Protein AF-A0A1M3F1Z6-F1 (afdb_monomer)

Solvent-accessible surface area (backbone atoms only — not comparable to full-atom values): 28011 Å² total; per-residue (Å²): 134,83,78,78,72,78,70,88,60,66,93,85,71,75,77,77,65,60,75,76,76,50,84,51,85,50,58,66,62,53,50,52,68,66,66,75,63,71,73,89,81,51,54,67,65,56,53,51,50,45,56,53,52,52,49,25,36,51,14,21,52,50,34,55,50,26,54,57,47,33,54,50,57,73,66,43,90,78,46,70,72,54,55,23,54,51,42,15,62,76,66,73,52,50,62,66,59,26,41,51,51,52,56,47,10,51,47,33,73,54,36,58,68,62,35,50,32,19,47,47,22,70,33,44,63,62,44,51,48,22,46,57,71,37,52,77,86,75,80,72,68,58,79,44,46,72,48,52,55,64,41,54,78,54,37,83,81,42,54,40,73,56,35,21,53,48,23,37,49,44,47,35,71,75,38,51,71,59,46,52,52,47,55,60,52,55,52,70,71,46,45,77,48,79,45,70,75,56,96,86,41,67,48,78,48,75,48,57,56,65,73,58,46,52,50,53,50,52,53,28,49,53,51,32,60,75,63,74,54,95,83,66,83,70,53,76,65,57,35,28,51,52,39,48,51,50,56,51,51,54,32,56,74,70,42,26,48,98,88,64,53,64,61,79,59,61,97,87,35,72,85,73,89,52,73,52,63,55,69,51,30,68,72,64,76,45,74,52,59,14,33,34,71,74,66,44,77,30,55,29,70,57,42,44,59,60,51,72,83,50,87,89,77,93,80,66,56,43,90,88,76,57,42,74,74,86,73,71,27,84,35,82,69,66,44,72,68,49,46,54,47,38,28,63,62,50,45,21,18,61,55,73,92,44,76,51,30,14,89,75,26,47,78,43,52,66,65,75,87,56,91,91,49,66,30,43,80,54,34,27,69,89,33,41,42,20,24,34,72,69,61,43,46,32,47,76,73,58,55,31,45,68,48,70,44,81,98,64,62,18,31,37,38,28,43,76,86,69,55,74,47,77,24,74,50,68,72,84,49,86,47,73,67,60,51,50,54,63,76,69,52,62,87,85,54,84,58,95,84,68,78,84,80,79,77,77,85,80,75,83,92,76,82,84,84,82,93,86,86,85,89,132

Secondary structure (DSSP, 8-state):
----PPPSS-TT-PPP-HHHH---S-HHHHHHHHHSS-SSS--HHHHHHHHHHHHHHHHHHHHHHHHHHHHHHHH-TT-HHHHHHHHHHHHT--HHHHHHHHHHHHHHHH-HHHHHHHHTTSS-HHHHHHHHTTSPSSS-GGGGHHHHHHHHTTGGGS-HHHHHHHHHHHHHHH-HHHHHHHHHHHGGG-EEEEEEEETTEEEEEEE--HHHHHHHHHHHHHHHHHT--TT----HHHHHHHHHHHHHHHHHHHTB-TTS-BPPPBTTB-S---EE--HHHHTTS--PPEEETTTEEE-HHHHHHHHHTPPP----B-TTT-PBP----SSSSPPHHHHHHHHHHHSB-SSTT---BGGGSEEEESSPP-TTS-HHHHSSTTTEEEE-HHHHHHHHTSS-EEEEPTTT--EEEE-TTS-EEEEPP--SS--HHHHHHHHT--TTSPPTT--S--PPPPPP-PPP--------

pLDDT: mean 76.37, std 16.49, range [28.91, 95.69]

Sequence (472 aa):
MESERPRPFAAGTRLPDFRDVVPARDVAALAAALSDVDLSGAPSVDLLARAVGWDQVIAMAQAAQAGVLGELTTRSEVGAFRLVDELQAALSCTAYQAQRMVTRAEGLAAHPRVSDELASGSLDLRRVDAVLDALPVGGDPRRWDGVVEAALDDAPLLSPPALRRLAEKLVIAAEPAQAEARCARARADRGLELRPVGDGMSLLTALLPAPAAVTVFTVVDALAGTARDAGDERDVHQRRADAFARLFDTIAATGALPDGTALPRKHRRRAEIQVTVAATTLLGLDEMPGELAGFGPIPAGMAREIARDGTWRRLLTDPVTGTLVERGTATYRPGADLTAFVIARDVTCTFMGCGQPGWRCELDHREPFDAERPADEQTTAANLDARCKHHHEQKTSGGWSVRRVPGSGACEWTDPWGITFTRLAIPITLTAAALAAIRHRDPDEPRWGCRPGADPPGGPTGSAGDPDEPPF

Structure (mmCIF, N/CA/C/O backbone):
data_AF-A0A1M3F1Z6-F1
#
_entry.id   AF-A0A1M3F1Z6-F1
#
loop_
_atom_site.group_PDB
_atom_site.id
_atom_site.type_symbol
_atom_site.label_atom_id
_atom_site.label_alt_id
_atom_site.label_comp_id
_atom_site.label_asym_id
_atom_site.label_entity_id
_atom_site.label_seq_id
_atom_site.pdbx_PDB_ins_code
_atom_site.Cartn_x
_atom_site.Cartn_y
_atom_site.Cartn_z
_atom_site.occupancy
_atom_site.B_iso_or_equiv
_atom_site.auth_seq_id
_atom_site.auth_comp_id
_atom_site.auth_asym_id
_atom_site.auth_atom_id
_atom_site.pdbx_PDB_model_num
ATOM 1 N N . MET A 1 1 ? -29.829 -1.374 -39.194 1.00 38.88 1 MET A N 1
ATOM 2 C CA . MET A 1 1 ? -28.705 -1.142 -40.120 1.00 38.88 1 MET A CA 1
ATOM 3 C C . MET A 1 1 ? -27.521 -0.753 -39.252 1.00 38.88 1 MET A C 1
ATOM 5 O O . MET A 1 1 ? -27.350 0.417 -38.941 1.00 38.88 1 MET A O 1
ATOM 9 N N . GLU A 1 2 ? -26.833 -1.756 -38.703 1.00 39.12 2 GLU A N 1
ATOM 10 C CA . GLU A 1 2 ? -25.640 -1.546 -37.877 1.00 39.12 2 GLU A CA 1
ATOM 11 C C . GLU A 1 2 ? -24.542 -0.977 -38.776 1.00 39.12 2 GLU A C 1
ATOM 13 O O . GLU A 1 2 ? -24.148 -1.612 -39.752 1.00 39.12 2 GLU A O 1
ATOM 18 N N . SER A 1 3 ? -24.093 0.250 -38.502 1.00 41.56 3 SER A N 1
ATOM 19 C CA . SER A 1 3 ? -22.925 0.803 -39.180 1.00 41.56 3 SER A CA 1
ATOM 20 C C . SER A 1 3 ? -21.693 0.073 -38.648 1.00 41.56 3 SER A C 1
ATOM 22 O O . SER A 1 3 ? -21.291 0.294 -37.501 1.00 41.56 3 SER A O 1
ATOM 24 N N . GLU A 1 4 ? -21.111 -0.811 -39.455 1.00 45.91 4 GLU A N 1
ATOM 25 C CA . GLU A 1 4 ? -19.798 -1.390 -39.179 1.00 45.91 4 GLU A CA 1
ATOM 26 C C . GLU A 1 4 ? -18.800 -0.246 -38.976 1.00 45.91 4 GLU A C 1
ATOM 28 O O . GLU A 1 4 ? -18.464 0.484 -39.910 1.00 45.91 4 GLU A O 1
ATOM 33 N N . ARG A 1 5 ? -18.346 -0.049 -37.730 1.00 38.91 5 ARG A N 1
ATOM 34 C CA . ARG A 1 5 ? -17.211 0.839 -37.470 1.00 38.91 5 ARG A CA 1
ATOM 35 C C . ARG A 1 5 ? -16.021 0.275 -38.250 1.00 38.91 5 ARG A C 1
ATOM 37 O O . ARG A 1 5 ? -15.742 -0.918 -38.099 1.00 38.91 5 ARG A O 1
ATOM 44 N N . PRO A 1 6 ? -15.321 1.088 -39.057 1.00 44.94 6 PRO A N 1
ATOM 45 C CA . PRO A 1 6 ? -14.161 0.614 -39.795 1.00 44.94 6 PRO A CA 1
ATOM 46 C C . PRO A 1 6 ? -13.154 0.024 -38.807 1.00 44.94 6 PRO A C 1
ATOM 48 O O . PRO A 1 6 ? -12.804 0.657 -37.807 1.00 44.94 6 PRO A O 1
ATOM 51 N N . ARG A 1 7 ? -12.726 -1.220 -39.051 1.00 49.97 7 ARG A N 1
ATOM 52 C CA . ARG A 1 7 ? -11.668 -1.837 -38.249 1.00 49.97 7 ARG A CA 1
ATOM 53 C C . ARG A 1 7 ? -10.388 -1.028 -38.492 1.00 49.97 7 ARG A C 1
ATOM 55 O O . ARG A 1 7 ? -9.999 -0.895 -39.649 1.00 49.97 7 ARG A O 1
ATOM 62 N N . PRO A 1 8 ? -9.727 -0.507 -37.445 1.00 51.28 8 PRO A N 1
ATOM 63 C CA . PRO A 1 8 ? -8.561 0.368 -37.600 1.00 51.28 8 PRO A CA 1
ATOM 64 C C . PRO A 1 8 ? -7.336 -0.335 -38.208 1.00 51.28 8 PRO A C 1
ATOM 66 O O . PRO A 1 8 ? -6.364 0.325 -38.558 1.00 51.28 8 PRO A O 1
ATOM 69 N N . PHE A 1 9 ? -7.380 -1.664 -38.356 1.00 50.34 9 PHE A N 1
ATOM 70 C CA . PHE A 1 9 ? -6.300 -2.481 -38.900 1.00 50.34 9 PHE A CA 1
ATOM 71 C C . PHE A 1 9 ? -6.854 -3.506 -39.893 1.00 50.34 9 PHE A C 1
ATOM 73 O O . PHE A 1 9 ? -7.913 -4.101 -39.657 1.00 50.34 9 PHE A O 1
ATOM 80 N N . ALA A 1 10 ? -6.126 -3.741 -40.988 1.00 56.00 10 ALA A N 1
ATOM 81 C CA . ALA A 1 10 ? -6.429 -4.836 -41.902 1.00 56.00 10 ALA A CA 1
ATOM 82 C C . ALA A 1 10 ? -6.209 -6.187 -41.197 1.00 56.00 10 ALA A C 1
ATOM 84 O O . ALA A 1 10 ? -5.330 -6.339 -40.345 1.00 56.00 10 ALA A O 1
ATOM 85 N N . ALA A 1 11 ? -7.021 -7.190 -41.536 1.00 44.16 11 ALA A N 1
ATOM 86 C CA . ALA A 1 11 ? -6.851 -8.530 -40.984 1.00 44.16 11 ALA A CA 1
ATOM 87 C C . ALA A 1 11 ? -5.456 -9.075 -41.351 1.00 44.16 11 ALA A C 1
ATOM 89 O O . ALA A 1 11 ? -5.112 -9.150 -42.527 1.00 44.16 11 ALA A O 1
ATOM 90 N N . GLY A 1 12 ? -4.660 -9.447 -40.343 1.00 50.94 12 GLY A N 1
ATOM 91 C CA . GLY A 1 12 ? -3.310 -9.991 -40.532 1.00 50.94 12 GLY A CA 1
ATOM 92 C C . GLY A 1 12 ? -2.165 -8.971 -40.484 1.00 50.94 12 GLY A C 1
ATOM 93 O O . GLY A 1 12 ? -1.013 -9.381 -40.617 1.00 50.94 12 GLY A O 1
ATOM 94 N N . THR A 1 13 ? -2.430 -7.679 -40.252 1.00 49.38 13 THR A N 1
ATOM 95 C CA . THR A 1 13 ? -1.366 -6.692 -40.005 1.00 49.38 13 THR A CA 1
ATOM 96 C C . THR A 1 13 ? -0.599 -7.054 -38.730 1.00 49.38 13 THR A C 1
ATOM 98 O O . THR A 1 13 ? -1.155 -7.018 -37.633 1.00 49.38 13 THR A O 1
ATOM 101 N N . ARG A 1 14 ? 0.686 -7.405 -38.866 1.00 47.34 14 ARG A N 1
ATOM 102 C CA . ARG A 1 14 ? 1.611 -7.485 -37.729 1.00 47.34 14 ARG A CA 1
ATOM 103 C C . ARG A 1 14 ? 2.124 -6.085 -37.426 1.00 47.34 14 ARG A C 1
ATOM 105 O O . ARG A 1 14 ? 2.542 -5.379 -38.341 1.00 47.34 14 ARG A O 1
ATOM 112 N N . LEU A 1 15 ? 2.079 -5.699 -36.154 1.00 45.75 15 LEU A N 1
ATOM 113 C CA . LEU A 1 15 ? 2.786 -4.507 -35.701 1.00 45.75 15 LEU A CA 1
ATOM 114 C C . LEU A 1 15 ? 4.287 -4.722 -35.952 1.00 45.75 15 LEU A C 1
ATOM 116 O O . LEU A 1 15 ? 4.764 -5.837 -35.716 1.00 45.75 15 LEU A O 1
ATOM 120 N N . PRO A 1 16 ? 5.017 -3.711 -36.448 1.00 46.56 16 PRO A N 1
ATOM 121 C CA . PRO A 1 16 ? 6.475 -3.751 -36.447 1.00 46.56 16 PRO A CA 1
ATOM 122 C C . PRO A 1 16 ? 6.978 -4.087 -35.038 1.00 46.56 16 PRO A C 1
ATOM 124 O O . PRO A 1 16 ? 6.412 -3.590 -34.059 1.00 46.56 16 PRO A O 1
ATOM 127 N N . ASP A 1 17 ? 8.025 -4.907 -34.917 1.00 45.69 17 ASP A N 1
ATOM 128 C CA . ASP A 1 17 ? 8.763 -4.951 -33.656 1.00 45.69 17 ASP A CA 1
ATOM 129 C C . ASP A 1 17 ? 9.551 -3.647 -33.561 1.00 45.69 17 ASP A C 1
ATOM 131 O O . ASP A 1 17 ? 10.579 -3.457 -34.206 1.00 45.69 17 ASP A O 1
ATOM 135 N N . PHE A 1 18 ? 8.997 -2.680 -32.837 1.00 47.75 18 PHE A N 1
ATOM 136 C CA . PHE A 1 18 ? 9.581 -1.346 -32.753 1.00 47.75 18 PHE A CA 1
ATOM 137 C C . PHE A 1 18 ? 10.940 -1.342 -32.044 1.00 47.75 18 PHE A C 1
ATOM 139 O O . PHE A 1 18 ? 11.700 -0.394 -32.238 1.00 47.75 18 PHE A O 1
ATOM 146 N N . ARG A 1 19 ? 11.284 -2.422 -31.323 1.00 50.34 19 ARG A N 1
ATOM 147 C CA . ARG A 1 19 ? 12.628 -2.641 -30.771 1.00 50.34 19 ARG A CA 1
ATOM 148 C C . ARG A 1 19 ? 13.689 -2.808 -31.868 1.00 50.34 19 ARG A C 1
ATOM 150 O O . ARG A 1 19 ? 14.842 -2.460 -31.639 1.00 50.34 19 ARG A O 1
ATOM 157 N N . ASP A 1 20 ? 13.293 -3.243 -33.068 1.00 45.19 20 ASP A N 1
ATOM 158 C CA . ASP A 1 20 ? 14.176 -3.372 -34.237 1.00 45.19 20 ASP A CA 1
ATOM 159 C C . ASP A 1 20 ? 14.241 -2.091 -35.092 1.00 45.19 20 ASP A C 1
ATOM 161 O O . ASP A 1 20 ? 15.188 -1.893 -35.855 1.00 45.19 20 ASP A O 1
ATOM 165 N N . VAL A 1 21 ? 13.234 -1.212 -34.995 1.00 43.81 21 VAL A N 1
ATOM 166 C CA . VAL A 1 21 ? 13.097 -0.018 -35.857 1.00 43.81 21 VAL A CA 1
ATOM 167 C C . VAL A 1 21 ? 13.937 1.158 -35.352 1.00 43.81 21 VAL A C 1
ATOM 169 O O . VAL A 1 21 ? 14.383 1.981 -36.152 1.00 43.81 21 VAL A O 1
ATOM 172 N N . VAL A 1 22 ? 14.205 1.227 -34.045 1.00 49.44 22 VAL A N 1
ATOM 173 C CA . VAL A 1 22 ? 15.117 2.217 -33.466 1.00 49.44 22 VAL A CA 1
ATOM 174 C C . VAL A 1 22 ? 16.148 1.494 -32.602 1.00 49.44 22 VAL A C 1
ATOM 176 O O . VAL A 1 22 ? 15.840 1.148 -31.461 1.00 49.44 22 VAL A O 1
ATOM 179 N N . PRO A 1 23 ? 17.385 1.288 -33.088 1.00 51.12 23 PRO A N 1
ATOM 180 C CA . PRO A 1 23 ? 18.470 0.803 -32.247 1.00 51.12 23 PRO A CA 1
ATOM 181 C C . PRO A 1 23 ? 18.845 1.922 -31.265 1.00 51.12 23 PRO A C 1
ATOM 183 O O . PRO A 1 23 ? 19.707 2.760 -31.533 1.00 51.12 23 PRO A O 1
ATOM 186 N N . ALA A 1 24 ? 18.126 2.003 -30.149 1.00 51.50 24 ALA A N 1
ATOM 187 C CA . ALA A 1 24 ? 18.261 3.085 -29.192 1.00 51.50 24 ALA A CA 1
ATOM 188 C C . ALA A 1 24 ? 19.568 2.932 -28.407 1.00 51.50 24 ALA A C 1
ATOM 190 O O . ALA A 1 24 ? 19.725 2.037 -27.579 1.00 51.50 24 ALA A O 1
ATOM 191 N N . ARG A 1 25 ? 20.520 3.831 -28.673 1.00 58.84 25 ARG A N 1
ATOM 192 C CA . ARG A 1 25 ? 21.642 4.109 -27.763 1.00 58.84 25 ARG A CA 1
ATOM 193 C C . ARG A 1 25 ? 21.567 5.500 -27.127 1.00 58.84 25 ARG A C 1
ATOM 195 O O . ARG A 1 25 ? 22.310 5.751 -26.187 1.00 58.84 25 ARG A O 1
ATOM 202 N N . ASP A 1 26 ? 20.680 6.382 -27.603 1.00 79.69 26 ASP A N 1
ATOM 203 C CA . ASP A 1 26 ? 20.534 7.757 -27.105 1.00 79.69 26 ASP A CA 1
ATOM 204 C C . ASP A 1 26 ? 19.056 8.168 -26.956 1.00 79.69 26 ASP A C 1
ATOM 206 O O . ASP A 1 26 ? 18.281 8.133 -27.916 1.00 79.69 26 ASP A O 1
ATOM 210 N N . VAL A 1 27 ? 18.679 8.567 -25.736 1.00 85.38 27 VAL A N 1
ATOM 211 C CA . VAL A 1 27 ? 17.322 8.999 -25.360 1.00 85.38 27 VAL A CA 1
ATOM 212 C C . VAL A 1 27 ? 16.919 10.301 -26.057 1.00 85.38 27 VAL A C 1
ATOM 214 O O . VAL A 1 27 ? 15.753 10.465 -26.422 1.00 85.38 27 VAL A O 1
ATOM 217 N N . ALA A 1 28 ? 17.871 11.212 -26.290 1.00 85.25 28 ALA A N 1
ATOM 218 C CA . ALA A 1 28 ? 17.598 12.508 -26.907 1.00 85.25 28 ALA A CA 1
ATOM 219 C C . ALA A 1 28 ? 17.228 12.353 -28.387 1.00 85.25 28 ALA A C 1
ATOM 221 O O . ALA A 1 28 ? 16.250 12.942 -28.850 1.00 85.25 28 ALA A O 1
ATOM 222 N N . ALA A 1 29 ? 17.963 11.505 -29.112 1.00 83.50 29 ALA A N 1
ATOM 223 C CA . ALA A 1 29 ? 17.690 11.200 -30.511 1.00 83.50 29 ALA A CA 1
ATOM 224 C C . ALA A 1 29 ? 16.295 10.581 -30.717 1.00 83.50 29 ALA A C 1
ATOM 226 O O . ALA A 1 29 ? 15.560 10.999 -31.614 1.00 83.50 29 ALA A O 1
ATOM 227 N N . LEU A 1 30 ? 15.902 9.622 -29.870 1.00 84.56 30 LEU A N 1
ATOM 228 C CA . LEU A 1 30 ? 14.584 8.988 -29.962 1.00 84.56 30 LEU A CA 1
ATOM 229 C C . LEU A 1 30 ? 13.451 9.967 -29.624 1.00 84.56 30 LEU A C 1
ATOM 231 O O . LEU A 1 30 ? 12.473 10.053 -30.366 1.00 84.56 30 LEU A O 1
ATOM 235 N N . ALA A 1 31 ? 13.596 10.752 -28.552 1.00 88.69 31 ALA A N 1
ATOM 236 C CA . ALA A 1 31 ? 12.613 11.770 -28.186 1.00 88.69 31 ALA A CA 1
ATOM 237 C C . ALA A 1 31 ? 12.424 12.813 -29.302 1.00 88.69 31 ALA A C 1
ATOM 239 O O . ALA A 1 31 ? 11.289 13.185 -29.615 1.00 88.69 31 ALA A O 1
ATOM 240 N N . ALA A 1 32 ? 13.513 13.244 -29.948 1.00 87.31 32 ALA A N 1
ATOM 241 C CA . ALA A 1 32 ? 13.456 14.162 -31.082 1.00 87.31 32 ALA A CA 1
ATOM 242 C C . ALA A 1 32 ? 12.699 13.552 -32.275 1.00 87.31 32 ALA A C 1
ATOM 244 O O . ALA A 1 32 ? 11.774 14.174 -32.794 1.00 87.31 32 ALA A O 1
ATOM 245 N N . ALA A 1 33 ? 13.017 12.308 -32.651 1.00 83.75 33 ALA A N 1
ATOM 246 C CA . ALA A 1 33 ? 12.351 11.607 -33.753 1.00 83.75 33 ALA A CA 1
ATOM 247 C C . ALA A 1 33 ? 10.840 11.394 -33.517 1.00 83.75 33 ALA A C 1
ATOM 249 O O . ALA A 1 33 ? 10.039 11.399 -34.456 1.00 83.75 33 ALA A O 1
ATOM 250 N N . LEU A 1 34 ? 10.426 11.210 -32.261 1.00 85.56 34 LEU A N 1
ATOM 251 C CA . LEU A 1 34 ? 9.016 11.045 -31.901 1.00 85.56 34 LEU A CA 1
ATOM 252 C C . LEU A 1 34 ? 8.241 12.365 -31.873 1.00 85.56 34 LEU A C 1
ATOM 254 O O . LEU A 1 34 ? 7.035 12.350 -32.136 1.00 85.56 34 LEU A O 1
ATOM 258 N N . SER A 1 35 ? 8.920 13.474 -31.567 1.00 85.69 35 SER A N 1
ATOM 259 C CA . SER A 1 35 ? 8.317 14.805 -31.416 1.00 85.69 35 SER A CA 1
ATOM 260 C C . SER A 1 35 ? 8.014 15.495 -32.749 1.00 85.69 35 SER A C 1
ATOM 262 O O . SER A 1 35 ? 7.104 16.315 -32.813 1.00 85.69 35 SER A O 1
ATOM 264 N N . ASP A 1 36 ? 8.744 15.162 -33.815 1.00 77.00 36 ASP A N 1
ATOM 265 C CA . ASP A 1 36 ? 8.698 15.873 -35.100 1.00 77.00 36 ASP A CA 1
ATOM 266 C C . ASP A 1 36 ? 7.650 15.315 -36.086 1.00 77.00 36 ASP A C 1
ATOM 268 O O . ASP A 1 36 ? 7.979 15.020 -37.232 1.00 77.00 36 ASP A O 1
ATOM 272 N N . VAL A 1 37 ? 6.392 15.091 -35.656 1.00 75.00 37 VAL A N 1
ATOM 273 C CA . VAL A 1 37 ? 5.314 14.600 -36.551 1.00 75.00 37 VAL A CA 1
ATOM 274 C C . VAL A 1 37 ? 3.928 15.168 -36.248 1.00 75.00 37 VAL A C 1
ATOM 276 O O . VAL A 1 37 ? 3.500 15.264 -35.099 1.00 75.00 37 VAL A O 1
ATOM 279 N N . ASP A 1 38 ? 3.184 15.453 -37.321 1.00 83.19 38 ASP A N 1
ATOM 280 C CA . ASP A 1 38 ? 1.762 15.793 -37.289 1.00 83.19 38 ASP A CA 1
ATOM 281 C C . ASP A 1 38 ? 0.893 14.587 -36.884 1.00 83.19 38 ASP A C 1
ATOM 283 O O . ASP A 1 38 ? 0.690 13.639 -37.646 1.00 83.19 38 ASP A O 1
ATOM 287 N N . LEU A 1 39 ? 0.349 14.641 -35.668 1.00 86.62 39 LEU A N 1
ATOM 288 C CA . LEU A 1 39 ? -0.530 13.606 -35.119 1.00 86.62 39 LEU A CA 1
ATOM 289 C C . LEU A 1 39 ? -1.917 13.588 -35.775 1.00 86.62 39 LEU A C 1
ATOM 291 O O . LEU A 1 39 ? -2.589 12.560 -35.735 1.00 86.62 39 LEU A O 1
ATOM 295 N N . SER A 1 40 ? -2.364 14.708 -36.352 1.00 85.00 40 SER A N 1
ATOM 296 C CA . SER A 1 40 ? -3.730 14.850 -36.867 1.00 85.00 40 SER A CA 1
ATOM 297 C C . SER A 1 40 ? -3.954 14.087 -38.176 1.00 85.00 40 SER A C 1
ATOM 299 O O . SER A 1 40 ? -5.058 13.596 -38.417 1.00 85.00 40 SER A O 1
ATOM 301 N N . GLY A 1 41 ? -2.899 13.937 -38.984 1.00 85.06 41 GLY A N 1
ATOM 302 C CA . GLY A 1 41 ? -2.907 13.184 -40.240 1.00 85.06 41 GLY A CA 1
ATOM 303 C C . GLY A 1 41 ? -2.365 11.753 -40.148 1.00 85.06 41 GLY A C 1
ATOM 304 O O . GLY A 1 41 ? -2.399 11.032 -41.147 1.00 85.06 41 GLY A O 1
ATOM 305 N N . ALA A 1 42 ? -1.851 11.325 -38.990 1.00 81.81 42 ALA A N 1
ATOM 306 C CA . ALA A 1 42 ? -1.179 10.034 -38.854 1.00 81.81 42 ALA A CA 1
ATOM 307 C C . ALA A 1 42 ? -2.171 8.850 -38.796 1.00 81.81 42 ALA A C 1
ATOM 309 O O . ALA A 1 42 ? -3.182 8.914 -38.087 1.00 81.81 42 ALA A O 1
ATOM 310 N N . PRO A 1 43 ? -1.895 7.724 -39.483 1.00 81.81 43 PRO A N 1
ATOM 311 C CA . PRO A 1 43 ? -2.718 6.525 -39.372 1.00 81.81 43 PRO A CA 1
ATOM 312 C C . PRO A 1 43 ? -2.616 5.917 -37.963 1.00 81.81 43 PRO A C 1
ATOM 314 O O . PRO A 1 43 ? -1.596 6.026 -37.283 1.00 81.81 43 PRO A O 1
ATOM 317 N N . SER A 1 44 ? -3.663 5.212 -37.515 1.00 78.38 44 SER A N 1
ATOM 318 C CA . SER A 1 44 ? -3.737 4.673 -36.144 1.00 78.38 44 SER A CA 1
ATOM 319 C C . SER A 1 44 ? -2.584 3.730 -35.776 1.00 78.38 44 SER A C 1
ATOM 321 O O . SER A 1 44 ? -2.213 3.655 -34.607 1.00 78.38 44 SER A O 1
ATOM 323 N N . VAL A 1 45 ? -2.005 3.026 -36.754 1.00 74.19 45 VAL A N 1
ATOM 324 C CA . VAL A 1 45 ? -0.828 2.166 -36.545 1.00 74.19 45 VAL A CA 1
ATOM 325 C C . VAL A 1 45 ? 0.428 2.972 -36.203 1.00 74.19 45 VAL A C 1
ATOM 327 O O . VAL A 1 45 ? 1.178 2.564 -35.321 1.00 74.19 45 VAL A O 1
ATOM 330 N N . ASP A 1 46 ? 0.603 4.149 -36.805 1.00 76.88 46 ASP A N 1
ATOM 331 C CA . ASP A 1 46 ? 1.735 5.040 -36.534 1.00 76.88 46 ASP A CA 1
ATOM 332 C C . ASP A 1 46 ? 1.553 5.767 -35.199 1.00 76.88 46 ASP A C 1
ATOM 334 O O . ASP A 1 46 ? 2.514 5.978 -34.463 1.00 76.88 46 ASP A O 1
ATOM 338 N N . LEU A 1 47 ? 0.315 6.112 -34.833 1.00 82.19 47 LEU A N 1
ATOM 339 C CA . LEU A 1 47 ? 0.015 6.651 -33.503 1.00 82.19 47 LEU A CA 1
ATOM 340 C C . LEU A 1 47 ? 0.309 5.622 -32.401 1.00 82.19 47 LEU A C 1
ATOM 342 O O . LEU A 1 47 ? 0.898 5.966 -31.377 1.00 82.19 47 LEU A O 1
ATOM 346 N N . LEU A 1 48 ? -0.050 4.354 -32.624 1.00 76.94 48 LEU A N 1
ATOM 347 C CA . LEU A 1 48 ? 0.285 3.262 -31.711 1.00 76.94 48 LEU A CA 1
ATOM 348 C C . LEU A 1 48 ? 1.804 3.053 -31.619 1.00 76.94 48 LEU A C 1
ATOM 350 O O . LEU A 1 48 ? 2.333 2.949 -30.515 1.00 76.94 48 LEU A O 1
ATOM 354 N N . ALA A 1 49 ? 2.505 3.056 -32.756 1.00 76.94 49 ALA A N 1
ATOM 355 C CA . ALA A 1 49 ? 3.965 2.996 -32.824 1.00 76.94 49 ALA A CA 1
ATOM 356 C C . ALA A 1 49 ? 4.632 4.091 -31.984 1.00 76.94 49 ALA A C 1
ATOM 358 O O . ALA A 1 49 ? 5.546 3.831 -31.207 1.00 76.94 49 ALA A O 1
ATOM 359 N N . ARG A 1 50 ? 4.139 5.326 -32.110 1.00 83.69 50 ARG A N 1
ATOM 360 C CA . ARG A 1 50 ? 4.654 6.482 -31.371 1.00 83.69 50 ARG A CA 1
ATOM 361 C C . ARG A 1 50 ? 4.390 6.383 -29.881 1.00 83.69 50 ARG A C 1
ATOM 363 O O . ARG A 1 50 ? 5.269 6.725 -29.099 1.00 83.69 50 ARG A O 1
ATOM 370 N N . ALA A 1 51 ? 3.211 5.907 -29.485 1.00 85.12 51 ALA A N 1
ATOM 371 C CA . ALA A 1 51 ? 2.913 5.664 -28.079 1.00 85.12 51 ALA A CA 1
ATOM 372 C C . ALA A 1 51 ? 3.896 4.647 -27.470 1.00 85.12 51 ALA A C 1
ATOM 374 O O . ALA A 1 51 ? 4.398 4.874 -26.373 1.00 85.12 51 ALA A O 1
ATOM 375 N N . VAL A 1 52 ? 4.228 3.579 -28.207 1.00 84.00 52 VAL A N 1
ATOM 376 C CA . VAL A 1 52 ? 5.252 2.598 -27.803 1.00 84.00 52 VAL A CA 1
ATOM 377 C C . VAL A 1 52 ? 6.650 3.227 -27.757 1.00 84.00 52 VAL A C 1
ATOM 379 O O . VAL A 1 52 ? 7.377 3.017 -26.793 1.00 84.00 52 VAL A O 1
ATOM 382 N N . GLY A 1 53 ? 7.019 4.048 -28.743 1.00 86.50 53 GLY A N 1
ATOM 383 C CA . GLY A 1 53 ? 8.304 4.754 -28.744 1.00 86.50 53 GLY A CA 1
ATOM 384 C C . GLY A 1 53 ? 8.466 5.718 -27.561 1.00 86.50 53 GLY A C 1
ATOM 385 O O . GLY A 1 53 ? 9.543 5.806 -26.978 1.00 86.50 53 GLY A O 1
ATOM 386 N N . TRP A 1 54 ? 7.404 6.415 -27.150 1.00 90.88 54 TRP A N 1
ATOM 387 C CA . TRP A 1 54 ? 7.454 7.261 -25.954 1.00 90.88 54 TRP A CA 1
ATOM 388 C C . TRP A 1 54 ? 7.592 6.447 -24.665 1.00 90.88 54 TRP A C 1
ATOM 390 O O . TRP A 1 54 ? 8.278 6.895 -23.749 1.00 90.88 54 TRP A O 1
ATOM 400 N N . ASP A 1 55 ? 7.013 5.245 -24.598 1.00 90.31 55 ASP A N 1
ATOM 401 C CA . ASP A 1 55 ? 7.243 4.315 -23.482 1.00 90.31 55 ASP A CA 1
ATOM 402 C C . ASP A 1 55 ? 8.727 3.905 -23.400 1.00 90.31 55 ASP A C 1
ATOM 404 O O . ASP A 1 55 ? 9.310 3.898 -22.315 1.00 90.31 55 ASP A O 1
ATOM 408 N N . GLN A 1 56 ? 9.378 3.698 -24.552 1.00 89.12 56 GLN A N 1
ATOM 409 C CA . GLN A 1 56 ? 10.822 3.458 -24.640 1.00 89.12 56 GLN A CA 1
ATOM 410 C C . GLN A 1 56 ? 11.631 4.659 -24.118 1.00 89.12 56 GLN A C 1
ATOM 412 O O . GLN A 1 56 ? 12.523 4.483 -23.292 1.00 89.12 56 GLN A O 1
ATOM 417 N N . VAL A 1 57 ? 11.291 5.893 -24.515 1.00 91.94 57 VAL A N 1
ATOM 418 C CA . VAL A 1 57 ? 11.943 7.111 -23.988 1.00 91.94 57 VAL A CA 1
ATOM 419 C C . VAL A 1 57 ? 11.789 7.221 -22.469 1.00 91.94 57 VAL A C 1
ATOM 421 O O . VAL A 1 57 ? 12.752 7.551 -21.776 1.00 91.94 57 VAL A O 1
ATOM 424 N N . ILE A 1 58 ? 10.597 6.934 -21.938 1.00 94.31 58 ILE A N 1
ATOM 425 C CA . ILE A 1 58 ? 10.327 6.956 -20.494 1.00 94.31 58 ILE A CA 1
ATOM 426 C C . ILE A 1 58 ? 11.221 5.945 -19.767 1.00 94.31 58 ILE A C 1
ATOM 428 O O . ILE A 1 58 ? 11.849 6.304 -18.769 1.00 94.31 58 ILE A O 1
ATOM 432 N N . ALA A 1 59 ? 11.326 4.719 -20.287 1.00 92.75 59 ALA A N 1
ATOM 433 C CA . ALA A 1 59 ? 12.199 3.681 -19.747 1.00 92.75 59 ALA A CA 1
ATOM 434 C C . ALA A 1 59 ? 13.672 4.128 -19.721 1.00 92.75 59 ALA A C 1
ATOM 436 O O . ALA A 1 59 ? 14.313 4.095 -18.669 1.00 92.75 59 ALA A O 1
ATOM 437 N N . MET A 1 60 ? 14.179 4.659 -20.838 1.00 92.31 60 MET A N 1
ATOM 438 C CA . MET A 1 60 ? 15.557 5.153 -20.951 1.00 92.31 60 MET A CA 1
ATOM 439 C C . MET A 1 60 ? 15.846 6.311 -19.981 1.00 92.31 60 MET A C 1
ATOM 441 O O . MET A 1 60 ? 16.888 6.341 -19.323 1.00 92.31 60 MET A O 1
ATOM 445 N N . ALA A 1 61 ? 14.916 7.261 -19.843 1.00 93.19 61 ALA A N 1
ATOM 446 C CA . ALA A 1 61 ? 15.049 8.371 -18.900 1.00 93.19 61 ALA A CA 1
ATOM 447 C C . ALA A 1 61 ? 15.064 7.885 -17.440 1.00 93.19 61 ALA A C 1
ATOM 449 O O . ALA A 1 61 ? 15.817 8.398 -16.610 1.00 93.19 61 ALA A O 1
ATOM 450 N N . GLN A 1 62 ? 14.265 6.864 -17.123 1.00 94.69 62 GLN A N 1
ATOM 451 C CA . GLN A 1 62 ? 14.239 6.245 -15.799 1.00 94.69 62 GLN A CA 1
ATOM 452 C C . GLN A 1 62 ? 15.513 5.442 -15.505 1.00 94.69 62 GLN A C 1
ATOM 454 O O . GLN A 1 62 ? 15.976 5.477 -14.365 1.00 94.69 62 GLN A O 1
ATOM 459 N N . ALA A 1 63 ? 16.124 4.795 -16.506 1.00 93.56 63 ALA A N 1
ATOM 460 C CA . ALA A 1 63 ? 17.457 4.203 -16.365 1.00 93.56 63 ALA A CA 1
ATOM 461 C C . ALA A 1 63 ? 18.510 5.266 -16.026 1.00 93.56 63 ALA A C 1
ATOM 463 O O . ALA A 1 63 ? 19.273 5.095 -15.076 1.00 93.56 63 ALA A O 1
ATOM 464 N N . ALA A 1 64 ? 18.518 6.392 -16.747 1.00 91.44 64 ALA A N 1
ATOM 465 C CA . ALA A 1 64 ? 19.454 7.485 -16.486 1.00 91.44 64 ALA A CA 1
ATOM 466 C C . ALA A 1 64 ? 19.287 8.057 -15.066 1.00 91.44 64 ALA A C 1
ATOM 468 O O . ALA A 1 64 ? 20.271 8.239 -14.348 1.00 91.44 64 ALA A O 1
ATOM 469 N N . GLN A 1 65 ? 18.042 8.276 -14.625 1.00 93.94 65 GLN A N 1
ATOM 470 C CA . GLN A 1 65 ? 17.754 8.700 -13.253 1.00 93.94 65 GLN A CA 1
ATOM 471 C C . GLN A 1 65 ? 18.256 7.675 -12.229 1.00 93.94 65 GLN A C 1
ATOM 473 O O . GLN A 1 65 ? 18.888 8.054 -11.244 1.00 93.94 65 GLN A O 1
ATOM 478 N N . ALA A 1 66 ? 18.001 6.384 -12.453 1.00 93.25 66 ALA A N 1
ATOM 479 C CA . ALA A 1 66 ? 18.456 5.332 -11.555 1.00 93.25 66 ALA A CA 1
ATOM 480 C C . ALA A 1 66 ? 19.988 5.260 -11.464 1.00 93.25 66 ALA A C 1
ATOM 482 O O . ALA A 1 66 ? 20.504 5.031 -10.375 1.00 93.25 66 ALA A O 1
ATOM 483 N N . GLY A 1 67 ? 20.715 5.527 -12.554 1.00 90.69 67 GLY A N 1
ATOM 484 C CA . GLY A 1 67 ? 22.177 5.634 -12.536 1.00 90.69 67 GLY A CA 1
ATOM 485 C C . GLY A 1 67 ? 22.682 6.764 -11.630 1.00 90.69 67 GLY A C 1
ATOM 486 O O . GLY A 1 67 ? 23.577 6.545 -10.815 1.00 90.69 67 GLY A O 1
ATOM 487 N N . VAL A 1 68 ? 22.065 7.952 -11.703 1.00 89.69 68 VAL A N 1
ATOM 488 C CA . VAL A 1 68 ? 22.391 9.085 -10.809 1.00 89.69 68 VAL A CA 1
ATOM 489 C C . VAL A 1 68 ? 22.099 8.736 -9.350 1.00 89.69 68 VAL A C 1
ATOM 491 O O . VAL A 1 68 ? 22.914 9.003 -8.471 1.00 89.69 68 VAL A O 1
ATOM 494 N N . LEU A 1 69 ? 20.949 8.115 -9.088 1.00 90.69 69 LEU A N 1
ATOM 495 C CA . LEU A 1 69 ? 20.570 7.684 -7.744 1.00 90.69 69 LEU A CA 1
ATOM 496 C C . LEU A 1 69 ? 21.500 6.593 -7.203 1.00 90.69 69 LEU A C 1
ATOM 498 O O . LEU A 1 69 ? 21.836 6.626 -6.026 1.00 90.69 69 LEU A O 1
ATOM 502 N N . GLY A 1 70 ? 21.955 5.671 -8.054 1.00 87.62 70 GLY A N 1
ATOM 503 C CA . GLY A 1 70 ? 22.919 4.638 -7.682 1.00 87.62 70 GLY A CA 1
ATOM 504 C C . GLY A 1 70 ? 24.240 5.244 -7.214 1.00 87.62 70 GLY A C 1
ATOM 505 O O . GLY A 1 70 ? 24.758 4.849 -6.173 1.00 87.62 70 GLY A O 1
ATOM 506 N N . GLU A 1 71 ? 24.735 6.267 -7.916 1.00 86.25 71 GLU A N 1
ATOM 507 C CA . GLU A 1 71 ? 25.932 7.012 -7.507 1.00 86.25 71 GLU A CA 1
ATOM 508 C C . GLU A 1 71 ? 25.714 7.821 -6.214 1.00 86.25 71 GLU A C 1
ATOM 510 O O . GLU A 1 71 ? 26.617 7.951 -5.390 1.00 86.25 71 GLU A O 1
ATOM 515 N N . LEU A 1 72 ? 24.511 8.356 -5.985 1.00 82.56 72 LEU A N 1
ATOM 516 C CA . LEU A 1 72 ? 24.189 9.002 -4.708 1.00 82.56 72 LEU A CA 1
ATOM 517 C C . LEU A 1 72 ? 24.180 7.996 -3.551 1.00 82.56 72 LEU A C 1
ATOM 519 O O . LEU A 1 72 ? 24.684 8.307 -2.472 1.00 82.56 72 LEU A O 1
ATOM 523 N N . THR A 1 73 ? 23.679 6.779 -3.774 1.00 81.81 73 THR A N 1
ATOM 524 C CA . THR A 1 73 ? 23.711 5.712 -2.768 1.00 81.81 73 THR A CA 1
ATOM 525 C C . THR A 1 73 ? 25.144 5.284 -2.433 1.00 81.81 73 THR A C 1
ATOM 527 O O . THR A 1 73 ? 25.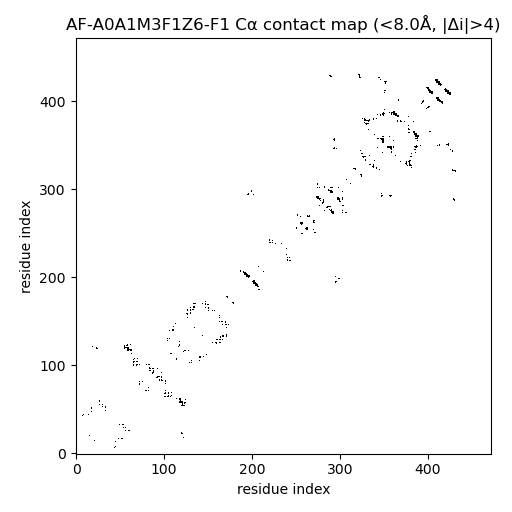436 5.060 -1.261 1.00 81.81 73 THR A O 1
ATOM 530 N N . THR A 1 74 ? 26.059 5.212 -3.410 1.00 80.38 74 THR A N 1
ATOM 531 C CA . THR A 1 74 ? 27.472 4.855 -3.155 1.00 80.38 74 THR A CA 1
ATOM 532 C C . THR A 1 74 ? 28.246 5.962 -2.437 1.00 80.38 74 THR A C 1
ATOM 534 O O . THR A 1 74 ? 29.131 5.660 -1.636 1.00 80.38 74 THR A O 1
ATOM 537 N N . ARG A 1 75 ? 27.924 7.235 -2.704 1.00 75.50 75 ARG A N 1
ATOM 538 C CA . ARG A 1 75 ? 28.573 8.406 -2.085 1.00 75.50 75 ARG A CA 1
ATOM 539 C C . ARG A 1 75 ? 28.009 8.793 -0.723 1.00 75.50 75 ARG A C 1
ATOM 541 O O . ARG A 1 75 ? 28.672 9.523 0.010 1.00 75.50 75 ARG A O 1
ATOM 548 N N . SER A 1 76 ? 26.792 8.368 -0.392 1.00 64.31 76 SER A N 1
ATOM 549 C CA . SER A 1 76 ? 26.166 8.708 0.884 1.00 64.31 76 SER A CA 1
ATOM 550 C C . SER A 1 76 ? 26.902 8.033 2.044 1.00 64.31 76 SER A C 1
ATOM 552 O O . SER A 1 76 ? 26.715 6.850 2.320 1.00 64.31 76 SER A O 1
ATOM 554 N N . GLU A 1 77 ? 27.703 8.811 2.779 1.00 56.09 77 GLU A N 1
ATOM 555 C CA . GLU A 1 77 ? 28.389 8.366 4.006 1.00 56.09 77 GLU A CA 1
ATOM 556 C C . GLU A 1 77 ? 27.409 7.956 5.123 1.00 56.09 77 GLU A C 1
ATOM 558 O O . GLU A 1 77 ? 27.803 7.332 6.108 1.00 56.09 77 GLU A O 1
ATOM 563 N N . VAL A 1 78 ? 26.123 8.306 4.984 1.00 53.19 78 VAL A N 1
ATOM 564 C CA . VAL A 1 78 ? 25.119 8.242 6.057 1.00 53.19 78 VAL A CA 1
ATOM 565 C C . VAL A 1 78 ? 23.977 7.249 5.773 1.00 53.19 78 VAL A C 1
ATOM 567 O O . VAL A 1 78 ? 23.038 7.132 6.562 1.00 53.19 78 VAL A O 1
ATOM 570 N N . GLY A 1 79 ? 24.087 6.473 4.688 1.00 58.72 79 GLY A N 1
ATOM 571 C CA . GLY A 1 79 ? 23.213 5.338 4.372 1.00 58.72 79 GLY A CA 1
ATOM 572 C C . GLY A 1 79 ? 21.885 5.690 3.683 1.00 58.72 79 GLY A C 1
ATOM 573 O O . GLY A 1 79 ? 21.445 6.840 3.650 1.00 58.72 79 GLY A O 1
ATOM 574 N N . ALA A 1 80 ? 21.225 4.662 3.135 1.00 60.03 80 ALA A N 1
ATOM 575 C CA . ALA A 1 80 ? 20.048 4.777 2.261 1.00 60.03 80 ALA A CA 1
ATOM 576 C C . ALA A 1 80 ? 18.841 5.506 2.887 1.00 60.03 80 ALA A C 1
ATOM 578 O O . ALA A 1 80 ? 18.096 6.174 2.175 1.00 60.03 80 ALA A O 1
ATOM 579 N N . PHE A 1 81 ? 18.663 5.435 4.212 1.00 60.31 81 PHE A N 1
ATOM 580 C CA . PHE A 1 81 ? 17.529 6.064 4.902 1.00 60.31 81 PHE A CA 1
ATOM 581 C C . PHE A 1 81 ? 17.512 7.593 4.772 1.00 60.31 81 PHE A C 1
ATOM 583 O O . PHE A 1 81 ? 16.442 8.167 4.609 1.00 60.31 81 PHE A O 1
ATOM 590 N N . ARG A 1 82 ? 18.676 8.260 4.773 1.00 69.19 82 ARG A N 1
ATOM 591 C CA . ARG A 1 82 ? 18.722 9.725 4.618 1.00 69.19 82 ARG A CA 1
ATOM 592 C C . ARG A 1 82 ? 18.475 10.181 3.182 1.00 69.19 82 ARG A C 1
ATOM 594 O O . ARG A 1 82 ? 17.830 11.202 2.980 1.00 69.19 82 ARG A O 1
ATOM 601 N N . LEU A 1 83 ? 18.909 9.396 2.193 1.00 79.62 83 LEU A N 1
ATOM 602 C CA . LEU A 1 83 ? 18.647 9.688 0.779 1.00 79.62 83 LEU A CA 1
ATOM 603 C C . LEU A 1 83 ? 17.142 9.646 0.464 1.00 79.62 83 LEU A C 1
ATOM 605 O O . LEU A 1 83 ? 16.653 10.437 -0.338 1.00 79.62 83 LEU A O 1
ATOM 609 N N . VAL A 1 84 ? 16.392 8.748 1.112 1.00 83.00 84 VAL A N 1
ATOM 610 C CA . VAL A 1 84 ? 14.929 8.677 0.968 1.00 83.00 84 VAL A CA 1
ATOM 611 C C . VAL A 1 84 ? 14.262 9.963 1.452 1.00 83.00 84 VAL A C 1
ATOM 613 O O . VAL A 1 84 ? 13.435 10.515 0.727 1.00 83.00 84 VAL A O 1
ATOM 616 N N . ASP A 1 85 ? 14.651 10.473 2.620 1.00 77.00 85 ASP A N 1
ATOM 617 C CA . ASP A 1 85 ? 14.100 11.718 3.168 1.00 77.00 85 ASP A CA 1
ATOM 618 C C . ASP A 1 85 ? 14.485 12.942 2.312 1.00 77.00 85 ASP A C 1
ATOM 620 O O . ASP A 1 85 ? 13.651 13.816 2.059 1.00 77.00 85 ASP A O 1
ATOM 624 N N . GLU A 1 86 ? 15.718 12.986 1.794 1.00 78.06 86 GLU A N 1
ATOM 625 C CA . GLU A 1 86 ? 16.188 14.039 0.881 1.00 78.06 86 GLU A CA 1
ATOM 626 C C . GLU A 1 86 ? 15.403 14.052 -0.437 1.00 78.06 86 GLU A C 1
ATOM 628 O O . GLU A 1 86 ? 14.956 15.109 -0.887 1.00 78.06 86 GLU A O 1
ATOM 633 N N . LEU A 1 87 ? 15.170 12.881 -1.038 1.00 82.19 87 LEU A N 1
ATOM 634 C CA . LEU A 1 87 ? 14.348 12.748 -2.243 1.00 82.19 87 LEU A CA 1
ATOM 635 C C . LEU A 1 87 ? 12.884 13.094 -1.973 1.00 82.19 87 LEU A C 1
ATOM 637 O O . LEU A 1 87 ? 12.250 13.740 -2.809 1.00 82.19 87 LEU A O 1
ATOM 641 N N . GLN A 1 88 ? 12.353 12.697 -0.813 1.00 81.50 88 GLN A N 1
ATOM 642 C CA . GLN A 1 88 ? 10.997 13.040 -0.396 1.00 81.50 88 GLN A CA 1
ATOM 643 C C . GLN A 1 88 ? 10.812 14.560 -0.358 1.00 81.50 88 GLN A C 1
ATOM 645 O O . GLN A 1 88 ? 9.842 15.079 -0.916 1.00 81.50 88 GLN A O 1
ATOM 650 N N . ALA A 1 89 ? 11.759 15.270 0.261 1.00 71.19 89 ALA A N 1
ATOM 651 C CA . ALA A 1 89 ? 11.749 16.724 0.346 1.00 71.19 89 ALA A CA 1
ATOM 652 C C . ALA A 1 89 ? 11.940 17.383 -1.031 1.00 71.19 89 ALA A C 1
ATOM 654 O O . ALA A 1 89 ? 11.148 18.245 -1.411 1.00 71.19 89 ALA A O 1
ATOM 655 N N . ALA A 1 90 ? 12.945 16.956 -1.802 1.00 78.50 90 ALA A N 1
ATOM 656 C CA . ALA A 1 90 ? 13.298 17.569 -3.083 1.00 78.50 90 ALA A CA 1
ATOM 657 C C . ALA A 1 90 ? 12.213 17.394 -4.159 1.00 78.50 90 ALA A C 1
ATOM 659 O O . ALA A 1 90 ? 11.975 18.304 -4.952 1.00 78.50 90 ALA A O 1
ATOM 660 N N . LEU A 1 91 ? 11.542 16.239 -4.186 1.00 80.62 91 LEU A N 1
ATOM 661 C CA . LEU A 1 91 ? 10.511 15.916 -5.179 1.00 80.62 91 LEU A CA 1
ATOM 662 C C . LEU A 1 91 ? 9.087 16.168 -4.678 1.00 80.62 91 LEU A C 1
ATOM 664 O O . LEU A 1 91 ? 8.138 15.950 -5.430 1.00 80.62 91 LEU A O 1
ATOM 668 N N . SER A 1 92 ? 8.925 16.603 -3.422 1.00 85.50 92 SER A N 1
ATOM 669 C CA . SER A 1 92 ? 7.615 16.758 -2.774 1.00 85.50 92 SER A CA 1
ATOM 670 C C . SER A 1 92 ? 6.742 15.501 -2.914 1.00 85.50 92 SER A C 1
ATOM 672 O O . SER A 1 92 ? 5.555 15.576 -3.236 1.00 85.50 92 SER A O 1
ATOM 674 N N . CYS A 1 93 ? 7.348 14.327 -2.722 1.00 83.62 93 CYS A N 1
ATOM 675 C CA . CYS A 1 93 ? 6.699 13.032 -2.917 1.00 83.62 93 CYS A CA 1
ATOM 676 C C . CYS A 1 93 ? 6.490 12.301 -1.581 1.00 83.62 93 CYS A C 1
ATOM 678 O O . CYS A 1 93 ? 6.778 12.828 -0.509 1.00 83.62 93 CYS A O 1
ATOM 680 N N . THR A 1 94 ? 5.927 11.093 -1.616 1.00 86.25 94 THR A N 1
ATOM 681 C CA . THR A 1 94 ? 5.784 10.259 -0.410 1.00 86.25 94 THR A CA 1
ATOM 682 C C . THR A 1 94 ? 7.082 9.507 -0.102 1.00 86.25 94 THR A C 1
ATOM 684 O O . THR A 1 94 ? 7.804 9.129 -1.025 1.00 86.25 94 THR A O 1
ATOM 687 N N . ALA A 1 95 ? 7.332 9.186 1.175 1.00 82.31 95 ALA A N 1
ATOM 688 C CA . ALA A 1 95 ? 8.449 8.324 1.597 1.00 82.31 95 ALA A CA 1
ATOM 689 C C . ALA A 1 95 ? 8.516 7.024 0.781 1.00 82.31 95 ALA A C 1
ATOM 691 O O . ALA A 1 95 ? 9.579 6.575 0.367 1.00 82.31 95 ALA A O 1
ATOM 692 N N . TYR A 1 96 ? 7.349 6.444 0.490 1.00 84.44 96 TYR A N 1
ATOM 693 C CA . TYR A 1 96 ? 7.233 5.250 -0.334 1.00 84.44 96 TYR A CA 1
ATOM 694 C C . TYR A 1 96 ? 7.759 5.471 -1.758 1.00 84.44 96 TYR A C 1
ATOM 696 O O . TYR A 1 96 ? 8.525 4.653 -2.260 1.00 84.44 96 TYR A O 1
ATOM 704 N N . GLN A 1 97 ? 7.380 6.570 -2.416 1.00 87.19 97 GLN A N 1
ATOM 705 C CA . GLN A 1 97 ? 7.870 6.881 -3.762 1.00 87.19 97 GLN A CA 1
ATOM 706 C C . GLN A 1 97 ? 9.389 7.074 -3.779 1.00 87.19 97 GLN A C 1
ATOM 708 O O . GLN A 1 97 ? 10.053 6.483 -4.628 1.00 87.19 97 GLN A O 1
ATOM 713 N N . ALA A 1 98 ? 9.939 7.828 -2.825 1.00 87.69 98 ALA A N 1
ATOM 714 C CA . ALA A 1 98 ? 11.382 8.016 -2.695 1.00 87.69 98 ALA A CA 1
ATOM 715 C C . ALA A 1 98 ? 12.116 6.686 -2.432 1.00 87.69 98 ALA A C 1
ATOM 717 O O . ALA A 1 98 ? 13.069 6.352 -3.137 1.00 87.69 98 ALA A O 1
ATOM 718 N N . GLN A 1 99 ? 11.611 5.864 -1.507 1.00 90.50 99 GLN A N 1
ATOM 719 C CA . GLN A 1 99 ? 12.150 4.531 -1.224 1.00 90.50 99 GLN A CA 1
ATOM 720 C C . GLN A 1 99 ? 12.158 3.637 -2.469 1.00 90.50 99 GLN A C 1
ATOM 722 O O . GLN A 1 99 ? 13.147 2.958 -2.734 1.00 90.50 99 GLN A O 1
ATOM 727 N N . ARG A 1 100 ? 11.085 3.658 -3.271 1.00 91.81 100 ARG A N 1
ATOM 728 C CA . ARG A 1 100 ? 11.012 2.908 -4.535 1.00 91.81 100 ARG A CA 1
ATOM 729 C C . ARG A 1 100 ? 12.099 3.326 -5.523 1.00 91.81 100 ARG A C 1
ATOM 731 O O . ARG A 1 100 ? 12.628 2.466 -6.220 1.00 91.81 100 ARG A O 1
ATOM 738 N N . MET A 1 101 ? 12.424 4.615 -5.599 1.00 93.00 101 MET A N 1
ATOM 739 C CA . MET A 1 101 ? 13.482 5.118 -6.481 1.00 93.00 101 MET A CA 1
ATOM 740 C C . MET A 1 101 ? 14.862 4.612 -6.045 1.00 93.00 101 MET A C 1
ATOM 742 O O . MET A 1 101 ? 15.615 4.123 -6.885 1.00 93.00 101 MET A O 1
ATOM 746 N N . VAL A 1 102 ? 15.157 4.656 -4.741 1.00 91.25 102 VAL A N 1
ATOM 747 C CA . VAL A 1 102 ? 16.430 4.178 -4.172 1.00 91.25 102 VAL A CA 1
ATOM 748 C C . VAL A 1 102 ? 16.582 2.665 -4.334 1.00 91.25 102 VAL A C 1
ATOM 750 O O . VAL A 1 102 ? 17.569 2.208 -4.903 1.00 91.25 102 VAL A O 1
ATOM 753 N N . THR A 1 103 ? 15.579 1.883 -3.926 1.00 90.38 103 THR A N 1
ATOM 754 C CA . THR A 1 103 ? 15.622 0.413 -4.033 1.00 90.38 103 THR A CA 1
ATOM 755 C C . THR A 1 103 ? 15.771 -0.051 -5.481 1.00 90.38 103 THR A C 1
ATOM 757 O O . THR A 1 103 ? 16.470 -1.025 -5.755 1.00 90.38 103 THR A O 1
ATOM 760 N N . ARG A 1 104 ? 15.157 0.659 -6.436 1.00 93.44 104 ARG A N 1
ATOM 761 C CA . ARG A 1 104 ? 15.348 0.371 -7.859 1.00 93.44 104 ARG A CA 1
ATOM 762 C C . ARG A 1 104 ? 16.780 0.644 -8.308 1.00 93.44 104 ARG A C 1
ATOM 764 O O . ARG A 1 104 ? 17.348 -0.187 -9.006 1.00 93.44 104 ARG A O 1
ATOM 771 N N . ALA A 1 105 ? 17.352 1.784 -7.926 1.00 92.94 105 ALA A N 1
ATOM 772 C CA . ALA A 1 105 ? 18.725 2.130 -8.281 1.00 92.94 105 ALA A CA 1
ATOM 773 C C . ALA A 1 105 ? 19.728 1.088 -7.757 1.00 92.94 105 ALA A C 1
ATOM 775 O O . ALA A 1 105 ? 20.599 0.643 -8.5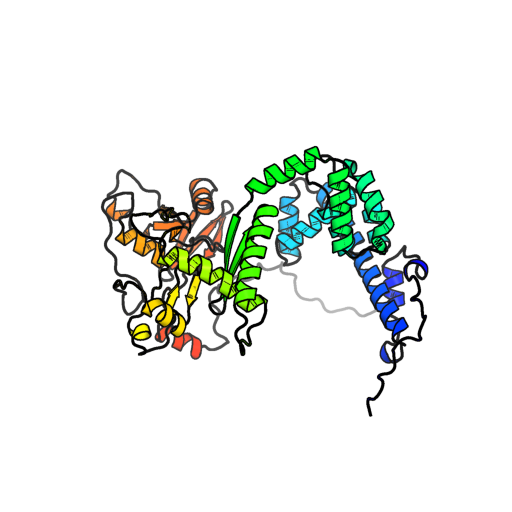01 1.00 92.94 105 ALA A O 1
ATOM 776 N N . GLU A 1 106 ? 19.547 0.627 -6.517 1.00 90.56 106 GLU A N 1
ATOM 777 C CA . GLU A 1 106 ? 20.341 -0.457 -5.926 1.00 90.56 106 GLU A CA 1
ATOM 778 C C . GLU A 1 106 ? 20.189 -1.775 -6.702 1.00 90.56 106 GLU A C 1
ATOM 780 O O . GLU A 1 106 ? 21.184 -2.428 -7.019 1.00 90.56 106 GLU A O 1
ATOM 785 N N . GLY A 1 107 ? 18.955 -2.152 -7.056 1.00 92.19 107 GLY A N 1
ATOM 786 C CA . GLY A 1 107 ? 18.683 -3.364 -7.832 1.00 92.19 107 GLY A CA 1
ATOM 787 C C . GLY A 1 107 ? 19.287 -3.333 -9.239 1.00 92.19 107 GLY A C 1
ATOM 788 O O . GLY A 1 107 ? 19.847 -4.330 -9.688 1.00 92.19 107 GLY A O 1
ATOM 789 N N . LEU A 1 108 ? 19.234 -2.187 -9.922 1.00 94.12 108 LEU A N 1
ATOM 790 C CA . LEU A 1 108 ? 19.837 -2.012 -11.249 1.00 94.12 108 LEU A CA 1
ATOM 791 C C . LEU A 1 108 ? 21.370 -2.021 -11.190 1.00 94.12 108 LEU A C 1
ATOM 793 O O . LEU A 1 108 ? 22.006 -2.619 -12.053 1.00 94.12 108 LEU A O 1
ATOM 797 N N . ALA A 1 109 ? 21.968 -1.434 -10.149 1.00 91.19 109 ALA A N 1
ATOM 798 C CA . ALA A 1 109 ? 23.412 -1.506 -9.921 1.00 91.19 109 ALA A CA 1
ATOM 799 C C . ALA A 1 109 ? 23.890 -2.939 -9.610 1.00 91.19 109 ALA A C 1
ATOM 801 O O . ALA A 1 109 ? 25.021 -3.310 -9.933 1.00 91.19 109 ALA A O 1
ATOM 802 N N . ALA A 1 110 ? 23.035 -3.750 -8.981 1.00 91.88 110 ALA A N 1
ATOM 803 C CA . ALA A 1 110 ? 23.317 -5.150 -8.699 1.00 91.88 110 ALA A CA 1
ATOM 804 C C . ALA A 1 110 ? 23.191 -6.063 -9.927 1.00 91.88 110 ALA A C 1
ATOM 806 O O . ALA A 1 110 ? 23.971 -7.006 -10.031 1.00 91.88 110 ALA A O 1
ATOM 807 N N . HIS A 1 111 ? 22.253 -5.777 -10.838 1.00 95.19 111 HIS A N 1
ATOM 808 C CA . HIS A 1 111 ? 21.909 -6.636 -11.975 1.00 95.19 111 HIS A CA 1
ATOM 809 C C . HIS A 1 111 ? 22.067 -5.899 -13.321 1.00 95.19 111 HIS A C 1
ATOM 811 O O . HIS A 1 111 ? 21.087 -5.350 -13.842 1.00 95.19 111 HIS A O 1
ATOM 817 N N . PRO A 1 112 ? 23.273 -5.913 -13.931 1.00 91.88 112 PRO A N 1
ATOM 818 C CA . PRO A 1 112 ? 23.575 -5.146 -15.141 1.00 91.88 112 PRO A CA 1
ATOM 819 C C . PRO A 1 112 ? 22.654 -5.437 -16.327 1.00 91.88 112 PRO A C 1
ATOM 821 O O . PRO A 1 112 ? 22.215 -4.494 -16.973 1.00 91.88 112 PRO A O 1
ATOM 824 N N . ARG A 1 113 ? 22.258 -6.698 -16.569 1.00 91.38 113 ARG A N 1
ATOM 825 C CA . ARG A 1 113 ? 21.334 -7.018 -17.672 1.00 91.38 113 ARG A CA 1
ATOM 826 C C . ARG A 1 113 ? 19.986 -6.308 -17.510 1.00 91.38 113 ARG A C 1
ATOM 828 O O . ARG A 1 113 ? 19.468 -5.777 -18.479 1.00 91.38 113 ARG A O 1
ATOM 835 N N . VAL A 1 114 ? 19.436 -6.214 -16.293 1.00 94.50 114 VAL A N 1
ATOM 836 C CA . VAL A 1 114 ? 18.183 -5.463 -16.045 1.00 94.50 114 VAL A CA 1
ATOM 837 C C . VAL A 1 114 ? 18.381 -3.972 -16.331 1.00 94.50 114 VAL A C 1
ATOM 839 O O . VAL A 1 114 ? 17.503 -3.333 -16.912 1.00 94.50 114 VAL A O 1
ATOM 842 N N . SER A 1 115 ? 19.537 -3.425 -15.941 1.00 93.69 115 SER A N 1
ATOM 843 C CA . SER A 1 115 ? 19.920 -2.046 -16.256 1.00 93.69 115 SER A CA 1
ATOM 844 C C . SER A 1 115 ? 20.009 -1.809 -17.760 1.00 93.69 115 SER A C 1
ATOM 846 O O . SER A 1 115 ? 19.448 -0.829 -18.245 1.00 93.69 115 SER A O 1
ATOM 848 N N . ASP A 1 116 ? 20.642 -2.712 -18.504 1.00 91.94 116 ASP A N 1
ATOM 849 C CA . ASP A 1 116 ? 20.809 -2.606 -19.955 1.00 91.94 116 ASP A CA 1
ATOM 850 C C . ASP A 1 116 ? 19.463 -2.702 -20.698 1.00 91.94 116 ASP A C 1
ATOM 852 O O . ASP A 1 116 ? 19.203 -1.951 -21.643 1.00 91.94 116 ASP A O 1
ATOM 856 N N . GLU A 1 117 ? 18.557 -3.568 -20.240 1.00 92.25 117 GLU A N 1
ATOM 857 C CA . GLU A 1 117 ? 17.204 -3.704 -20.795 1.00 92.25 117 GLU A CA 1
ATOM 858 C C . GLU A 1 117 ? 16.350 -2.442 -20.568 1.00 92.25 117 GLU A C 1
ATOM 860 O O . GLU A 1 117 ? 15.608 -2.027 -21.462 1.00 92.25 117 GLU A O 1
ATOM 865 N N . LEU A 1 118 ? 16.480 -1.784 -19.408 1.00 93.81 118 LEU A N 1
ATOM 866 C CA . LEU A 1 118 ? 15.816 -0.500 -19.141 1.00 93.81 118 LEU A CA 1
ATOM 867 C C . LEU A 1 118 ? 16.472 0.648 -19.924 1.00 93.81 118 LEU A C 1
ATOM 869 O O . LEU A 1 118 ? 15.779 1.498 -20.479 1.00 93.81 118 LEU A O 1
ATOM 873 N N . ALA A 1 119 ? 17.806 0.667 -19.998 1.00 91.75 119 ALA A N 1
ATOM 874 C CA . ALA A 1 119 ? 18.583 1.706 -20.674 1.00 91.75 119 ALA A CA 1
ATOM 875 C C . ALA A 1 119 ? 18.444 1.670 -22.202 1.00 91.75 119 ALA A C 1
ATOM 877 O O . ALA A 1 119 ? 18.547 2.711 -22.847 1.00 91.75 119 ALA A O 1
ATOM 878 N N . SER A 1 120 ? 18.178 0.498 -22.782 1.00 87.38 120 SER A N 1
ATOM 879 C CA . SER A 1 120 ? 17.786 0.350 -24.192 1.00 87.38 120 SER A CA 1
ATOM 880 C C . SER A 1 120 ? 16.291 0.613 -24.427 1.00 87.38 120 SER A C 1
ATOM 882 O O . SER A 1 120 ? 15.854 0.769 -25.569 1.00 87.38 120 SER A O 1
ATOM 884 N N . GLY A 1 121 ? 15.501 0.661 -23.349 1.00 88.44 121 GLY A N 1
ATOM 885 C CA . GLY A 1 121 ? 14.043 0.748 -23.368 1.00 88.44 121 GLY A CA 1
ATOM 886 C C . GLY A 1 121 ? 13.353 -0.512 -23.910 1.00 88.44 121 GLY A C 1
ATOM 887 O O . GLY A 1 121 ? 12.181 -0.474 -24.280 1.00 88.44 121 GLY A O 1
ATOM 888 N N . SER A 1 122 ? 14.065 -1.641 -23.943 1.00 86.12 122 SER A N 1
ATOM 889 C CA . SER A 1 122 ? 13.516 -2.954 -24.300 1.00 86.12 122 SER A CA 1
ATOM 890 C C . SER A 1 122 ? 12.510 -3.452 -23.254 1.00 86.12 122 SER A C 1
ATOM 892 O O . SER A 1 122 ? 11.517 -4.111 -23.606 1.00 86.12 122 SER A O 1
ATOM 894 N N . LEU A 1 123 ? 12.728 -3.069 -21.989 1.00 90.88 123 LEU A N 1
ATOM 895 C CA . LEU A 1 123 ? 11.805 -3.244 -20.871 1.00 90.88 123 LEU A CA 1
ATOM 896 C C . LEU A 1 123 ? 11.400 -1.904 -20.255 1.00 90.88 123 LEU A C 1
ATOM 898 O O . LEU A 1 123 ? 12.223 -1.019 -20.050 1.00 90.88 123 LEU A O 1
ATOM 902 N N . ASP A 1 124 ? 10.125 -1.799 -19.887 1.00 92.19 124 ASP A N 1
ATOM 903 C CA . ASP A 1 124 ? 9.601 -0.680 -19.111 1.00 92.19 124 ASP A CA 1
ATOM 904 C C . ASP A 1 124 ? 9.821 -0.872 -17.602 1.00 92.19 124 ASP A C 1
ATOM 906 O O . ASP A 1 124 ? 10.052 -1.978 -17.095 1.00 92.19 124 ASP A O 1
ATOM 910 N N . LEU A 1 125 ? 9.650 0.217 -16.853 1.00 93.00 125 LEU A N 1
ATOM 911 C CA . LEU A 1 125 ? 9.852 0.248 -15.407 1.00 93.00 125 LEU A CA 1
ATOM 912 C C . LEU A 1 125 ? 9.016 -0.768 -14.632 1.00 93.00 125 LEU A C 1
ATOM 914 O O . LEU A 1 125 ? 9.471 -1.272 -13.611 1.00 93.00 125 LEU A O 1
ATOM 918 N N . ARG A 1 126 ? 7.785 -1.071 -15.069 1.00 93.19 126 ARG A N 1
ATOM 919 C CA . ARG A 1 126 ? 6.924 -2.011 -14.337 1.00 93.19 126 ARG A CA 1
ATOM 920 C C . ARG A 1 126 ? 7.431 -3.436 -14.476 1.00 93.19 126 ARG A C 1
ATOM 922 O O . ARG A 1 126 ? 7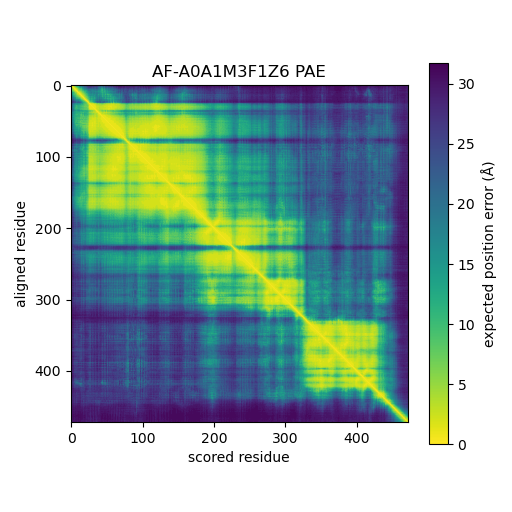.271 -4.213 -13.540 1.00 93.19 126 ARG A O 1
ATOM 929 N N . ARG A 1 127 ? 8.011 -3.791 -15.625 1.00 93.94 127 ARG A N 1
ATOM 930 C CA . ARG A 1 127 ? 8.651 -5.098 -15.828 1.00 93.94 127 ARG A CA 1
ATOM 931 C C . ARG A 1 127 ? 9.958 -5.205 -15.054 1.00 93.94 127 ARG A C 1
ATOM 933 O O . ARG A 1 127 ? 10.174 -6.225 -14.409 1.00 93.94 127 ARG A O 1
ATOM 940 N N . VAL A 1 128 ? 10.761 -4.143 -15.037 1.00 95.56 128 VAL A N 1
ATOM 941 C CA . VAL A 1 128 ? 11.954 -4.051 -14.181 1.00 95.56 128 VAL A CA 1
ATOM 942 C C . VAL A 1 128 ? 11.588 -4.234 -12.710 1.00 95.56 128 VAL A C 1
ATOM 944 O O . VAL A 1 128 ? 12.110 -5.129 -12.049 1.00 95.56 128 VAL A O 1
ATOM 947 N N . ASP A 1 129 ? 10.626 -3.455 -12.218 1.00 94.75 129 ASP A N 1
ATOM 948 C CA . ASP A 1 129 ? 10.142 -3.544 -10.842 1.00 94.75 129 ASP A CA 1
ATOM 949 C C . ASP A 1 129 ? 9.565 -4.939 -10.543 1.00 94.75 129 ASP A C 1
ATOM 951 O O . ASP A 1 129 ? 9.788 -5.474 -9.465 1.00 94.75 129 ASP A O 1
ATOM 955 N N . ALA A 1 130 ? 8.872 -5.572 -11.497 1.00 93.94 130 ALA A N 1
ATOM 956 C CA . ALA A 1 130 ? 8.344 -6.928 -11.341 1.00 93.94 130 ALA A CA 1
ATOM 957 C C . ALA A 1 130 ? 9.437 -7.991 -11.140 1.00 93.94 130 ALA A C 1
ATOM 959 O O . ALA A 1 130 ? 9.211 -8.934 -10.379 1.00 93.94 130 ALA A O 1
ATOM 960 N N . VAL A 1 131 ? 10.585 -7.854 -11.812 1.00 95.19 131 VAL A N 1
ATOM 961 C CA . VAL A 1 131 ? 11.736 -8.753 -11.640 1.00 95.19 131 VAL A CA 1
ATOM 962 C C . VAL A 1 131 ? 12.435 -8.465 -10.316 1.00 95.19 131 VAL A C 1
ATOM 964 O O . VAL A 1 131 ? 12.603 -9.381 -9.516 1.00 95.19 131 VAL A O 1
ATOM 967 N N . LEU A 1 132 ? 12.781 -7.202 -10.049 1.00 94.88 132 LEU A N 1
ATOM 968 C CA . LEU A 1 132 ? 13.512 -6.810 -8.840 1.00 94.88 132 LEU A CA 1
ATOM 969 C C . LEU A 1 132 ? 12.711 -7.095 -7.557 1.00 94.88 132 LEU A C 1
ATOM 971 O O . LEU A 1 132 ? 13.263 -7.625 -6.598 1.00 94.88 132 LEU A O 1
ATOM 975 N N . ASP A 1 133 ? 11.399 -6.834 -7.548 1.00 92.94 133 ASP A N 1
ATOM 976 C CA . ASP A 1 133 ? 10.526 -7.082 -6.388 1.00 92.94 133 ASP A CA 1
ATOM 977 C C . ASP A 1 133 ? 10.323 -8.573 -6.083 1.00 92.94 133 ASP A C 1
ATOM 979 O O . ASP A 1 133 ? 9.894 -8.926 -4.980 1.00 92.94 133 ASP A O 1
ATOM 983 N N . ALA A 1 134 ? 10.563 -9.454 -7.059 1.00 91.44 134 ALA A N 1
ATOM 984 C CA . ALA A 1 134 ? 10.489 -10.896 -6.851 1.00 91.44 134 ALA A CA 1
ATOM 985 C C . ALA A 1 134 ? 11.724 -11.434 -6.111 1.00 91.44 134 ALA A C 1
ATOM 987 O O . ALA A 1 134 ? 11.665 -12.518 -5.519 1.00 91.44 134 ALA A O 1
ATOM 988 N N . LEU A 1 135 ? 12.837 -10.691 -6.134 1.00 91.56 135 LEU A N 1
ATOM 989 C CA . LEU A 1 135 ? 14.092 -11.115 -5.533 1.00 91.56 135 LEU A CA 1
ATOM 990 C C . LEU A 1 135 ? 14.046 -10.995 -4.000 1.00 91.56 135 LEU A C 1
ATOM 992 O O . LEU A 1 135 ? 13.580 -9.995 -3.449 1.00 91.56 135 LEU A O 1
ATOM 996 N N . PRO A 1 136 ? 14.544 -12.002 -3.265 1.00 87.12 136 PRO A N 1
ATOM 997 C CA . PRO A 1 136 ? 14.636 -11.933 -1.815 1.00 87.12 136 PRO A CA 1
ATOM 998 C C . PRO A 1 136 ? 15.587 -10.833 -1.344 1.00 87.12 136 PRO A C 1
ATOM 1000 O O . PRO A 1 136 ? 16.747 -10.793 -1.747 1.00 87.12 136 PRO A O 1
ATOM 1003 N N . VAL A 1 137 ? 15.121 -10.021 -0.396 1.00 83.75 137 VAL A N 1
ATOM 1004 C CA . VAL A 1 137 ? 15.950 -9.021 0.287 1.00 83.75 137 VAL A CA 1
ATOM 1005 C C . VAL A 1 137 ? 16.959 -9.707 1.220 1.00 83.75 137 VAL A C 1
ATOM 1007 O O . VAL A 1 137 ? 16.605 -10.624 1.969 1.00 83.75 137 VAL A O 1
ATOM 1010 N N . GLY A 1 138 ? 18.203 -9.223 1.206 1.00 80.31 138 GLY A N 1
ATOM 1011 C CA . GLY A 1 138 ? 19.283 -9.648 2.098 1.00 80.31 138 GLY A CA 1
ATOM 1012 C C . GLY A 1 138 ? 20.271 -10.646 1.479 1.00 80.31 138 GLY A C 1
ATOM 1013 O O . GLY A 1 138 ? 19.910 -11.516 0.682 1.00 80.31 138 GLY A O 1
ATOM 1014 N N . GLY A 1 139 ? 21.532 -10.534 1.908 1.00 84.31 139 GLY A N 1
ATOM 1015 C CA . GLY A 1 139 ? 22.672 -11.214 1.286 1.00 84.31 139 GLY A CA 1
ATOM 1016 C C . GLY A 1 139 ? 23.199 -10.454 0.066 1.00 84.31 139 GLY A C 1
ATOM 1017 O O . GLY A 1 139 ? 22.761 -9.338 -0.197 1.00 84.31 139 GLY A O 1
ATOM 1018 N N . ASP A 1 140 ? 24.141 -11.058 -0.660 1.00 87.38 140 ASP A N 1
ATOM 1019 C CA . ASP A 1 140 ? 24.624 -10.525 -1.938 1.00 87.38 140 ASP A CA 1
ATOM 1020 C C . ASP A 1 140 ? 23.508 -10.631 -2.995 1.00 87.38 140 ASP A C 1
ATOM 1022 O O . ASP A 1 140 ? 23.092 -11.754 -3.303 1.00 87.38 140 ASP A O 1
ATOM 1026 N N . PRO A 1 141 ? 23.001 -9.511 -3.547 1.00 85.25 141 PRO A N 1
ATOM 1027 C CA . PRO A 1 141 ? 21.963 -9.538 -4.574 1.00 85.25 141 PRO A CA 1
ATOM 1028 C C . PRO A 1 141 ? 22.380 -10.316 -5.830 1.00 85.25 141 PRO A C 1
ATOM 1030 O O . PRO A 1 141 ? 21.552 -11.022 -6.403 1.00 85.25 141 PRO A O 1
ATOM 1033 N N . ARG A 1 142 ? 23.672 -10.288 -6.197 1.00 87.44 142 ARG A N 1
ATOM 1034 C CA . ARG A 1 142 ? 24.214 -10.929 -7.413 1.00 87.44 142 ARG A CA 1
ATOM 1035 C C . ARG A 1 142 ? 24.062 -12.447 -7.425 1.00 87.44 142 ARG A C 1
ATOM 1037 O O . ARG A 1 142 ? 24.099 -13.077 -8.478 1.00 87.44 142 ARG A O 1
ATOM 1044 N N . ARG A 1 143 ? 23.801 -13.071 -6.270 1.00 89.69 143 ARG A N 1
ATOM 1045 C CA . ARG A 1 143 ? 23.490 -14.511 -6.203 1.00 89.69 143 ARG A CA 1
ATOM 1046 C C . ARG A 1 143 ? 22.267 -14.899 -7.042 1.00 89.69 143 ARG A C 1
ATOM 1048 O O . ARG A 1 143 ? 22.123 -16.065 -7.395 1.00 89.69 143 ARG A O 1
ATOM 1055 N N . TRP A 1 144 ? 21.392 -13.939 -7.342 1.00 92.56 144 TRP A N 1
ATOM 1056 C CA . TRP A 1 144 ? 20.188 -14.147 -8.139 1.00 92.56 144 TRP A CA 1
ATOM 1057 C C . TRP A 1 144 ? 20.369 -13.862 -9.630 1.00 92.56 144 TRP A C 1
ATOM 1059 O O . TRP A 1 144 ? 19.390 -13.995 -10.359 1.00 92.56 144 TRP A O 1
ATOM 1069 N N . ASP A 1 145 ? 21.580 -13.537 -10.101 1.00 90.38 145 ASP A N 1
ATOM 1070 C CA . ASP A 1 145 ? 21.832 -13.214 -11.513 1.00 90.38 145 ASP A CA 1
ATOM 1071 C C . ASP A 1 145 ? 21.279 -14.303 -12.439 1.00 90.38 145 ASP A C 1
ATOM 1073 O O . ASP A 1 145 ? 20.471 -14.005 -13.305 1.00 90.38 145 ASP A O 1
ATOM 1077 N N . GLY A 1 146 ? 21.554 -15.587 -12.184 1.00 86.06 146 GLY A N 1
ATOM 1078 C CA . GLY A 1 146 ? 21.011 -16.675 -13.012 1.00 86.06 146 GLY A CA 1
ATOM 1079 C C . GLY A 1 146 ? 19.473 -16.751 -13.055 1.00 86.06 146 GLY A C 1
ATOM 1080 O O . GLY A 1 146 ? 18.906 -17.158 -14.067 1.00 86.06 146 GLY A O 1
ATOM 1081 N N . VAL A 1 147 ? 18.783 -16.341 -11.984 1.00 88.81 147 VAL A N 1
ATOM 1082 C CA . VAL A 1 147 ? 17.310 -16.264 -11.944 1.00 88.81 147 VAL A CA 1
ATOM 1083 C C . VAL A 1 147 ? 16.802 -15.044 -12.706 1.00 88.81 147 VAL A C 1
ATOM 1085 O O . VAL A 1 147 ? 15.803 -15.143 -13.416 1.00 88.81 147 VAL A O 1
ATOM 1088 N N . VAL A 1 148 ? 17.488 -13.910 -12.566 1.00 92.50 148 VAL A N 1
ATOM 1089 C CA . VAL A 1 148 ? 17.198 -12.682 -13.308 1.00 92.50 148 VAL A CA 1
ATOM 1090 C C . VAL A 1 148 ? 17.363 -12.925 -14.805 1.00 92.50 148 VAL A C 1
ATOM 1092 O O . VAL A 1 148 ? 16.430 -12.663 -15.555 1.00 92.50 148 VAL A O 1
ATOM 1095 N N . GLU A 1 149 ? 18.484 -13.510 -15.226 1.00 88.44 149 GLU A N 1
ATOM 1096 C CA . GLU A 1 149 ? 18.755 -13.879 -16.618 1.00 88.44 149 GLU A CA 1
ATOM 1097 C C . GLU A 1 149 ? 17.621 -14.746 -17.191 1.00 88.44 149 GLU A C 1
ATOM 1099 O O . GLU A 1 149 ? 17.022 -14.393 -18.205 1.00 88.44 149 GLU A O 1
ATOM 1104 N N . ALA A 1 150 ? 17.241 -15.816 -16.486 1.00 84.00 150 ALA A N 1
ATOM 1105 C CA . ALA A 1 150 ? 16.158 -16.702 -16.914 1.00 84.00 150 ALA A CA 1
ATOM 1106 C C . ALA A 1 150 ? 14.779 -16.013 -16.958 1.00 84.00 150 ALA A C 1
ATOM 1108 O O . ALA A 1 150 ? 13.934 -16.367 -17.777 1.00 84.00 150 ALA A O 1
ATOM 1109 N N . ALA A 1 151 ? 14.516 -15.038 -16.080 1.00 89.19 151 ALA A N 1
ATOM 1110 C CA . ALA A 1 151 ? 13.276 -14.265 -16.115 1.00 89.19 151 ALA A CA 1
ATOM 1111 C C . ALA A 1 151 ? 13.243 -13.276 -17.294 1.00 89.19 151 ALA A C 1
ATOM 1113 O O . ALA A 1 151 ? 12.166 -12.995 -17.825 1.00 89.19 151 ALA A O 1
ATOM 1114 N N . LEU A 1 152 ? 14.404 -12.746 -17.691 1.00 89.75 152 LEU A N 1
ATOM 1115 C CA . LEU A 1 152 ? 14.532 -11.757 -18.759 1.00 89.75 152 LEU A CA 1
ATOM 1116 C C . LEU A 1 152 ? 14.386 -12.354 -20.164 1.00 89.75 152 LEU A C 1
ATOM 1118 O O . LEU A 1 152 ? 13.928 -11.639 -21.051 1.00 89.75 152 LEU A O 1
ATOM 1122 N N . ASP A 1 153 ? 14.686 -13.642 -20.360 1.00 85.06 153 ASP A N 1
ATOM 1123 C CA . ASP A 1 153 ? 14.600 -14.312 -21.670 1.00 85.06 153 ASP A CA 1
ATOM 1124 C C . ASP A 1 153 ? 13.212 -14.180 -22.331 1.00 85.06 153 ASP A C 1
ATOM 1126 O O . ASP A 1 153 ? 13.118 -13.935 -23.532 1.00 85.06 153 ASP A O 1
ATOM 1130 N N . ASP A 1 154 ? 12.137 -14.245 -21.535 1.00 80.38 154 ASP A N 1
ATOM 1131 C CA . ASP A 1 154 ? 10.749 -14.099 -22.002 1.00 80.38 154 ASP A CA 1
ATOM 1132 C C . ASP A 1 154 ? 10.091 -12.768 -21.574 1.00 80.38 154 ASP A C 1
ATOM 1134 O O . ASP A 1 154 ? 8.924 -12.507 -21.895 1.00 80.38 154 ASP A O 1
ATOM 1138 N N . ALA A 1 155 ? 10.799 -11.899 -20.841 1.00 85.88 155 ALA A N 1
ATOM 1139 C CA . ALA A 1 155 ? 10.227 -10.684 -20.249 1.00 85.88 155 ALA A CA 1
ATOM 1140 C C . ALA A 1 155 ? 9.514 -9.750 -21.252 1.00 85.88 155 ALA A C 1
ATOM 1142 O O . ALA A 1 155 ? 8.422 -9.264 -20.920 1.00 85.88 155 ALA A O 1
ATOM 1143 N N . PRO A 1 156 ? 10.031 -9.533 -22.482 1.00 82.00 156 PRO A N 1
ATOM 1144 C CA . PRO A 1 156 ? 9.359 -8.727 -23.502 1.00 82.00 156 PRO A CA 1
ATOM 1145 C C . PRO A 1 156 ? 7.956 -9.215 -23.891 1.00 82.00 156 PRO A C 1
ATOM 1147 O O . PRO A 1 156 ? 7.126 -8.406 -24.315 1.00 82.00 156 PRO A O 1
ATOM 1150 N N . LEU A 1 157 ? 7.687 -10.518 -23.746 1.00 81.25 157 LEU A N 1
ATOM 1151 C CA . LEU A 1 157 ? 6.436 -11.179 -24.140 1.00 81.25 157 LEU A CA 1
ATOM 1152 C C . LEU A 1 157 ? 5.439 -11.312 -22.983 1.00 81.25 157 LEU A C 1
ATOM 1154 O O . LEU A 1 157 ? 4.270 -11.645 -23.190 1.00 81.25 157 LEU A O 1
ATOM 1158 N N . LEU A 1 158 ? 5.879 -11.045 -21.755 1.00 80.94 158 LEU A N 1
ATOM 1159 C CA . LEU A 1 158 ? 5.071 -11.201 -20.555 1.00 80.94 158 LEU A CA 1
ATOM 1160 C C . LEU A 1 158 ? 4.508 -9.856 -20.093 1.00 80.94 158 LEU A C 1
ATOM 1162 O O . LEU A 1 158 ? 5.133 -8.804 -20.223 1.00 80.94 158 LEU A O 1
ATOM 1166 N N . SER A 1 159 ? 3.303 -9.874 -19.521 1.00 88.19 159 SER A N 1
ATOM 1167 C CA . SER A 1 159 ? 2.800 -8.725 -18.760 1.00 88.19 159 SER A CA 1
ATOM 1168 C C . SER A 1 159 ? 3.544 -8.619 -17.422 1.00 88.19 159 SER A C 1
ATOM 1170 O O . SER A 1 159 ? 3.977 -9.652 -16.903 1.00 88.19 159 SER A O 1
ATOM 1172 N N . PRO A 1 160 ? 3.646 -7.429 -16.798 1.00 91.62 160 PRO A N 1
ATOM 1173 C CA . PRO A 1 160 ? 4.346 -7.286 -15.519 1.00 91.62 160 PRO A CA 1
ATOM 1174 C C . PRO A 1 160 ? 3.883 -8.283 -14.433 1.00 91.62 160 PRO A C 1
ATOM 1176 O O . PRO A 1 160 ? 4.734 -8.904 -13.800 1.00 91.62 160 PRO A O 1
ATOM 1179 N N . PRO A 1 161 ? 2.573 -8.565 -14.251 1.00 81.44 161 PRO A N 1
ATOM 1180 C CA . PRO A 1 161 ? 2.138 -9.588 -13.298 1.00 81.44 161 PRO A CA 1
ATOM 1181 C C . PRO A 1 161 ? 2.539 -11.017 -13.686 1.00 81.44 161 PRO A C 1
ATOM 1183 O O . PRO A 1 161 ? 2.762 -11.846 -12.808 1.00 81.44 161 PRO A O 1
ATOM 1186 N N . ALA A 1 162 ? 2.583 -11.345 -14.982 1.00 80.38 162 ALA A N 1
ATOM 1187 C CA . ALA A 1 162 ? 3.016 -12.664 -15.442 1.00 80.38 162 ALA A CA 1
ATOM 1188 C C . ALA A 1 162 ? 4.525 -12.856 -15.249 1.00 80.38 162 ALA A C 1
ATOM 1190 O O . ALA A 1 162 ? 4.931 -13.902 -14.745 1.00 80.38 162 ALA A O 1
ATOM 1191 N N . LEU A 1 163 ? 5.315 -11.825 -15.561 1.00 91.06 163 LEU A N 1
ATOM 1192 C CA . LEU A 1 163 ? 6.757 -11.792 -15.335 1.00 91.06 163 LEU A CA 1
ATOM 1193 C C . LEU A 1 163 ? 7.092 -11.906 -13.845 1.00 91.06 163 LEU A C 1
ATOM 1195 O O . LEU A 1 163 ? 7.882 -12.765 -13.471 1.00 91.06 163 LEU A O 1
ATOM 1199 N N . ARG A 1 164 ? 6.411 -11.139 -12.981 1.00 91.62 164 ARG A N 1
ATOM 1200 C CA . ARG A 1 164 ? 6.558 -11.257 -11.522 1.00 91.62 164 ARG A CA 1
ATOM 1201 C C . ARG A 1 164 ? 6.317 -12.688 -11.044 1.00 91.62 164 ARG A C 1
ATOM 1203 O O . ARG A 1 164 ? 7.132 -13.238 -10.316 1.00 91.62 164 ARG A O 1
ATOM 1210 N N . ARG A 1 165 ? 5.226 -13.324 -11.492 1.00 85.38 165 ARG A N 1
ATOM 1211 C CA . ARG A 1 165 ? 4.919 -14.721 -11.136 1.00 85.38 165 ARG A CA 1
ATOM 1212 C C . ARG A 1 165 ? 5.980 -15.703 -11.630 1.00 85.38 165 ARG A C 1
ATOM 1214 O O . ARG A 1 165 ? 6.228 -16.697 -10.953 1.00 85.38 165 ARG A O 1
ATOM 1221 N N . LEU A 1 166 ? 6.551 -15.480 -12.815 1.00 86.12 166 LEU A N 1
ATOM 1222 C CA . LEU A 1 166 ? 7.647 -16.300 -13.331 1.00 86.12 166 LEU A CA 1
ATOM 1223 C C . LEU A 1 166 ? 8.899 -16.127 -12.462 1.00 86.12 166 LEU A C 1
ATOM 1225 O O . LEU A 1 166 ? 9.422 -17.124 -11.974 1.00 86.12 166 LEU A O 1
ATOM 1229 N N . ALA A 1 167 ? 9.314 -14.888 -12.197 1.00 90.12 167 ALA A N 1
ATOM 1230 C CA . ALA A 1 167 ? 10.467 -14.578 -11.356 1.00 90.12 167 ALA A CA 1
ATOM 1231 C C . ALA A 1 167 ? 10.308 -15.144 -9.932 1.00 90.12 167 ALA A C 1
ATOM 1233 O O . ALA A 1 167 ? 11.197 -15.834 -9.443 1.00 90.12 167 ALA A O 1
ATOM 1234 N N . GLU A 1 168 ? 9.143 -14.972 -9.298 1.00 88.31 168 GLU A N 1
ATOM 1235 C CA . GLU A 1 168 ? 8.838 -15.553 -7.982 1.00 88.31 168 GLU A CA 1
ATOM 1236 C C . GLU A 1 168 ? 8.946 -17.089 -7.998 1.00 88.31 168 GLU A C 1
ATOM 1238 O O . GLU A 1 168 ? 9.515 -17.682 -7.079 1.00 88.31 168 GLU A O 1
ATOM 1243 N N . LYS A 1 169 ? 8.455 -17.755 -9.056 1.00 84.25 169 LYS A N 1
ATOM 1244 C CA . LYS A 1 169 ? 8.601 -19.212 -9.224 1.00 84.25 169 LYS A CA 1
ATOM 1245 C C . LYS A 1 169 ? 10.059 -19.630 -9.388 1.00 84.25 169 LYS A C 1
ATOM 1247 O O . LYS A 1 169 ? 10.456 -20.613 -8.771 1.00 84.25 169 LYS A O 1
ATOM 1252 N N . LEU A 1 170 ? 10.835 -18.909 -10.196 1.00 85.06 170 LEU A N 1
ATOM 1253 C CA . LEU A 1 170 ? 12.256 -19.188 -10.415 1.00 85.06 170 LEU A CA 1
ATOM 1254 C C . LEU A 1 170 ? 13.059 -19.013 -9.118 1.00 85.06 170 LEU A C 1
ATOM 1256 O O . LEU A 1 170 ? 13.841 -19.891 -8.770 1.00 85.06 170 LEU A O 1
ATOM 1260 N N . VAL A 1 171 ? 12.792 -17.954 -8.346 1.00 88.75 171 VAL A N 1
ATOM 1261 C CA . VAL A 1 171 ? 13.382 -17.733 -7.013 1.00 88.75 171 VAL A CA 1
ATOM 1262 C C . VAL A 1 171 ? 13.055 -18.886 -6.059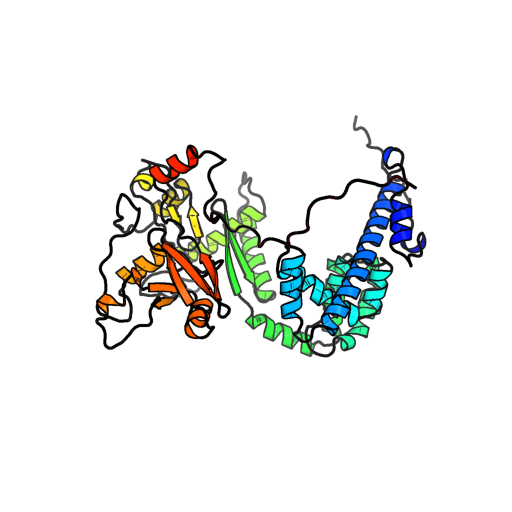 1.00 88.75 171 VAL A C 1
ATOM 1264 O O . VAL A 1 171 ? 13.936 -19.379 -5.354 1.00 88.75 171 VAL A O 1
ATOM 1267 N N . ILE A 1 172 ? 11.789 -19.320 -6.006 1.00 83.44 172 ILE A N 1
ATOM 1268 C CA . ILE A 1 172 ? 11.369 -20.442 -5.151 1.00 83.44 172 ILE A CA 1
ATOM 1269 C C . ILE A 1 172 ? 12.038 -21.745 -5.599 1.00 83.44 172 ILE A C 1
ATOM 1271 O O . ILE A 1 172 ? 12.491 -22.505 -4.750 1.00 83.44 172 ILE A O 1
ATOM 1275 N N . ALA A 1 173 ? 12.110 -22.005 -6.906 1.00 82.38 173 ALA A N 1
ATOM 1276 C CA . ALA A 1 173 ? 12.722 -23.211 -7.454 1.00 82.38 173 ALA A CA 1
ATOM 1277 C C . ALA A 1 173 ? 14.239 -23.263 -7.210 1.00 82.38 173 ALA A C 1
ATOM 1279 O O . ALA A 1 173 ? 14.770 -24.338 -6.939 1.00 82.38 173 ALA A O 1
ATOM 1280 N N . ALA A 1 174 ? 14.919 -22.114 -7.270 1.00 87.56 174 ALA A N 1
ATOM 1281 C CA . ALA A 1 174 ? 16.352 -22.001 -7.025 1.00 87.56 174 ALA A CA 1
ATOM 1282 C C . ALA A 1 174 ? 16.721 -22.206 -5.544 1.00 87.56 174 ALA A C 1
ATOM 1284 O O . ALA A 1 174 ? 17.695 -22.898 -5.254 1.00 87.56 174 ALA A O 1
ATOM 1285 N N . GLU A 1 175 ? 15.935 -21.673 -4.597 1.00 87.56 175 GLU A N 1
ATOM 1286 C CA . GLU A 1 175 ? 16.160 -21.891 -3.157 1.00 87.56 175 GLU A CA 1
ATOM 1287 C C . GLU A 1 175 ? 14.861 -22.200 -2.375 1.00 87.56 175 GLU A C 1
ATOM 1289 O O . GLU A 1 175 ? 14.359 -21.348 -1.624 1.00 87.56 175 GLU A O 1
ATOM 1294 N N . PRO A 1 176 ? 14.332 -23.439 -2.454 1.00 83.12 176 PRO A N 1
ATOM 1295 C CA . PRO A 1 176 ? 13.079 -23.809 -1.790 1.00 83.12 176 PRO A CA 1
ATOM 1296 C C . PRO A 1 176 ? 13.124 -23.636 -0.266 1.00 83.12 176 PRO A C 1
ATOM 1298 O O . PRO A 1 176 ? 12.213 -23.056 0.322 1.00 83.12 176 PRO A O 1
ATOM 1301 N N . ALA A 1 177 ? 14.219 -24.049 0.382 1.00 85.06 177 ALA A N 1
ATOM 1302 C CA . ALA A 1 177 ? 14.378 -23.936 1.835 1.00 85.06 177 ALA A CA 1
ATOM 1303 C C . ALA A 1 177 ? 14.397 -22.472 2.313 1.00 85.06 177 ALA A C 1
ATOM 1305 O O . ALA A 1 177 ? 13.827 -22.134 3.354 1.00 85.06 177 ALA A O 1
ATOM 1306 N N . GLN A 1 178 ? 15.011 -21.569 1.538 1.00 82.69 178 GLN A N 1
ATOM 1307 C CA . GLN A 1 178 ? 14.987 -20.145 1.862 1.00 82.69 178 GLN A CA 1
ATOM 1308 C C . GLN A 1 178 ? 13.582 -19.563 1.660 1.00 82.69 178 GLN A C 1
ATOM 1310 O O . GLN A 1 178 ? 13.138 -18.750 2.473 1.00 82.69 178 GLN A O 1
ATOM 1315 N N . ALA A 1 179 ? 12.859 -19.993 0.622 1.00 81.94 179 ALA A N 1
ATOM 1316 C CA . ALA A 1 179 ? 11.467 -19.605 0.408 1.00 81.94 179 ALA A CA 1
ATOM 1317 C C . ALA A 1 179 ? 10.549 -20.069 1.552 1.00 81.94 179 ALA A C 1
ATOM 1319 O O . ALA A 1 179 ? 9.729 -19.281 2.030 1.00 81.94 179 ALA A O 1
ATOM 1320 N N . GLU A 1 180 ? 10.731 -21.292 2.056 1.00 83.12 180 GLU A N 1
ATOM 1321 C CA . GLU A 1 180 ? 10.019 -21.805 3.232 1.00 83.12 180 GLU A CA 1
ATOM 1322 C C . GLU A 1 180 ? 10.323 -20.977 4.485 1.00 83.12 180 GLU A C 1
ATOM 1324 O O . GLU A 1 180 ? 9.399 -20.555 5.186 1.00 83.12 180 GLU A O 1
ATOM 1329 N N . ALA A 1 181 ? 11.597 -20.657 4.732 1.00 84.81 181 ALA A N 1
ATOM 1330 C CA . ALA A 1 181 ? 11.999 -19.804 5.848 1.00 84.81 181 ALA A CA 1
ATOM 1331 C C . ALA A 1 181 ? 11.404 -18.388 5.739 1.00 84.81 181 ALA A C 1
ATOM 1333 O O . ALA A 1 181 ? 10.941 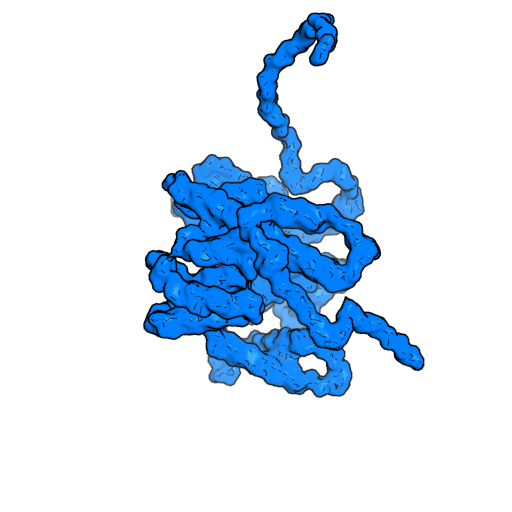-17.832 6.738 1.00 84.81 181 ALA A O 1
ATOM 1334 N N . ARG A 1 182 ? 11.354 -17.802 4.533 1.00 80.69 182 ARG A N 1
ATOM 1335 C CA . ARG A 1 182 ? 10.682 -16.512 4.291 1.00 80.69 182 ARG A CA 1
ATOM 1336 C C . ARG A 1 182 ? 9.188 -16.600 4.565 1.00 80.69 182 ARG A C 1
ATOM 1338 O O . ARG A 1 182 ? 8.672 -15.740 5.269 1.00 80.69 182 ARG A O 1
ATOM 1345 N N . CYS A 1 183 ? 8.511 -17.644 4.088 1.00 80.19 183 CYS A N 1
ATOM 1346 C CA . CYS A 1 183 ? 7.096 -17.869 4.387 1.00 80.19 183 CYS A CA 1
ATOM 1347 C C . CYS A 1 183 ? 6.858 -18.009 5.896 1.00 80.19 183 CYS A C 1
ATOM 1349 O O . CYS A 1 183 ? 5.891 -17.460 6.419 1.00 80.19 183 CYS A O 1
ATOM 1351 N N . ALA A 1 184 ? 7.742 -18.710 6.613 1.00 83.50 184 ALA A N 1
ATOM 1352 C CA . ALA A 1 184 ? 7.667 -18.848 8.063 1.00 83.50 184 ALA A CA 1
ATOM 1353 C C . ALA A 1 184 ? 7.841 -17.502 8.787 1.00 83.50 184 ALA A C 1
ATOM 1355 O O . ALA A 1 184 ? 7.081 -17.221 9.712 1.00 83.50 184 ALA A O 1
ATOM 1356 N N . ARG A 1 185 ? 8.777 -16.649 8.343 1.00 82.50 185 ARG A N 1
ATOM 1357 C CA . ARG A 1 185 ? 8.971 -15.295 8.893 1.00 82.50 185 ARG A CA 1
ATOM 1358 C C . ARG A 1 185 ? 7.814 -14.356 8.564 1.00 82.50 185 ARG A C 1
ATOM 1360 O O . ARG A 1 185 ? 7.282 -13.747 9.479 1.00 82.50 185 ARG A O 1
ATOM 1367 N N . ALA A 1 186 ? 7.357 -14.314 7.313 1.00 80.62 186 ALA A N 1
ATOM 1368 C CA . ALA A 1 186 ? 6.253 -13.456 6.871 1.00 80.62 186 ALA A CA 1
ATOM 1369 C C . ALA A 1 186 ? 4.930 -13.773 7.588 1.00 80.62 186 ALA A C 1
ATOM 1371 O O . ALA A 1 186 ? 4.070 -12.912 7.750 1.00 80.62 186 ALA A O 1
ATOM 1372 N N . ARG A 1 187 ? 4.759 -15.008 8.089 1.00 85.12 187 ARG A N 1
ATOM 1373 C CA . ARG A 1 187 ? 3.631 -15.333 8.975 1.00 85.12 187 ARG A CA 1
ATOM 1374 C C . ARG A 1 187 ? 3.626 -14.464 10.231 1.00 85.12 187 ARG A C 1
ATOM 1376 O O . ARG A 1 187 ? 2.540 -14.240 10.755 1.00 85.12 187 ARG A O 1
ATOM 1383 N N . ALA A 1 188 ? 4.771 -13.998 10.731 1.00 83.50 188 ALA A N 1
ATOM 1384 C CA . ALA A 1 188 ? 4.845 -13.107 11.888 1.00 83.50 188 ALA A CA 1
ATOM 1385 C C . ALA A 1 188 ? 4.248 -11.718 11.607 1.00 83.50 188 ALA A C 1
ATOM 1387 O O . ALA A 1 188 ? 3.674 -11.137 12.522 1.00 83.50 188 ALA A O 1
ATOM 1388 N N . ASP A 1 189 ? 4.279 -11.263 10.351 1.00 82.56 189 ASP A N 1
ATOM 1389 C CA . ASP A 1 189 ? 3.789 -9.940 9.931 1.00 82.56 189 ASP A CA 1
ATOM 1390 C C . ASP A 1 189 ? 2.267 -9.894 9.726 1.00 82.56 189 ASP A C 1
ATOM 1392 O O . ASP A 1 189 ? 1.698 -8.839 9.448 1.00 82.56 189 ASP A O 1
ATOM 1396 N N . ARG A 1 190 ? 1.583 -11.041 9.853 1.00 91.06 190 ARG A N 1
ATOM 1397 C CA . ARG A 1 190 ? 0.123 -11.127 9.723 1.00 91.06 190 ARG A CA 1
ATOM 1398 C C . ARG A 1 190 ? -0.560 -10.115 10.647 1.00 91.06 190 ARG A C 1
ATOM 1400 O O . ARG A 1 190 ? -0.251 -10.029 11.836 1.00 91.06 190 ARG A O 1
ATOM 1407 N N . GLY A 1 191 ? -1.538 -9.395 10.116 1.00 88.44 191 GLY A N 1
ATOM 1408 C CA . GLY A 1 191 ? -2.144 -8.267 10.808 1.00 88.44 191 GLY A CA 1
ATOM 1409 C C . GLY A 1 191 ? -3.508 -7.900 10.247 1.00 88.44 191 GLY A C 1
ATOM 1410 O O . GLY A 1 191 ? -3.889 -8.321 9.154 1.00 88.44 191 GLY A O 1
ATOM 1411 N N . LEU A 1 192 ? -4.246 -7.117 11.027 1.00 88.25 192 LEU A N 1
ATOM 1412 C CA . LEU A 1 192 ? -5.539 -6.563 10.649 1.00 88.25 192 LEU A CA 1
ATOM 1413 C C . LEU A 1 192 ? -5.517 -5.063 10.939 1.00 88.25 192 LEU A C 1
ATOM 1415 O O . LEU A 1 192 ? -5.260 -4.658 12.075 1.00 88.25 192 LEU A O 1
ATOM 1419 N N . GLU A 1 193 ? -5.791 -4.261 9.920 1.00 83.94 193 GLU A N 1
ATOM 1420 C CA . GLU A 1 193 ? -5.814 -2.802 9.993 1.00 83.94 193 GLU A CA 1
ATOM 1421 C C . GLU A 1 193 ? -7.195 -2.284 9.590 1.00 83.94 193 GLU A C 1
ATOM 1423 O O . GLU A 1 193 ? -7.776 -2.752 8.613 1.00 83.94 193 GLU A O 1
ATOM 1428 N N . LEU A 1 194 ? -7.715 -1.309 10.338 1.00 82.06 194 LEU A N 1
ATOM 1429 C CA . LEU A 1 194 ? -8.933 -0.577 10.004 1.00 82.06 194 LEU A CA 1
ATOM 1430 C C . LEU A 1 194 ? -8.560 0.880 9.730 1.00 82.06 194 LEU A C 1
ATOM 1432 O O . LEU A 1 194 ? -8.014 1.546 10.609 1.00 82.06 194 LEU A O 1
ATOM 1436 N N . ARG A 1 195 ? -8.871 1.367 8.528 1.00 78.75 195 ARG A N 1
ATOM 1437 C CA . ARG A 1 195 ? -8.558 2.727 8.086 1.00 78.75 195 ARG A CA 1
ATOM 1438 C C . ARG A 1 195 ? -9.818 3.436 7.574 1.00 78.75 195 ARG A C 1
ATOM 1440 O O . ARG A 1 195 ? -10.379 2.988 6.571 1.00 78.75 195 ARG A O 1
ATOM 1447 N N . PRO A 1 196 ? -10.251 4.542 8.202 1.00 75.81 196 PRO A N 1
ATOM 1448 C CA . PRO A 1 196 ? -11.340 5.370 7.687 1.00 75.81 196 PRO A CA 1
ATOM 1449 C C . PRO A 1 196 ? -11.003 5.936 6.301 1.00 75.81 196 PRO A C 1
ATOM 1451 O O . PRO A 1 196 ? -9.855 6.314 6.050 1.00 75.81 196 PRO A O 1
ATOM 1454 N N . VAL A 1 197 ? -11.988 5.992 5.400 1.00 80.31 197 VAL A N 1
ATOM 1455 C CA . VAL A 1 197 ? -11.812 6.542 4.039 1.00 80.31 197 VAL A CA 1
ATOM 1456 C C . VAL A 1 197 ? -12.794 7.660 3.674 1.00 80.31 197 VAL A C 1
ATOM 1458 O O . VAL A 1 197 ? -12.708 8.186 2.570 1.00 80.31 197 VAL A O 1
ATOM 1461 N N . GLY A 1 198 ? -13.657 8.073 4.607 1.00 76.06 198 GLY A N 1
ATOM 1462 C CA . GLY A 1 198 ? -14.665 9.121 4.398 1.00 76.06 198 GLY A CA 1
ATOM 1463 C C . GLY A 1 198 ? -16.067 8.556 4.164 1.00 76.06 198 GLY A C 1
ATOM 1464 O O . GLY A 1 198 ? -16.238 7.345 4.065 1.00 76.06 198 GLY A O 1
ATOM 1465 N N . ASP A 1 199 ? -17.075 9.431 4.143 1.00 83.19 199 ASP A N 1
ATOM 1466 C CA . ASP A 1 199 ? -18.480 9.107 3.828 1.00 83.19 199 ASP A CA 1
ATOM 1467 C C . ASP A 1 199 ? -19.094 7.951 4.642 1.00 83.19 199 ASP A C 1
ATOM 1469 O O . ASP A 1 199 ? -19.925 7.192 4.153 1.00 83.19 199 ASP A O 1
ATOM 1473 N N . GLY A 1 200 ? -18.680 7.795 5.904 1.00 76.94 200 GLY A N 1
ATOM 1474 C CA . GLY A 1 200 ? -19.137 6.687 6.755 1.00 76.94 200 GLY A CA 1
ATOM 1475 C C . GLY A 1 200 ? -18.518 5.324 6.410 1.00 76.94 200 GLY A C 1
ATOM 1476 O O . GLY A 1 200 ? -18.923 4.314 6.977 1.00 76.94 200 GLY A O 1
ATOM 1477 N N . MET A 1 201 ? -17.525 5.281 5.516 1.00 86.00 201 MET A N 1
ATOM 1478 C CA . MET A 1 201 ? -16.890 4.060 5.022 1.00 86.00 201 MET A CA 1
ATOM 1479 C C . MET A 1 201 ? -15.476 3.872 5.583 1.00 86.00 201 MET A C 1
ATOM 1481 O O . MET A 1 201 ? -14.705 4.820 5.766 1.00 86.00 201 MET A O 1
ATOM 1485 N N . SER A 1 202 ? -15.106 2.613 5.826 1.00 83.31 202 SER A N 1
ATOM 1486 C CA . SER A 1 202 ? -13.759 2.209 6.248 1.00 83.31 202 SER A CA 1
ATOM 1487 C C . SER A 1 202 ? -13.231 1.052 5.416 1.00 83.31 202 SER A C 1
ATOM 1489 O O . SER A 1 202 ? -13.983 0.165 5.018 1.00 83.31 202 SER A O 1
ATOM 1491 N N . LEU A 1 203 ? -11.915 1.022 5.222 1.00 87.31 203 LEU A N 1
ATOM 1492 C CA . LEU A 1 203 ? -11.204 -0.142 4.712 1.00 87.31 203 LEU A CA 1
ATOM 1493 C C . LEU A 1 203 ? -10.737 -1.009 5.877 1.00 87.31 203 LEU A C 1
ATOM 1495 O O . LEU A 1 203 ? -10.013 -0.542 6.755 1.00 87.31 203 LEU A O 1
ATOM 1499 N N . LEU A 1 204 ? -11.128 -2.280 5.851 1.00 90.75 204 LEU A N 1
ATOM 1500 C CA . LEU A 1 204 ? -10.589 -3.317 6.720 1.00 90.75 204 LEU A CA 1
ATOM 1501 C C . LEU A 1 204 ? -9.625 -4.184 5.904 1.00 90.75 204 LEU A C 1
ATOM 1503 O O . LEU A 1 204 ? -10.050 -4.954 5.044 1.00 90.75 204 LEU A O 1
ATOM 1507 N N . THR A 1 205 ? -8.329 -4.061 6.173 1.00 90.69 205 THR A N 1
ATOM 1508 C CA . THR A 1 205 ? -7.271 -4.764 5.439 1.00 90.69 205 THR A CA 1
ATOM 1509 C C . THR A 1 205 ? -6.712 -5.893 6.295 1.00 90.69 205 THR A C 1
ATOM 1511 O O . THR A 1 205 ? -6.195 -5.653 7.386 1.00 90.69 205 THR A O 1
ATOM 1514 N N . ALA A 1 206 ? -6.795 -7.128 5.795 1.00 91.62 206 ALA A N 1
ATOM 1515 C CA . ALA A 1 206 ? -6.261 -8.312 6.460 1.00 91.62 206 ALA A CA 1
ATOM 1516 C C . ALA A 1 206 ? -5.046 -8.859 5.698 1.00 91.62 206 ALA A C 1
ATOM 1518 O O . ALA A 1 206 ? -5.180 -9.347 4.575 1.00 91.62 206 ALA A O 1
ATOM 1519 N N . LEU A 1 207 ? -3.871 -8.828 6.329 1.00 90.81 207 LEU A N 1
ATOM 1520 C CA . LEU A 1 207 ? -2.691 -9.549 5.863 1.00 90.81 207 LEU A CA 1
ATOM 1521 C C . LEU A 1 207 ? -2.652 -10.910 6.560 1.00 90.81 207 LEU A C 1
ATOM 1523 O O . LEU A 1 207 ? -2.430 -10.999 7.767 1.00 90.81 207 LEU A O 1
ATOM 1527 N N . LEU A 1 208 ? -2.890 -11.976 5.799 1.00 92.62 208 LEU A N 1
ATOM 1528 C CA . LEU A 1 208 ? -3.017 -13.339 6.314 1.00 92.62 208 LEU A CA 1
ATOM 1529 C C . LEU A 1 208 ? -2.072 -14.292 5.573 1.00 92.62 208 LEU A C 1
ATOM 1531 O O . LEU A 1 208 ? -1.738 -14.045 4.412 1.00 92.62 208 LEU A O 1
ATOM 1535 N N . PRO A 1 209 ? -1.698 -15.434 6.181 1.00 92.25 209 PRO A N 1
ATOM 1536 C CA . PRO A 1 209 ? -1.117 -16.535 5.425 1.00 92.25 209 PRO A CA 1
ATOM 1537 C C . PRO A 1 209 ? -2.032 -16.899 4.250 1.00 92.25 209 PRO A C 1
ATOM 1539 O O . PRO A 1 209 ? -3.241 -17.041 4.440 1.00 92.25 209 PRO A O 1
ATOM 1542 N N . ALA A 1 210 ? -1.464 -17.081 3.057 1.00 86.62 210 ALA A N 1
ATOM 1543 C CA . ALA A 1 210 ? -2.243 -17.267 1.831 1.00 86.62 210 ALA A CA 1
ATOM 1544 C C . ALA A 1 210 ? -3.350 -18.342 1.935 1.00 86.62 210 ALA A C 1
ATOM 1546 O O . ALA A 1 210 ? -4.475 -18.044 1.532 1.00 86.62 210 ALA A O 1
ATOM 1547 N N . PRO A 1 211 ? -3.129 -19.529 2.549 1.00 91.06 211 PRO A N 1
ATOM 1548 C CA . PRO A 1 211 ? -4.207 -20.506 2.726 1.00 91.06 211 PRO A CA 1
ATOM 1549 C C . PRO A 1 211 ? -5.392 -19.971 3.546 1.00 91.06 211 PRO A C 1
ATOM 1551 O O . PRO A 1 211 ? -6.546 -20.233 3.212 1.00 91.06 211 PRO A O 1
ATOM 1554 N N . ALA A 1 212 ? -5.125 -19.181 4.590 1.00 92.75 212 ALA A N 1
ATOM 1555 C CA . ALA A 1 212 ? -6.160 -18.571 5.420 1.00 92.75 212 ALA A CA 1
ATOM 1556 C C . ALA A 1 212 ? -6.916 -17.465 4.666 1.00 92.75 212 ALA A C 1
ATOM 1558 O O . ALA A 1 212 ? -8.143 -17.437 4.717 1.00 92.75 212 ALA A O 1
ATOM 1559 N N . ALA A 1 213 ? -6.211 -16.606 3.920 1.00 91.56 213 ALA A N 1
ATOM 1560 C CA . ALA A 1 213 ? -6.835 -15.574 3.084 1.00 91.56 213 ALA A CA 1
ATOM 1561 C C . ALA A 1 213 ? -7.784 -16.182 2.041 1.00 91.56 213 ALA A C 1
ATOM 1563 O O . ALA A 1 213 ? -8.931 -15.755 1.920 1.00 91.56 213 ALA A O 1
ATOM 1564 N N . VAL A 1 214 ? -7.324 -17.220 1.333 1.00 91.25 214 VAL A N 1
ATOM 1565 C CA . VAL A 1 214 ? -8.130 -17.939 0.335 1.00 91.25 214 VAL A CA 1
ATOM 1566 C C . VAL A 1 214 ? -9.345 -18.590 0.989 1.00 91.25 214 VAL A C 1
ATOM 1568 O O . VAL A 1 214 ? -10.440 -18.521 0.438 1.00 91.25 214 VAL A O 1
ATOM 1571 N N . THR A 1 215 ? -9.183 -19.167 2.183 1.00 95.69 215 THR A N 1
ATOM 1572 C CA . THR A 1 215 ? -10.293 -19.764 2.939 1.00 95.69 215 THR A CA 1
ATOM 1573 C C . THR A 1 215 ? -11.349 -18.716 3.294 1.00 95.69 215 THR A C 1
ATOM 1575 O O . THR A 1 215 ? -12.522 -18.912 2.982 1.00 95.69 215 THR A O 1
ATOM 1578 N N . VAL A 1 216 ? -10.944 -17.580 3.877 1.00 94.44 216 VAL A N 1
ATOM 1579 C CA . VAL A 1 216 ? -11.852 -16.468 4.215 1.00 94.44 216 VAL A CA 1
ATOM 1580 C C . VAL A 1 216 ? -12.587 -15.976 2.971 1.00 94.44 216 VAL A C 1
ATOM 1582 O O . VAL A 1 216 ? -13.813 -15.889 2.980 1.00 94.44 216 VAL A O 1
ATOM 1585 N N . PHE A 1 217 ? -11.857 -15.709 1.885 1.00 94.00 217 PHE A N 1
ATOM 1586 C CA . PHE A 1 217 ? -12.449 -15.208 0.649 1.00 94.00 217 PHE A CA 1
ATOM 1587 C C . PHE A 1 217 ? -13.445 -16.204 0.044 1.00 94.00 217 PHE A C 1
ATOM 1589 O O . PHE A 1 217 ? -14.535 -15.807 -0.351 1.00 94.00 217 PHE A O 1
ATOM 1596 N N . THR A 1 218 ? -13.111 -17.497 0.034 1.00 94.75 218 THR A N 1
ATOM 1597 C CA . THR A 1 218 ? -13.984 -18.560 -0.494 1.00 94.75 218 THR A CA 1
ATOM 1598 C C . THR A 1 218 ? -15.291 -18.662 0.293 1.00 94.75 218 THR A C 1
ATOM 1600 O O . THR A 1 218 ? -16.358 -18.792 -0.299 1.00 94.75 218 THR A O 1
ATOM 1603 N N . VAL A 1 219 ? -15.233 -18.566 1.626 1.00 93.94 219 VAL A N 1
ATOM 1604 C CA . VAL A 1 219 ? -16.433 -18.598 2.480 1.00 93.94 219 VAL A CA 1
ATOM 1605 C C . VAL A 1 219 ? -17.310 -17.365 2.249 1.00 93.94 219 VAL A C 1
ATOM 1607 O O . VAL A 1 219 ? -18.521 -17.500 2.086 1.00 93.94 219 VAL A O 1
ATOM 1610 N N . VAL A 1 220 ? -16.711 -16.171 2.199 1.00 94.56 220 VAL A N 1
ATOM 1611 C CA . VAL A 1 220 ? -17.435 -14.917 1.921 1.00 94.56 220 VAL A CA 1
ATOM 1612 C C . VAL A 1 220 ? -18.088 -14.958 0.542 1.00 94.56 220 VAL A C 1
ATOM 1614 O O . VAL A 1 220 ? -19.247 -14.574 0.401 1.00 94.56 220 VAL A O 1
ATOM 1617 N N . ASP A 1 221 ? -17.373 -15.458 -0.465 1.00 93.06 221 ASP A N 1
ATOM 1618 C CA . ASP A 1 221 ? -17.880 -15.586 -1.829 1.00 93.06 221 ASP A CA 1
ATOM 1619 C C . ASP A 1 221 ? -19.064 -16.557 -1.914 1.00 93.06 221 ASP A C 1
ATOM 1621 O O . ASP A 1 221 ? -20.092 -16.234 -2.513 1.00 93.06 221 ASP A O 1
ATOM 1625 N N . ALA A 1 222 ? -18.975 -17.705 -1.235 1.00 90.75 222 ALA A N 1
ATOM 1626 C CA . ALA A 1 222 ? -20.076 -18.659 -1.146 1.00 90.75 222 ALA A CA 1
ATOM 1627 C C . ALA A 1 222 ? -21.318 -18.037 -0.482 1.00 90.75 222 ALA A C 1
ATOM 1629 O O . ALA A 1 222 ? -22.427 -18.166 -1.003 1.00 90.75 222 ALA A O 1
ATOM 1630 N N . LEU A 1 223 ? -21.144 -17.305 0.625 1.00 89.19 223 LEU A N 1
ATOM 1631 C CA . LEU A 1 223 ? -22.244 -16.612 1.307 1.00 89.19 223 LEU A CA 1
ATOM 1632 C C . LEU A 1 223 ? -22.868 -15.520 0.428 1.00 89.19 223 LEU A C 1
ATOM 1634 O O . LEU A 1 223 ? -24.094 -15.434 0.343 1.00 89.19 223 LEU A O 1
ATOM 1638 N N . ALA A 1 224 ? -22.048 -14.747 -0.287 1.00 87.56 224 ALA A N 1
ATOM 1639 C CA . ALA A 1 224 ? -22.512 -13.746 -1.249 1.00 87.56 224 ALA A CA 1
ATOM 1640 C C . ALA A 1 224 ? -23.279 -14.371 -2.431 1.00 87.56 224 ALA A C 1
ATOM 1642 O O . ALA A 1 224 ? -24.179 -13.745 -3.001 1.00 87.56 224 ALA A O 1
ATOM 1643 N N . GLY A 1 225 ? -22.947 -15.613 -2.797 1.00 80.81 225 GLY A N 1
ATOM 1644 C CA . GLY A 1 225 ? -23.661 -16.401 -3.801 1.00 80.81 225 GLY A CA 1
ATOM 1645 C C . GLY A 1 225 ? -25.054 -16.855 -3.357 1.00 80.81 225 GLY A C 1
ATOM 1646 O O . GLY A 1 225 ? -25.967 -16.878 -4.180 1.00 80.81 225 GLY A O 1
ATOM 1647 N N . THR A 1 226 ? -25.247 -17.155 -2.067 1.00 66.31 226 THR A N 1
ATOM 1648 C CA . THR A 1 226 ? -26.546 -17.620 -1.534 1.00 66.31 226 THR A CA 1
ATOM 1649 C C . THR A 1 226 ? -27.628 -16.535 -1.443 1.00 66.31 226 THR A C 1
ATOM 1651 O O . THR A 1 226 ? -28.790 -16.872 -1.257 1.00 66.31 226 THR A O 1
ATOM 1654 N N . ALA A 1 227 ? -27.278 -15.255 -1.617 1.00 60.81 227 ALA A N 1
ATOM 1655 C CA . ALA A 1 227 ? -28.188 -14.108 -1.496 1.00 60.81 227 ALA A CA 1
ATOM 1656 C C . ALA A 1 227 ? -28.780 -13.614 -2.836 1.00 60.81 227 ALA A C 1
ATOM 1658 O O . ALA A 1 227 ? -29.130 -12.444 -2.955 1.00 60.81 227 ALA A O 1
ATOM 1659 N N . ARG A 1 228 ? -28.852 -14.449 -3.884 1.00 63.97 228 ARG A N 1
ATOM 1660 C CA . ARG A 1 228 ? -29.512 -14.062 -5.149 1.00 63.97 228 ARG A CA 1
ATOM 1661 C C . ARG A 1 228 ? -31.029 -14.235 -5.052 1.00 63.97 228 ARG A C 1
ATOM 1663 O O . ARG A 1 228 ? -31.588 -15.138 -5.670 1.00 63.97 228 ARG A O 1
ATOM 1670 N N . ASP A 1 229 ? -31.682 -13.353 -4.309 1.00 66.69 229 ASP A N 1
ATOM 1671 C CA . ASP A 1 229 ? -33.131 -13.196 -4.415 1.00 66.69 229 ASP A CA 1
ATOM 1672 C C . ASP A 1 229 ? -33.487 -12.528 -5.754 1.00 66.69 229 ASP A C 1
ATOM 1674 O O . ASP A 1 229 ? -32.712 -11.745 -6.317 1.00 66.69 229 ASP A O 1
ATOM 1678 N N . ALA A 1 230 ? -34.658 -12.854 -6.305 1.00 67.25 230 ALA A N 1
ATOM 1679 C CA . ALA A 1 230 ? -35.140 -12.216 -7.525 1.00 67.25 230 ALA A CA 1
ATOM 1680 C C . ALA A 1 230 ? -35.380 -10.718 -7.257 1.00 67.25 230 ALA A C 1
ATOM 1682 O O . ALA A 1 230 ? -36.291 -10.365 -6.513 1.00 67.25 230 ALA A O 1
ATOM 1683 N N . GLY A 1 231 ? -34.560 -9.854 -7.863 1.00 75.62 231 GLY A N 1
ATOM 1684 C CA . GLY A 1 231 ? -34.635 -8.396 -7.700 1.00 75.62 231 GLY A CA 1
ATOM 1685 C C . GLY A 1 231 ? -33.497 -7.764 -6.893 1.00 75.62 231 GLY A C 1
ATOM 1686 O O . GLY A 1 231 ? -33.531 -6.559 -6.677 1.00 75.62 231 GLY A O 1
ATOM 1687 N N . ASP A 1 232 ? -32.487 -8.528 -6.462 1.00 82.44 232 ASP A N 1
ATOM 1688 C CA . ASP A 1 232 ? -31.285 -7.939 -5.858 1.00 82.44 232 ASP A CA 1
ATOM 1689 C C . ASP A 1 232 ? -30.431 -7.212 -6.917 1.00 82.44 232 ASP A C 1
ATOM 1691 O O . ASP A 1 232 ? -29.802 -7.847 -7.769 1.00 82.44 232 ASP A O 1
ATOM 1695 N N . GLU A 1 233 ? -30.418 -5.877 -6.862 1.00 87.62 233 GLU A N 1
ATOM 1696 C CA . GLU A 1 233 ? -29.658 -5.005 -7.771 1.00 87.62 233 GLU A CA 1
ATOM 1697 C C . GLU A 1 233 ? -28.183 -4.828 -7.363 1.00 87.62 233 GLU A C 1
ATOM 1699 O O . GLU A 1 233 ? -27.411 -4.210 -8.100 1.00 87.62 233 GLU A O 1
ATOM 1704 N N . ARG A 1 234 ? -27.758 -5.371 -6.211 1.00 89.31 234 ARG A N 1
ATOM 1705 C CA . ARG A 1 234 ? -26.384 -5.212 -5.716 1.00 89.31 234 ARG A CA 1
ATOM 1706 C C . ARG A 1 234 ? -25.368 -5.963 -6.572 1.00 89.31 234 ARG A C 1
ATOM 1708 O O . ARG A 1 234 ? -25.552 -7.128 -6.951 1.00 89.31 234 ARG A O 1
ATOM 1715 N N . ASP A 1 235 ? -24.214 -5.338 -6.787 1.00 90.88 235 ASP A N 1
ATOM 1716 C CA . ASP A 1 235 ? -23.101 -5.979 -7.478 1.00 90.88 235 ASP A CA 1
ATOM 1717 C C . ASP A 1 235 ? -22.456 -7.102 -6.632 1.00 90.88 235 ASP A C 1
ATOM 1719 O O . ASP A 1 235 ? -22.810 -7.376 -5.479 1.00 90.88 235 ASP A O 1
ATOM 1723 N N . VAL A 1 236 ? -21.527 -7.847 -7.235 1.00 89.62 236 VAL A N 1
ATOM 1724 C CA . VAL A 1 236 ? -20.865 -8.971 -6.554 1.00 89.62 236 VAL A CA 1
ATOM 1725 C C . VAL A 1 236 ? -19.969 -8.523 -5.391 1.00 89.62 236 VAL A C 1
ATOM 1727 O O . VAL A 1 236 ? -19.824 -9.258 -4.417 1.00 89.62 236 VAL A O 1
ATOM 1730 N N . HIS A 1 237 ? -19.369 -7.337 -5.463 1.00 91.00 237 HIS A N 1
ATOM 1731 C CA . HIS A 1 237 ? -18.503 -6.799 -4.419 1.00 91.00 237 HIS A CA 1
ATOM 1732 C C . HIS A 1 237 ? -19.316 -6.293 -3.226 1.00 91.00 237 HIS A C 1
ATOM 1734 O O . HIS A 1 237 ? -18.966 -6.616 -2.092 1.00 91.00 237 HIS A O 1
ATOM 1740 N N . GLN A 1 238 ? -20.431 -5.603 -3.475 1.00 92.88 238 GLN A N 1
ATOM 1741 C CA . GLN A 1 238 ? -21.389 -5.168 -2.456 1.00 92.88 238 GLN A CA 1
ATOM 1742 C C . GLN A 1 238 ? -21.918 -6.366 -1.660 1.00 92.88 238 GLN A C 1
ATOM 1744 O O . GLN A 1 238 ? -21.810 -6.402 -0.439 1.00 92.88 238 GLN A O 1
ATOM 1749 N N . ARG A 1 239 ? -22.362 -7.429 -2.344 1.00 91.81 239 ARG A N 1
ATOM 1750 C CA . ARG A 1 239 ? -22.856 -8.644 -1.669 1.00 91.81 239 ARG A CA 1
ATOM 1751 C C . ARG A 1 239 ? -21.784 -9.367 -0.856 1.00 91.81 239 ARG A C 1
ATOM 1753 O O . ARG A 1 239 ? -22.090 -9.919 0.198 1.00 91.81 239 ARG A O 1
ATOM 1760 N N . ARG A 1 240 ? -20.528 -9.369 -1.316 1.00 93.88 240 ARG A N 1
ATOM 1761 C CA . ARG A 1 240 ? -19.395 -9.907 -0.540 1.00 93.88 240 ARG A CA 1
ATOM 1762 C C . ARG A 1 240 ? -19.125 -9.076 0.712 1.00 93.88 240 ARG A C 1
ATOM 1764 O O . ARG A 1 240 ? -18.880 -9.662 1.763 1.00 93.88 240 ARG A O 1
ATOM 1771 N N . ALA A 1 241 ? -19.189 -7.749 0.617 1.00 94.19 241 ALA A N 1
ATOM 1772 C CA . ALA A 1 241 ? -19.026 -6.867 1.769 1.00 94.19 241 ALA A CA 1
ATOM 1773 C C . ALA A 1 241 ? -20.128 -7.103 2.816 1.00 94.19 241 ALA A C 1
ATOM 1775 O O . ALA A 1 241 ? -19.816 -7.329 3.985 1.00 94.19 241 ALA A O 1
ATOM 1776 N N . ASP A 1 242 ? -21.391 -7.175 2.387 1.00 92.56 242 ASP A N 1
ATOM 1777 C CA . ASP A 1 242 ? -22.535 -7.437 3.269 1.00 92.56 242 ASP A CA 1
ATOM 1778 C C . ASP A 1 242 ? -22.450 -8.828 3.920 1.00 92.56 242 ASP A C 1
ATOM 1780 O O . ASP A 1 242 ? -22.672 -8.987 5.122 1.00 92.56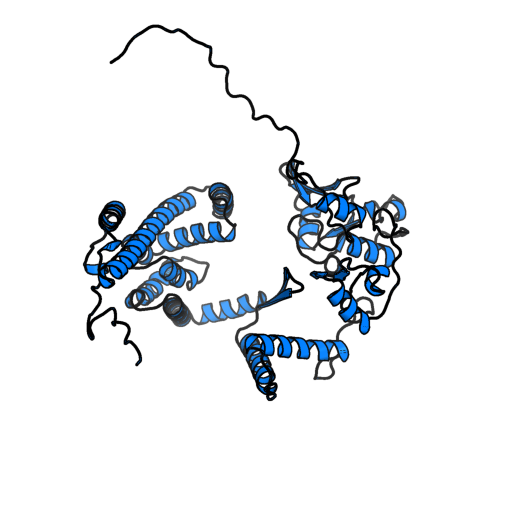 242 ASP A O 1
ATOM 1784 N N . ALA A 1 243 ? -22.085 -9.856 3.142 1.00 92.19 243 ALA A N 1
ATOM 1785 C CA . ALA A 1 243 ? -21.899 -11.214 3.650 1.00 92.19 243 ALA A CA 1
ATOM 1786 C C . ALA A 1 243 ? -20.776 -11.287 4.694 1.00 92.19 243 ALA A C 1
ATOM 1788 O O . ALA A 1 243 ? -20.915 -11.984 5.702 1.00 92.19 243 ALA A O 1
ATOM 1789 N N . PHE A 1 244 ? -19.680 -10.558 4.467 1.00 94.75 244 PHE A N 1
ATOM 1790 C CA . PHE A 1 244 ? -18.586 -10.445 5.421 1.00 94.75 244 PHE A CA 1
ATOM 1791 C C . PHE A 1 244 ? -19.038 -9.753 6.714 1.00 94.75 244 PHE A C 1
ATOM 1793 O O . PHE A 1 244 ? -18.813 -10.305 7.790 1.00 94.75 244 PHE A O 1
ATOM 1800 N N . ALA A 1 245 ? -19.717 -8.603 6.632 1.00 92.56 245 ALA A N 1
ATOM 1801 C CA . ALA A 1 245 ? -20.212 -7.873 7.804 1.00 92.56 245 ALA A CA 1
ATOM 1802 C C . ALA A 1 245 ? -21.167 -8.731 8.652 1.00 92.56 245 ALA A C 1
ATOM 1804 O O . ALA A 1 245 ? -20.944 -8.916 9.851 1.00 92.56 245 ALA A O 1
ATOM 1805 N N . ARG A 1 246 ? -22.135 -9.394 8.003 1.00 90.94 246 ARG A N 1
ATOM 1806 C CA . ARG A 1 246 ? -23.139 -10.244 8.662 1.00 90.94 246 ARG A CA 1
ATOM 1807 C C . ARG A 1 246 ? -22.532 -11.358 9.522 1.00 90.94 246 ARG A C 1
ATOM 1809 O O . ARG A 1 246 ? -23.098 -11.722 10.558 1.00 90.94 246 ARG A O 1
ATOM 1816 N N . LEU A 1 247 ? -21.399 -11.934 9.104 1.00 91.12 247 LEU A N 1
ATOM 1817 C CA . LEU A 1 247 ? -20.696 -12.958 9.887 1.00 91.12 247 LEU A CA 1
ATOM 1818 C C . LEU A 1 247 ? -20.256 -12.412 11.249 1.00 91.12 247 LEU A C 1
ATOM 1820 O O . LEU A 1 247 ? -20.479 -13.056 12.276 1.00 91.12 247 LEU A O 1
ATOM 1824 N N . PHE A 1 248 ? -19.658 -11.222 11.261 1.00 90.62 248 PHE A N 1
ATOM 1825 C CA . PHE A 1 248 ? -19.170 -10.600 12.487 1.00 90.62 248 PHE A CA 1
ATOM 1826 C C . PHE A 1 248 ? -20.298 -9.999 13.322 1.00 90.62 248 PHE A C 1
ATOM 1828 O O . PHE A 1 248 ? -20.230 -10.098 14.546 1.00 90.62 248 PHE A O 1
ATOM 1835 N N . ASP A 1 249 ? -21.367 -9.501 12.699 1.00 86.75 249 ASP A N 1
ATOM 1836 C CA . ASP A 1 249 ? -22.569 -9.054 13.414 1.00 86.75 249 ASP A CA 1
ATOM 1837 C C . ASP A 1 249 ? -23.203 -10.200 14.211 1.00 86.75 249 ASP A C 1
ATOM 1839 O O . ASP A 1 249 ? -23.552 -10.042 15.380 1.00 86.75 249 ASP A O 1
ATOM 1843 N N . THR A 1 250 ? -23.265 -11.398 13.622 1.00 87.00 250 THR A N 1
ATOM 1844 C CA . THR A 1 250 ? -23.775 -12.600 14.304 1.00 87.00 250 THR A CA 1
ATOM 1845 C C . THR A 1 250 ? -22.915 -12.959 15.521 1.00 87.00 250 THR A C 1
ATOM 1847 O O . THR A 1 250 ? -23.433 -13.268 16.598 1.00 87.00 250 THR A O 1
ATOM 1850 N N . ILE A 1 251 ? -21.588 -12.890 15.379 1.00 88.62 251 ILE A N 1
ATOM 1851 C CA . ILE A 1 251 ? -20.639 -13.161 16.470 1.00 88.62 251 ILE A CA 1
ATOM 1852 C C . ILE A 1 251 ? -20.742 -12.087 17.565 1.00 88.62 251 ILE A C 1
ATOM 1854 O O . ILE A 1 251 ? -20.721 -12.413 18.752 1.00 88.62 251 ILE A O 1
ATOM 1858 N N . ALA A 1 252 ? -20.894 -10.814 17.194 1.00 83.50 252 ALA A N 1
ATOM 1859 C CA . ALA A 1 252 ? -21.065 -9.713 18.137 1.00 83.50 252 ALA A CA 1
ATOM 1860 C C . ALA A 1 252 ? -22.379 -9.842 18.926 1.00 83.50 252 ALA A C 1
ATOM 1862 O O . ALA A 1 252 ? -22.373 -9.723 20.154 1.00 83.50 252 ALA A O 1
ATOM 1863 N N . ALA A 1 253 ? -23.481 -10.164 18.242 1.00 82.12 253 ALA A N 1
ATOM 1864 C CA . ALA A 1 253 ? -24.802 -10.333 18.843 1.00 82.12 253 ALA A CA 1
ATOM 1865 C C . ALA A 1 253 ? -24.858 -11.526 19.812 1.00 82.12 253 ALA A C 1
ATOM 1867 O O . ALA A 1 253 ? -25.362 -11.411 20.930 1.00 82.12 253 ALA A O 1
ATOM 1868 N N . THR A 1 254 ? -24.300 -12.672 19.418 1.00 86.69 254 THR A N 1
ATOM 1869 C CA . THR A 1 254 ? -24.244 -13.868 20.280 1.00 86.69 254 THR A CA 1
ATOM 1870 C C . THR A 1 254 ? -23.202 -13.725 21.395 1.00 86.69 254 THR A C 1
ATOM 1872 O O . THR A 1 254 ? -23.368 -14.249 22.500 1.00 86.69 254 THR A O 1
ATOM 1875 N N . GLY A 1 255 ? -22.132 -12.967 21.144 1.00 84.44 255 GLY A N 1
ATOM 1876 C CA . GLY A 1 255 ? -20.976 -12.854 22.025 1.00 84.44 255 GLY A CA 1
ATOM 1877 C C . GLY A 1 255 ? -20.135 -14.130 22.086 1.00 84.44 255 GLY A C 1
ATOM 1878 O O . GLY A 1 255 ? -19.397 -14.309 23.058 1.00 84.44 255 GLY A O 1
ATOM 1879 N N . ALA A 1 256 ? -20.260 -15.011 21.092 1.00 88.12 256 ALA A N 1
ATOM 1880 C CA . ALA A 1 256 ? -19.527 -16.264 20.999 1.00 88.12 256 ALA A CA 1
ATOM 1881 C C . ALA A 1 256 ? -19.205 -16.614 19.540 1.00 88.12 256 ALA A C 1
ATOM 1883 O O . ALA A 1 256 ? -19.891 -16.201 18.607 1.00 88.12 256 ALA A O 1
ATOM 1884 N N . LEU A 1 257 ? -18.140 -17.386 19.351 1.00 88.19 257 LEU A N 1
ATOM 1885 C CA . LEU A 1 257 ? -17.827 -18.022 18.078 1.00 88.19 257 LEU A CA 1
ATOM 1886 C C . LEU A 1 257 ? -18.813 -19.172 17.791 1.00 88.19 257 LEU A C 1
ATOM 1888 O O . LEU A 1 257 ? -19.462 -19.669 18.716 1.00 88.19 257 LEU A O 1
ATOM 1892 N N . PRO A 1 258 ? -18.907 -19.645 16.532 1.00 87.31 258 PRO A N 1
ATOM 1893 C CA . PRO A 1 258 ? -19.780 -20.766 16.173 1.00 87.31 258 PRO A CA 1
ATOM 1894 C C . PRO A 1 258 ? -19.515 -22.066 16.947 1.00 87.31 258 PRO A C 1
ATOM 1896 O O . PRO A 1 258 ? -20.419 -22.880 17.098 1.00 87.31 258 PRO A O 1
ATOM 1899 N N . ASP A 1 259 ? -18.296 -22.262 17.455 1.00 90.06 259 ASP A N 1
ATOM 1900 C CA . ASP A 1 259 ? -17.927 -23.407 18.299 1.00 90.06 259 ASP A CA 1
ATOM 1901 C C . ASP A 1 259 ? -18.350 -23.246 19.776 1.00 90.06 259 ASP A C 1
ATOM 1903 O O . ASP A 1 259 ? -18.049 -24.098 20.610 1.00 90.06 259 ASP A O 1
ATOM 1907 N N . GLY A 1 260 ? -19.051 -22.157 20.111 1.00 88.25 260 GLY A N 1
ATOM 1908 C CA . GLY A 1 260 ? -19.497 -21.826 21.463 1.00 88.25 260 GLY A CA 1
ATOM 1909 C C . GLY A 1 260 ? -18.457 -21.085 22.306 1.00 88.25 260 GLY A C 1
ATOM 1910 O O . GLY A 1 260 ? -18.762 -20.695 23.436 1.00 88.25 260 GLY A O 1
ATOM 1911 N N . THR A 1 261 ? -17.249 -20.841 21.787 1.00 89.62 261 THR A N 1
ATOM 1912 C CA . THR A 1 261 ? -16.210 -20.099 22.509 1.00 89.62 261 THR A CA 1
ATOM 1913 C C . THR A 1 261 ? -16.653 -18.657 22.741 1.00 89.62 261 THR A C 1
ATOM 1915 O O . THR A 1 261 ? -16.822 -17.883 21.799 1.00 89.62 261 THR A O 1
ATOM 1918 N N . ALA A 1 262 ? -16.824 -18.268 24.005 1.00 88.56 262 ALA A N 1
ATOM 1919 C CA . ALA A 1 262 ? -17.236 -16.914 24.363 1.00 88.56 262 ALA A CA 1
ATOM 1920 C C . ALA A 1 262 ? -16.155 -15.877 24.019 1.00 88.56 262 ALA A C 1
ATOM 1922 O O . ALA A 1 262 ? -14.964 -16.091 24.259 1.00 88.56 262 ALA A O 1
ATOM 1923 N N . LEU A 1 263 ? -16.577 -14.709 23.530 1.00 84.25 263 LEU A N 1
ATOM 1924 C CA . LEU A 1 263 ? -15.665 -13.594 23.304 1.00 84.25 263 LEU A CA 1
ATOM 1925 C C . LEU A 1 263 ? -15.094 -13.085 24.641 1.00 84.25 263 LEU A C 1
ATOM 1927 O O . LEU A 1 263 ? -15.847 -12.884 25.606 1.00 84.25 263 LEU A O 1
ATOM 1931 N N . PRO A 1 264 ? -13.774 -12.831 24.720 1.00 78.88 264 PRO A N 1
ATOM 1932 C CA . PRO A 1 264 ? -13.150 -12.340 25.938 1.00 78.88 264 PRO A CA 1
ATOM 1933 C C . PRO A 1 264 ? -13.676 -10.947 26.299 1.00 78.88 264 PRO A C 1
ATOM 1935 O O . PRO A 1 264 ? -13.846 -10.074 25.448 1.00 78.88 264 PRO A O 1
ATOM 1938 N N . ARG A 1 265 ? -13.901 -10.719 27.596 1.00 75.12 265 ARG A N 1
ATOM 1939 C CA . ARG A 1 265 ? -14.319 -9.416 28.128 1.00 75.12 265 ARG A CA 1
ATOM 1940 C C . ARG A 1 265 ? -13.105 -8.619 28.585 1.00 75.12 265 ARG A C 1
ATOM 1942 O O . ARG A 1 265 ? -12.307 -9.117 29.376 1.00 75.12 265 ARG A O 1
ATOM 1949 N N . LYS A 1 266 ? -13.007 -7.352 28.182 1.00 60.66 266 LYS A N 1
ATOM 1950 C CA . LYS A 1 266 ? -11.996 -6.410 28.695 1.00 60.66 266 LYS A CA 1
ATOM 1951 C C . LYS A 1 266 ? -12.672 -5.415 29.637 1.00 60.66 266 LYS A C 1
ATOM 1953 O O . LYS A 1 266 ? -13.747 -4.911 29.332 1.00 60.66 266 LYS A O 1
ATOM 1958 N N . HIS A 1 267 ? -12.093 -5.173 30.816 1.00 60.31 267 HIS A N 1
ATOM 1959 C CA . HIS A 1 267 ? -12.702 -4.340 31.873 1.00 60.31 267 HIS A CA 1
ATOM 1960 C C . HIS A 1 267 ? -14.159 -4.731 32.211 1.00 60.31 267 HIS A C 1
ATOM 1962 O O . HIS A 1 267 ? -14.998 -3.870 32.463 1.00 60.31 267 HIS A O 1
ATOM 1968 N N . ARG A 1 268 ? -14.470 -6.039 32.192 1.00 60.62 268 ARG A N 1
ATOM 1969 C CA . ARG A 1 268 ? -15.824 -6.605 32.384 1.00 60.62 268 ARG A CA 1
ATOM 1970 C C . ARG A 1 268 ? -16.871 -6.173 31.337 1.00 60.62 268 ARG A C 1
ATOM 1972 O O . ARG A 1 268 ? -18.050 -6.456 31.534 1.00 60.62 268 ARG A O 1
ATOM 1979 N N . ARG A 1 269 ? -16.465 -5.556 30.223 1.00 62.06 269 ARG A N 1
ATOM 1980 C CA . ARG A 1 269 ? -17.342 -5.155 29.108 1.00 62.06 269 ARG A CA 1
ATOM 1981 C C . ARG A 1 269 ? -17.229 -6.130 27.936 1.00 62.06 269 ARG A C 1
ATOM 1983 O O . ARG A 1 269 ? -16.181 -6.759 27.759 1.00 62.06 269 ARG A O 1
ATOM 1990 N N . ARG A 1 270 ? -18.313 -6.276 27.168 1.00 67.69 270 ARG A N 1
ATOM 1991 C CA . ARG A 1 270 ? -18.298 -6.997 25.886 1.00 67.69 270 ARG A CA 1
ATOM 1992 C C . ARG A 1 270 ? -17.616 -6.125 24.823 1.00 67.69 270 ARG A C 1
ATOM 1994 O O . ARG A 1 270 ? -17.391 -4.936 25.045 1.00 67.69 270 ARG A O 1
ATOM 2001 N N . ALA A 1 271 ? -17.244 -6.732 23.698 1.00 68.62 271 ALA A N 1
ATOM 2002 C CA . ALA A 1 271 ? -16.836 -5.974 22.521 1.00 68.62 271 ALA A CA 1
ATOM 2003 C C . ALA A 1 271 ? -18.068 -5.223 21.997 1.00 68.62 271 ALA A C 1
ATOM 2005 O O . ALA A 1 271 ? -19.028 -5.849 21.561 1.00 68.62 271 ALA A O 1
ATOM 2006 N N . GLU A 1 272 ? -18.060 -3.900 22.123 1.00 71.12 272 GLU A N 1
ATOM 2007 C CA . GLU A 1 272 ? -19.186 -3.023 21.801 1.00 71.12 272 GLU A CA 1
ATOM 2008 C C . GLU A 1 272 ? -18.664 -1.834 20.994 1.00 71.12 272 GLU A C 1
ATOM 2010 O O . GLU A 1 272 ? -17.585 -1.304 21.279 1.00 71.12 272 GLU A O 1
ATOM 2015 N N . ILE A 1 273 ? -19.444 -1.412 20.003 1.00 74.50 273 ILE A N 1
ATOM 2016 C CA . ILE A 1 273 ? -19.211 -0.174 19.264 1.00 74.50 273 ILE A CA 1
ATOM 2017 C C . ILE A 1 273 ? -19.761 0.987 20.105 1.00 74.50 273 ILE A C 1
ATOM 2019 O O . ILE A 1 273 ? -20.832 0.870 20.699 1.00 74.50 273 ILE A O 1
ATOM 2023 N N . GLN A 1 274 ? -19.027 2.100 20.189 1.00 75.44 274 GLN A N 1
ATOM 2024 C CA . GLN A 1 274 ? -19.442 3.279 20.956 1.00 75.44 274 GLN A CA 1
ATOM 2025 C C . GLN A 1 274 ? -19.700 4.455 20.022 1.00 75.44 274 GLN A C 1
ATOM 2027 O O . GLN A 1 274 ? -18.820 4.834 19.251 1.00 75.44 274 GLN A O 1
ATOM 2032 N N . VAL A 1 275 ? -20.888 5.046 20.139 1.00 77.00 275 VAL A N 1
ATOM 2033 C CA . VAL A 1 275 ? -21.263 6.286 19.455 1.00 77.00 275 VAL A CA 1
ATOM 2034 C C . VAL A 1 275 ? -21.560 7.352 20.501 1.00 77.00 275 VAL A C 1
ATOM 2036 O O . VAL A 1 275 ? -22.346 7.122 21.420 1.00 77.00 275 VAL A O 1
ATOM 2039 N N . THR A 1 276 ? -20.934 8.517 20.356 1.00 80.06 276 THR A N 1
ATOM 2040 C CA . THR A 1 276 ? -21.244 9.721 21.132 1.00 80.06 276 THR A CA 1
ATOM 2041 C C . THR A 1 276 ? -21.981 10.691 20.228 1.00 80.06 276 THR A C 1
ATOM 2043 O O . THR A 1 276 ? -21.490 11.040 19.165 1.00 80.06 276 THR A O 1
ATOM 2046 N N . VAL A 1 277 ? -23.168 11.135 20.616 1.00 82.19 277 VAL A N 1
ATOM 2047 C CA . VAL A 1 277 ? -23.987 12.028 19.790 1.00 82.19 277 VAL A CA 1
ATOM 2048 C C . VAL A 1 277 ? -24.828 12.917 20.697 1.00 82.19 277 VAL A C 1
ATOM 2050 O O . VAL A 1 277 ? -25.215 12.505 21.796 1.00 82.19 277 VAL A O 1
ATOM 2053 N N . ALA A 1 278 ? -25.080 14.154 20.267 1.00 82.50 278 ALA A N 1
ATOM 2054 C CA . ALA A 1 278 ? -25.892 15.082 21.037 1.00 82.50 278 ALA A CA 1
ATOM 2055 C C . ALA A 1 278 ? -27.335 14.568 21.162 1.00 82.50 278 ALA A C 1
ATOM 2057 O O . ALA A 1 278 ? -27.917 14.013 20.227 1.00 82.50 278 ALA A O 1
ATOM 2058 N N . ALA A 1 279 ? -27.939 14.785 22.332 1.00 80.00 279 ALA A N 1
ATOM 2059 C CA . ALA A 1 279 ? -29.322 14.382 22.573 1.00 80.00 279 ALA A CA 1
ATOM 2060 C C . ALA A 1 279 ? -30.296 15.076 21.604 1.00 80.00 279 ALA A C 1
ATOM 2062 O O . ALA A 1 279 ? -31.273 14.466 21.184 1.00 80.00 279 ALA A O 1
ATOM 2063 N N . THR A 1 280 ? -30.017 16.321 21.210 1.00 83.69 280 THR A N 1
ATOM 2064 C CA . THR A 1 280 ? -30.817 17.072 20.231 1.00 83.69 280 THR A CA 1
ATOM 2065 C C . THR A 1 280 ? -30.794 16.413 18.853 1.00 83.69 280 THR A C 1
ATOM 2067 O O . THR A 1 280 ? -31.853 16.219 18.261 1.00 83.69 280 THR A O 1
ATOM 2070 N N . THR A 1 281 ? -29.629 15.954 18.398 1.00 86.06 281 THR A N 1
ATOM 2071 C CA . THR A 1 281 ? -29.468 15.189 17.154 1.00 86.06 281 THR A CA 1
ATOM 2072 C C . THR A 1 281 ? -30.214 13.857 17.185 1.00 86.06 281 THR A C 1
ATOM 2074 O O . THR A 1 281 ? -30.881 13.480 16.216 1.00 86.06 281 THR A O 1
ATOM 2077 N N . LEU A 1 282 ? -30.135 13.136 18.311 1.00 85.50 282 LEU A N 1
ATOM 2078 C CA . LEU A 1 282 ? -30.863 11.878 18.505 1.00 85.50 282 LEU A CA 1
ATOM 2079 C C . LEU A 1 282 ? -32.381 12.078 18.489 1.00 85.50 282 LEU A C 1
ATOM 2081 O O . LEU A 1 282 ? -33.100 11.243 17.947 1.00 85.50 282 LEU A O 1
ATOM 2085 N N . LEU A 1 283 ? -32.856 13.194 19.046 1.00 87.50 283 LEU A N 1
ATOM 2086 C CA . LEU A 1 283 ? -34.263 13.598 19.029 1.00 87.50 283 LEU A CA 1
ATOM 2087 C C . LEU A 1 283 ? -34.713 14.179 17.675 1.00 87.50 283 LEU A C 1
ATOM 2089 O O . LEU A 1 283 ? -35.886 14.511 17.529 1.00 87.50 283 LEU A O 1
ATOM 2093 N N . GLY A 1 284 ? -33.809 14.313 16.696 1.00 87.50 284 GLY A N 1
ATOM 2094 C CA . GLY A 1 284 ? -34.107 14.899 15.384 1.00 87.50 284 GLY A CA 1
ATOM 2095 C C . GLY A 1 284 ? -34.363 16.409 15.422 1.00 87.50 284 GLY A C 1
ATOM 2096 O O . GLY A 1 284 ? -35.001 16.944 14.521 1.00 87.50 284 GLY A O 1
ATOM 2097 N N . LEU A 1 285 ? -33.901 17.095 16.471 1.00 86.75 285 LEU A N 1
ATOM 2098 C CA . LEU A 1 285 ? -34.006 18.552 16.610 1.00 86.75 285 LEU A CA 1
ATOM 2099 C C . LEU A 1 285 ? -32.927 19.288 15.802 1.00 86.75 285 LEU A C 1
ATOM 2101 O O . LEU A 1 285 ? -33.081 20.471 15.508 1.00 86.75 285 LEU A O 1
ATOM 2105 N N . ASP A 1 286 ? -31.847 18.591 15.452 1.00 86.12 286 ASP A N 1
ATOM 2106 C CA . ASP A 1 286 ? -30.788 19.054 14.563 1.00 86.12 286 ASP A CA 1
ATOM 2107 C C . ASP A 1 286 ? -30.127 17.867 13.834 1.00 86.12 286 ASP A C 1
ATOM 2109 O O . ASP A 1 286 ? -30.408 16.700 14.114 1.00 86.12 286 ASP A O 1
ATOM 2113 N N . GLU A 1 287 ? -29.240 18.181 12.889 1.00 87.75 287 GLU A N 1
ATOM 2114 C CA . GLU A 1 287 ? -28.464 17.209 12.107 1.00 87.75 287 GLU A CA 1
ATOM 2115 C C . GLU A 1 287 ? -26.964 17.314 12.421 1.00 87.75 287 GLU A C 1
ATOM 2117 O O . GLU A 1 287 ? -26.114 17.181 11.537 1.00 87.75 287 GLU A O 1
ATOM 2122 N N . MET A 1 288 ? -26.618 17.607 13.679 1.00 83.69 288 MET A N 1
ATOM 2123 C CA . MET A 1 288 ? -25.215 17.662 14.088 1.00 83.69 288 MET A CA 1
ATOM 2124 C C . MET A 1 288 ? -24.570 16.268 13.987 1.00 83.69 288 MET A C 1
ATOM 2126 O O . MET A 1 288 ? -25.234 15.261 14.221 1.00 83.69 288 MET A O 1
ATOM 2130 N N . PRO A 1 289 ? -23.287 16.157 13.607 1.00 81.75 289 PRO A N 1
ATOM 2131 C CA . PRO A 1 289 ? -22.640 14.857 13.477 1.00 81.75 289 PRO A CA 1
ATOM 2132 C C . PRO A 1 289 ? -22.518 14.150 14.834 1.00 81.75 289 PRO A C 1
ATOM 2134 O O . PRO A 1 289 ? -22.338 14.789 15.873 1.00 81.75 289 PRO A O 1
ATOM 2137 N N . GLY A 1 290 ? -22.594 12.820 14.808 1.00 82.38 290 GLY A N 1
ATOM 2138 C CA . GLY A 1 290 ? -22.161 11.971 15.917 1.00 82.38 290 GLY A CA 1
ATOM 2139 C C . GLY A 1 290 ? -20.694 11.575 15.756 1.00 82.38 290 GLY A C 1
ATOM 2140 O O . GLY A 1 290 ? -20.116 11.749 14.692 1.00 82.38 290 GLY A O 1
ATOM 2141 N N . GLU A 1 291 ? -20.106 10.995 16.792 1.00 79.75 291 GLU A N 1
ATOM 2142 C CA . GLU A 1 291 ? -18.731 10.500 16.822 1.00 79.75 291 GLU A CA 1
ATOM 2143 C C . GLU A 1 291 ? -18.743 8.986 17.054 1.00 79.75 291 GLU A C 1
ATOM 2145 O O . GLU A 1 291 ? -19.238 8.511 18.081 1.00 79.75 291 GLU A O 1
ATOM 2150 N N . LEU A 1 292 ? -18.200 8.218 16.109 1.00 80.19 292 LEU A N 1
ATOM 2151 C CA . LEU A 1 292 ? -18.050 6.767 16.199 1.00 80.19 292 LEU A CA 1
ATOM 2152 C C . LEU A 1 292 ? -16.631 6.430 16.670 1.00 80.19 292 LEU A C 1
ATOM 2154 O O . LEU A 1 292 ? -15.647 6.691 15.976 1.00 80.19 292 LEU A O 1
ATOM 2158 N N . ALA A 1 293 ? -16.514 5.828 17.854 1.00 67.44 293 ALA A N 1
ATOM 2159 C CA . ALA A 1 293 ? -15.231 5.602 18.510 1.00 67.44 293 ALA A CA 1
ATOM 2160 C C . ALA A 1 293 ? -14.274 4.749 17.657 1.00 67.44 293 ALA A C 1
ATOM 2162 O O . ALA A 1 293 ? -14.519 3.571 17.399 1.00 67.44 293 ALA A O 1
ATOM 2163 N N . GLY A 1 294 ? -13.134 5.333 17.278 1.00 60.88 294 GLY A N 1
ATOM 2164 C CA . GLY A 1 294 ? -12.129 4.690 16.423 1.00 60.88 294 GLY A CA 1
ATOM 2165 C C . GLY A 1 294 ? -12.392 4.799 14.917 1.00 60.88 294 GLY A C 1
ATOM 2166 O O . GLY A 1 294 ? -11.576 4.301 14.148 1.00 60.88 294 GLY A O 1
ATOM 2167 N N . PHE A 1 295 ? -13.480 5.458 14.511 1.00 70.00 295 PHE A N 1
ATOM 2168 C CA . PHE A 1 295 ? -13.763 5.840 13.128 1.00 70.00 295 PHE A CA 1
ATOM 2169 C C . PHE A 1 295 ? -13.596 7.351 12.923 1.00 70.00 295 PHE A C 1
ATOM 2171 O O . PHE A 1 295 ? -12.846 7.759 12.039 1.00 70.00 295 PHE A O 1
ATOM 2178 N N . GLY A 1 296 ? -14.262 8.164 13.750 1.00 69.94 296 GLY A N 1
ATOM 2179 C CA . GLY A 1 296 ? -14.380 9.608 13.549 1.00 69.94 296 GLY A CA 1
ATOM 2180 C C . GLY A 1 296 ? -15.840 10.082 13.470 1.00 69.94 296 GLY A C 1
ATOM 2181 O O . GLY A 1 296 ? -16.756 9.350 13.875 1.00 69.94 296 GLY A O 1
ATOM 2182 N N . PRO A 1 297 ? -16.083 11.273 12.895 1.00 80.56 297 PRO A N 1
ATOM 2183 C CA . PRO A 1 297 ? -17.423 11.827 12.779 1.00 80.56 297 PRO A CA 1
ATOM 2184 C C . PRO A 1 297 ? -18.276 11.033 11.783 1.00 80.56 297 PRO A C 1
ATOM 2186 O O . PRO A 1 297 ? -17.839 10.716 10.675 1.00 80.56 297 PRO A O 1
ATOM 2189 N N . ILE A 1 298 ? -19.523 10.762 12.160 1.00 84.56 298 ILE A N 1
ATOM 2190 C CA . ILE A 1 298 ? -20.541 10.099 11.343 1.00 84.56 298 ILE A CA 1
ATOM 2191 C C . ILE A 1 298 ? -21.777 10.994 11.169 1.00 84.56 298 ILE A C 1
ATOM 2193 O O . ILE A 1 298 ? -22.120 11.765 12.073 1.00 84.56 298 ILE A O 1
ATOM 2197 N N . PRO A 1 299 ? -22.490 10.894 10.031 1.00 89.12 299 PRO A N 1
ATOM 2198 C CA . PRO A 1 299 ? -23.737 11.625 9.831 1.00 89.12 299 PRO A CA 1
ATOM 2199 C C . PRO A 1 299 ? -24.786 11.305 10.905 1.00 89.12 299 PRO A C 1
ATOM 2201 O O . PRO A 1 299 ? -24.891 10.168 11.370 1.00 89.12 299 PRO A O 1
ATOM 2204 N N . ALA A 1 300 ? -25.626 12.288 11.237 1.00 89.19 300 ALA A N 1
ATOM 2205 C CA . ALA A 1 300 ? -26.694 12.159 12.230 1.00 89.19 300 ALA A CA 1
ATOM 2206 C C . ALA A 1 300 ? -27.635 10.969 11.962 1.00 89.19 300 ALA A C 1
ATOM 2208 O O . ALA A 1 300 ? -28.020 10.257 12.889 1.00 89.19 300 ALA A O 1
ATOM 2209 N N . GLY A 1 301 ? -27.962 10.703 10.691 1.00 90.06 301 GLY A N 1
ATOM 2210 C CA . GLY A 1 301 ? -28.757 9.539 10.286 1.00 90.06 301 GLY A CA 1
ATOM 2211 C C . GLY 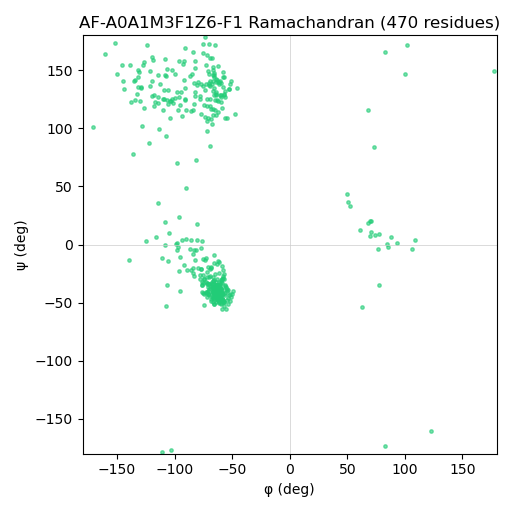A 1 301 ? -28.129 8.208 10.708 1.00 90.06 301 GLY A C 1
ATOM 2212 O O . GLY A 1 301 ? -28.803 7.391 11.331 1.00 90.06 301 GLY A O 1
ATOM 2213 N N . MET A 1 302 ? -26.829 8.043 10.454 1.00 88.62 302 MET A N 1
ATOM 2214 C CA . MET A 1 302 ? -26.063 6.855 10.841 1.00 88.62 302 MET A CA 1
ATOM 2215 C C . MET A 1 302 ? -25.933 6.745 12.365 1.00 88.62 302 MET A C 1
ATOM 2217 O O . MET A 1 302 ? -26.112 5.668 12.929 1.00 88.62 302 MET A O 1
ATOM 2221 N N . ALA A 1 303 ? -25.691 7.862 13.059 1.00 87.75 303 ALA A N 1
ATOM 2222 C CA . ALA A 1 303 ? -25.640 7.878 14.520 1.00 87.75 303 ALA A CA 1
ATOM 2223 C C . ALA A 1 303 ? -26.976 7.435 15.140 1.00 87.75 303 ALA A C 1
ATOM 2225 O O . ALA A 1 303 ? -26.987 6.646 16.085 1.00 87.75 303 ALA A O 1
ATOM 2226 N N . ARG A 1 304 ? -28.106 7.894 14.581 1.00 90.06 304 ARG A N 1
ATOM 2227 C CA . ARG A 1 304 ? -29.451 7.471 14.995 1.00 90.06 304 ARG A CA 1
ATOM 2228 C C . ARG A 1 304 ? -29.701 5.997 14.715 1.00 90.06 304 ARG A C 1
ATOM 2230 O O . ARG A 1 304 ? -30.289 5.334 15.560 1.00 90.06 304 ARG A O 1
ATOM 2237 N N . GLU A 1 305 ? -29.273 5.491 13.563 1.00 87.94 305 GLU A N 1
ATOM 2238 C CA . GLU A 1 305 ? -29.405 4.076 13.208 1.00 87.94 305 GLU A CA 1
ATOM 2239 C C . GLU A 1 305 ? -28.676 3.178 14.209 1.00 87.94 305 GLU A C 1
ATOM 2241 O O . GLU A 1 305 ? -29.301 2.301 14.798 1.00 87.94 305 GLU A O 1
ATOM 2246 N N . ILE A 1 306 ? -27.407 3.480 14.503 1.00 84.44 306 ILE A N 1
ATOM 2247 C CA . ILE A 1 306 ? -26.619 2.740 15.498 1.00 84.44 306 ILE A CA 1
ATOM 2248 C C . ILE A 1 306 ? -27.242 2.860 16.901 1.00 84.44 306 ILE A C 1
ATOM 2250 O O . ILE A 1 306 ? -27.241 1.902 17.673 1.00 84.44 306 ILE A O 1
ATOM 2254 N N . ALA A 1 307 ? -27.794 4.026 17.249 1.00 84.38 307 ALA A N 1
ATOM 2255 C CA . ALA A 1 307 ? -28.382 4.261 18.566 1.00 84.38 307 ALA A CA 1
ATOM 2256 C C . ALA A 1 307 ? -29.690 3.487 18.826 1.00 84.38 307 ALA A C 1
ATOM 2258 O O . ALA A 1 307 ? -30.029 3.295 19.998 1.00 84.38 307 ALA A O 1
ATOM 2259 N N . ARG A 1 308 ? -30.417 3.035 17.785 1.00 82.06 308 ARG A N 1
ATOM 2260 C CA . ARG A 1 308 ? -31.705 2.318 17.934 1.00 82.06 308 ARG A CA 1
ATOM 2261 C C . ARG A 1 308 ? -31.584 1.072 18.807 1.00 82.06 308 ARG A C 1
ATOM 2263 O O . ARG A 1 308 ? -32.413 0.880 19.690 1.00 82.06 308 ARG A O 1
ATOM 2270 N N . ASP A 1 309 ? -30.522 0.298 18.604 1.00 72.00 309 ASP A N 1
ATOM 2271 C CA . ASP A 1 309 ? -30.269 -0.962 19.314 1.00 72.00 309 ASP A CA 1
ATOM 2272 C C . ASP A 1 309 ? -29.173 -0.822 20.393 1.00 72.00 309 ASP A C 1
ATOM 2274 O O . ASP A 1 309 ? -28.687 -1.803 20.960 1.00 72.00 309 ASP A O 1
ATOM 2278 N N . GLY A 1 310 ? -28.762 0.418 20.685 1.00 71.06 310 GLY A N 1
ATOM 2279 C CA . GLY A 1 310 ? -27.673 0.728 21.607 1.00 71.06 310 GLY A CA 1
ATOM 2280 C C . GLY A 1 310 ? -28.085 0.723 23.082 1.00 71.06 310 GLY A C 1
ATOM 2281 O O . GLY A 1 310 ? -29.240 0.935 23.440 1.00 71.06 310 GLY A O 1
ATOM 2282 N N . THR A 1 311 ? -27.109 0.552 23.979 1.00 72.75 311 THR A N 1
ATOM 2283 C CA . THR A 1 311 ? -27.280 0.852 25.413 1.00 72.75 311 THR A CA 1
ATOM 2284 C C . THR A 1 311 ? -26.868 2.294 25.687 1.00 72.75 311 THR A C 1
ATOM 2286 O O . THR A 1 311 ? -25.740 2.691 25.400 1.00 72.75 311 THR A O 1
ATOM 2289 N N . TRP A 1 312 ? -27.764 3.077 26.282 1.00 72.44 312 TRP A N 1
ATOM 2290 C CA . TRP A 1 312 ? -27.592 4.521 26.399 1.00 72.44 312 TRP A CA 1
ATOM 2291 C C . TRP A 1 312 ? -26.889 4.883 27.706 1.00 72.44 312 TRP A C 1
ATOM 2293 O O . TRP A 1 312 ? -27.231 4.385 28.781 1.00 72.44 312 TRP A O 1
ATOM 2303 N N . ARG A 1 313 ? -25.909 5.786 27.625 1.00 67.75 313 ARG A N 1
ATOM 2304 C CA . ARG A 1 313 ? -25.268 6.404 28.790 1.00 67.75 313 ARG A CA 1
ATOM 2305 C C . ARG A 1 313 ? -25.264 7.910 28.615 1.00 67.75 313 ARG A C 1
ATOM 2307 O O . ARG A 1 313 ? -24.935 8.414 27.548 1.00 67.75 313 ARG A O 1
ATOM 2314 N N . ARG A 1 314 ? -25.623 8.623 29.678 1.00 66.06 314 ARG A N 1
ATOM 2315 C CA . ARG A 1 314 ? -25.643 10.083 29.671 1.00 66.06 314 ARG A CA 1
ATOM 2316 C C . ARG A 1 314 ? -24.242 10.623 29.938 1.00 66.06 314 ARG A C 1
ATOM 2318 O O . ARG A 1 314 ? -23.635 10.278 30.947 1.00 66.06 314 ARG A O 1
ATOM 2325 N N . LEU A 1 315 ? -23.787 11.509 29.061 1.00 64.19 315 LEU A N 1
ATOM 2326 C CA . LEU A 1 315 ? -22.600 12.337 29.242 1.00 64.19 315 LEU A CA 1
ATOM 2327 C C . LEU A 1 315 ? -23.052 13.796 29.379 1.00 64.19 315 LEU A C 1
ATOM 2329 O O . LEU A 1 315 ? -23.981 14.218 28.691 1.00 64.19 315 LEU A O 1
ATOM 2333 N N . LEU A 1 316 ? -22.453 14.544 30.305 1.00 55.28 316 LEU A N 1
ATOM 2334 C CA . LEU A 1 316 ? -22.731 15.969 30.490 1.00 55.28 316 LEU A CA 1
ATOM 2335 C C . LEU A 1 316 ? -21.587 16.780 29.888 1.00 55.28 316 LEU A C 1
ATOM 2337 O O . LEU A 1 316 ? -20.431 16.599 30.271 1.00 55.28 316 LEU A O 1
ATOM 2341 N N . THR A 1 317 ? -21.932 17.667 28.961 1.00 58.09 317 THR A N 1
ATOM 2342 C CA . THR A 1 317 ? -21.006 18.592 28.311 1.00 58.09 317 THR A CA 1
ATOM 2343 C C . THR A 1 317 ? -21.338 20.029 28.692 1.00 58.09 317 THR A C 1
ATOM 2345 O O . THR A 1 317 ? -22.505 20.388 28.853 1.00 58.09 317 THR A O 1
ATOM 2348 N N . ASP A 1 318 ? -20.309 20.855 28.808 1.00 54.12 318 ASP A N 1
ATOM 2349 C CA . ASP A 1 318 ? -20.412 22.301 28.853 1.00 54.12 318 ASP A CA 1
ATOM 2350 C C . ASP A 1 318 ? -21.064 22.818 27.552 1.00 54.12 318 ASP A C 1
ATOM 2352 O O . ASP A 1 318 ? -20.614 22.473 26.453 1.00 54.12 318 ASP A O 1
ATOM 2356 N N . PRO A 1 319 ? -22.131 23.629 27.644 1.00 46.44 319 PRO A N 1
ATOM 2357 C CA . PRO A 1 319 ? -22.925 24.036 26.487 1.00 46.44 319 PRO A CA 1
ATOM 2358 C C . PRO A 1 319 ? -22.255 25.101 25.603 1.00 46.44 319 PRO A C 1
ATOM 2360 O O . PRO A 1 319 ? -22.741 25.351 24.503 1.00 46.44 319 PRO A O 1
ATOM 2363 N N . VAL A 1 320 ? -21.169 25.739 26.055 1.00 45.97 320 VAL A N 1
ATOM 2364 C CA . VAL A 1 320 ? -20.463 26.796 25.306 1.00 45.97 320 VAL A CA 1
ATOM 2365 C C . VAL A 1 320 ? -19.289 26.215 24.521 1.00 45.97 320 VAL A C 1
ATOM 2367 O O . VAL A 1 320 ? -19.046 26.593 23.377 1.00 45.97 320 VAL A O 1
ATOM 2370 N N . THR A 1 321 ? -18.570 25.275 25.125 1.00 52.66 321 THR A N 1
ATOM 2371 C CA . THR A 1 321 ? -17.322 24.716 24.586 1.00 52.66 321 THR A CA 1
ATOM 2372 C C . THR A 1 321 ? -17.474 23.300 24.026 1.00 52.66 321 THR A C 1
ATOM 2374 O O . THR A 1 321 ? -16.577 22.829 23.331 1.00 52.66 321 THR A O 1
ATOM 2377 N N . GLY A 1 322 ? -18.578 22.605 24.330 1.00 49.12 322 GLY A N 1
ATOM 2378 C CA . GLY A 1 322 ? -18.790 21.200 23.956 1.00 49.12 322 GLY A CA 1
ATOM 2379 C C . GLY A 1 322 ? -17.909 20.212 24.734 1.00 49.12 322 GLY A C 1
ATOM 2380 O O . GLY A 1 322 ? -17.832 19.037 24.384 1.00 49.12 322 GLY A O 1
ATOM 2381 N N . THR A 1 323 ? -17.223 20.672 25.784 1.00 50.06 323 THR A N 1
ATOM 2382 C CA . THR A 1 323 ? -16.287 19.861 26.579 1.00 50.06 323 THR A CA 1
ATOM 2383 C C . THR A 1 323 ? -16.999 19.101 27.698 1.00 50.06 323 THR A C 1
ATOM 2385 O O . THR A 1 323 ? -17.964 19.592 28.266 1.00 50.06 323 THR A O 1
ATOM 2388 N N . LEU A 1 324 ? -16.556 17.887 28.035 1.00 52.56 324 LEU A N 1
ATOM 2389 C CA . LEU A 1 324 ? -17.083 17.150 29.194 1.00 52.56 324 LEU A CA 1
ATOM 2390 C C . LEU A 1 324 ? -16.717 17.861 30.516 1.00 52.56 324 LEU A C 1
ATOM 2392 O O . LEU A 1 324 ? -15.666 18.488 30.611 1.00 52.56 324 LEU A O 1
ATOM 2396 N N . VAL A 1 325 ? -17.551 17.738 31.554 1.00 57.03 325 VAL A N 1
ATOM 2397 C CA . VAL A 1 325 ? -17.268 18.284 32.902 1.00 57.03 325 VAL A CA 1
ATOM 2398 C C . VAL A 1 325 ? -16.660 17.185 33.798 1.00 57.03 325 VAL A C 1
ATOM 2400 O O . VAL A 1 325 ? -17.235 16.102 33.901 1.00 57.03 325 VAL A O 1
ATOM 2403 N N . GLU A 1 326 ? -15.497 17.431 34.424 1.00 54.34 326 GLU A N 1
ATOM 2404 C CA . GLU A 1 326 ? -14.634 16.414 35.082 1.00 54.34 326 GLU A CA 1
ATOM 2405 C C . GLU A 1 326 ? -14.614 16.472 36.635 1.00 54.34 326 GLU A C 1
ATOM 2407 O O . GLU A 1 326 ? -14.879 17.511 37.241 1.00 54.34 326 GLU A O 1
ATOM 2412 N N . ARG A 1 327 ? -14.207 15.356 37.275 1.00 47.66 327 ARG A N 1
ATOM 2413 C CA . ARG A 1 327 ? -13.649 15.250 38.642 1.00 47.66 327 ARG A CA 1
ATOM 2414 C C . ARG A 1 327 ? -12.370 14.374 38.617 1.00 47.66 327 ARG A C 1
ATOM 2416 O O . ARG A 1 327 ? -12.427 13.260 38.103 1.00 47.66 327 ARG A O 1
ATOM 2423 N N . GLY A 1 328 ? -11.264 14.854 39.203 1.00 45.81 328 GLY A N 1
ATOM 2424 C CA . GLY A 1 328 ? -9.956 14.164 39.264 1.00 45.81 328 GLY A CA 1
ATOM 2425 C C . GLY A 1 328 ? -9.872 12.978 40.247 1.00 45.81 328 GLY A C 1
ATOM 2426 O O . GLY A 1 328 ? -10.850 12.660 40.931 1.00 45.81 328 GLY A O 1
ATOM 2427 N N . THR A 1 329 ? -8.711 12.299 40.320 1.00 54.78 329 THR A N 1
ATOM 2428 C CA . THR A 1 329 ? -8.535 11.031 41.079 1.00 54.78 329 THR A CA 1
ATOM 2429 C C . THR A 1 329 ? -7.308 11.012 41.995 1.00 54.78 329 THR A C 1
ATOM 2431 O O . THR A 1 329 ? -6.255 11.483 41.595 1.00 54.78 329 THR A O 1
ATOM 2434 N N . ALA A 1 330 ? -7.396 1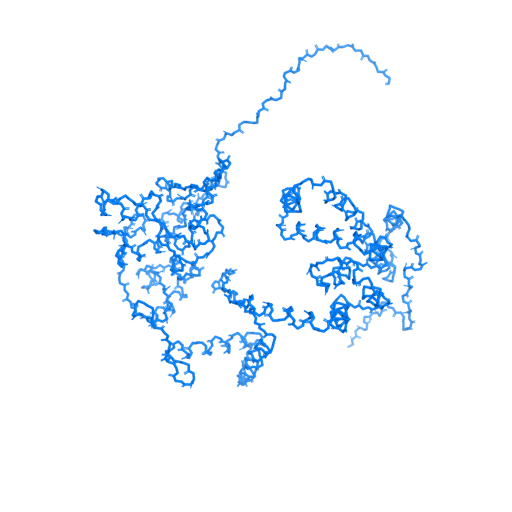0.375 43.171 1.00 63.53 330 ALA A N 1
ATOM 2435 C CA . ALA A 1 330 ? -6.337 10.351 44.196 1.00 63.53 330 ALA A CA 1
ATOM 2436 C C . ALA A 1 330 ? -5.185 9.340 43.961 1.00 63.53 330 ALA A C 1
ATOM 2438 O O . ALA A 1 330 ? -4.475 8.988 44.902 1.00 63.53 330 ALA A O 1
ATOM 2439 N N . THR A 1 331 ? -4.993 8.820 42.744 1.00 68.75 331 THR A N 1
ATOM 2440 C CA . THR A 1 331 ? -3.969 7.796 42.443 1.00 68.75 331 THR A CA 1
ATOM 2441 C C . THR A 1 331 ? -3.260 8.049 41.115 1.00 68.75 331 THR A C 1
ATOM 2443 O O . THR A 1 331 ? -3.861 8.614 40.210 1.00 68.75 331 THR A O 1
ATOM 2446 N N . TYR A 1 332 ? -2.018 7.555 40.968 1.00 72.75 332 TYR A N 1
ATOM 2447 C CA . TYR A 1 332 ? -1.241 7.607 39.711 1.00 72.75 332 TYR A CA 1
ATOM 2448 C C . TYR A 1 332 ? -2.006 7.043 38.509 1.00 72.75 332 TYR A C 1
ATOM 2450 O O . TYR A 1 332 ? -1.989 7.604 37.416 1.00 72.75 332 TYR A O 1
ATOM 2458 N N . ARG A 1 333 ? -2.683 5.902 38.699 1.00 74.38 333 ARG A N 1
ATOM 2459 C CA . ARG A 1 333 ? -3.538 5.340 37.654 1.00 74.38 333 ARG A CA 1
ATOM 2460 C C . ARG A 1 333 ? -4.848 6.123 37.618 1.00 74.38 333 ARG A C 1
ATOM 2462 O O . ARG A 1 333 ? -5.515 6.172 38.656 1.00 74.38 333 ARG A O 1
ATOM 2469 N N . PRO A 1 334 ? -5.244 6.671 36.458 1.00 77.38 334 PRO A N 1
ATOM 2470 C CA . PRO A 1 334 ? -6.507 7.376 36.351 1.00 77.38 334 PRO A CA 1
ATOM 2471 C C . PRO A 1 334 ? -7.671 6.423 36.634 1.00 77.38 334 PRO A C 1
ATOM 2473 O O . PRO A 1 334 ? -7.686 5.265 36.209 1.00 77.38 334 PRO A O 1
ATOM 2476 N N . GLY A 1 335 ? -8.668 6.925 37.356 1.00 74.12 335 GLY A N 1
ATOM 2477 C CA . GLY A 1 335 ? -9.946 6.243 37.559 1.00 74.12 335 GLY A CA 1
ATOM 2478 C C . GLY A 1 335 ? -10.740 6.081 36.257 1.00 74.12 335 GLY A C 1
ATOM 2479 O O . GLY A 1 335 ? -10.390 6.633 35.212 1.00 74.12 335 GLY A O 1
ATOM 2480 N N . ALA A 1 336 ? -11.836 5.319 36.313 1.00 68.19 336 ALA A N 1
ATOM 2481 C CA . ALA A 1 336 ? -12.635 4.985 35.130 1.00 68.19 336 ALA A CA 1
ATOM 2482 C C . ALA A 1 336 ? -13.226 6.222 34.428 1.00 68.19 336 ALA A C 1
ATOM 2484 O O . ALA A 1 336 ? -13.220 6.274 33.198 1.00 68.19 336 ALA A O 1
ATOM 2485 N N . ASP A 1 337 ? -13.680 7.214 35.198 1.00 67.44 337 ASP A N 1
ATOM 2486 C CA . ASP A 1 337 ? -14.311 8.426 34.664 1.00 67.44 337 ASP A CA 1
ATOM 2487 C C . ASP A 1 337 ? -13.288 9.338 33.977 1.00 67.44 337 ASP A C 1
ATOM 2489 O O . ASP A 1 337 ? -13.495 9.745 32.836 1.00 67.44 337 ASP A O 1
ATOM 2493 N N . LEU A 1 338 ? -12.131 9.562 34.610 1.00 74.25 338 LEU A N 1
ATOM 2494 C CA . LEU A 1 338 ? -11.011 10.295 34.012 1.00 74.25 338 LEU A CA 1
ATOM 2495 C C . LEU A 1 338 ? -10.453 9.575 32.773 1.00 74.25 338 LEU A C 1
ATOM 2497 O O . LEU A 1 338 ? -10.130 10.199 31.767 1.00 74.25 338 LEU A O 1
ATOM 2501 N N . THR A 1 339 ? -10.389 8.244 32.806 1.00 75.56 339 THR A N 1
ATOM 2502 C CA . THR A 1 339 ? -9.956 7.455 31.645 1.00 75.56 339 THR A CA 1
ATOM 2503 C C . THR A 1 339 ? -10.911 7.636 30.467 1.00 75.56 339 THR A C 1
ATOM 2505 O O . THR A 1 339 ? -10.474 7.896 29.347 1.00 75.56 339 THR A O 1
ATOM 2508 N N . ALA A 1 340 ? -12.220 7.525 30.715 1.00 66.75 340 ALA A N 1
ATOM 2509 C CA . ALA A 1 340 ? -13.235 7.753 29.694 1.00 66.75 340 ALA A CA 1
ATOM 2510 C C . ALA A 1 340 ? -13.175 9.190 29.153 1.00 66.75 340 ALA A C 1
ATOM 2512 O O . ALA A 1 340 ? -13.284 9.382 27.944 1.00 66.75 340 ALA A O 1
ATOM 2513 N N . PHE A 1 341 ? -12.931 10.170 30.028 1.00 72.00 341 PHE A N 1
ATOM 2514 C CA . PHE A 1 341 ? -12.754 11.569 29.656 1.00 72.00 341 PHE A CA 1
ATOM 2515 C C . PHE A 1 341 ? -11.591 11.767 28.678 1.00 72.00 341 PHE A C 1
ATOM 2517 O O . PHE A 1 341 ? -11.791 12.315 27.597 1.00 72.00 341 PHE A O 1
ATOM 2524 N N . VAL A 1 342 ? -10.379 11.319 29.030 1.00 79.06 342 VAL A N 1
ATOM 2525 C CA . VAL A 1 342 ? -9.176 11.569 28.214 1.00 79.06 342 VAL A CA 1
ATOM 2526 C C . VAL A 1 342 ? -9.280 10.865 26.860 1.00 79.06 342 VAL A C 1
ATOM 2528 O O . VAL A 1 342 ? -8.948 11.455 25.835 1.00 79.06 342 VAL A O 1
ATOM 2531 N N . ILE A 1 343 ? -9.822 9.643 26.832 1.00 77.50 343 ILE A N 1
ATOM 2532 C CA . ILE A 1 343 ? -10.058 8.903 25.584 1.00 77.50 343 ILE A CA 1
ATOM 2533 C C . ILE A 1 343 ? -11.061 9.636 24.686 1.00 77.50 343 ILE A C 1
ATOM 2535 O O . ILE A 1 343 ? -10.811 9.768 23.488 1.00 77.50 343 ILE A O 1
ATOM 2539 N N . ALA A 1 344 ? -12.176 10.114 25.249 1.00 68.44 344 ALA A N 1
ATOM 2540 C CA . ALA A 1 344 ? -13.182 10.857 24.494 1.00 68.44 344 ALA A CA 1
ATOM 2541 C C . ALA A 1 344 ? -12.639 12.200 23.985 1.00 68.44 344 ALA A C 1
ATOM 2543 O O . ALA A 1 344 ? -12.958 12.604 22.873 1.00 68.44 344 ALA A O 1
ATOM 2544 N N . ARG A 1 345 ? -11.795 12.870 24.779 1.00 79.25 345 ARG A N 1
ATOM 2545 C CA . ARG A 1 345 ? -11.171 14.147 24.420 1.00 79.25 345 ARG A CA 1
ATOM 2546 C C . ARG A 1 345 ? -10.159 14.015 23.291 1.00 79.25 345 ARG A C 1
ATOM 2548 O O . ARG A 1 345 ? -10.164 14.833 22.377 1.00 79.25 345 ARG A O 1
ATOM 2555 N N . ASP A 1 346 ? -9.253 13.048 23.386 1.00 77.56 346 ASP A N 1
ATOM 2556 C CA . ASP A 1 346 ? -8.122 12.974 22.459 1.00 77.56 346 ASP A CA 1
ATOM 2557 C C . ASP A 1 346 ? -8.474 12.264 21.155 1.00 77.56 346 ASP A C 1
ATOM 2559 O O . ASP A 1 346 ? -7.856 12.576 20.132 1.00 77.56 346 ASP A O 1
ATOM 2563 N N . VAL A 1 347 ? -9.491 11.388 21.190 1.00 72.44 347 VAL A N 1
ATOM 2564 C CA . VAL A 1 347 ? -10.049 10.574 20.091 1.00 72.44 347 VAL A CA 1
ATOM 2565 C C . VAL A 1 347 ? -9.038 9.579 19.509 1.00 72.44 347 VAL A C 1
ATOM 2567 O O . VAL A 1 347 ? -9.274 8.367 19.498 1.00 72.44 347 VAL A O 1
ATOM 2570 N N . THR A 1 348 ? -7.873 10.069 19.096 1.00 77.19 348 THR A N 1
ATOM 2571 C CA . THR A 1 348 ? -6.697 9.320 18.655 1.00 77.19 348 THR A CA 1
ATOM 2572 C C . THR A 1 348 ? -5.458 9.702 19.465 1.00 77.19 348 THR A C 1
ATOM 2574 O O . THR A 1 348 ? -5.466 10.650 20.251 1.00 77.19 348 THR A O 1
ATOM 2577 N N . CYS A 1 349 ? -4.369 8.962 19.261 1.00 85.50 349 CYS A N 1
ATOM 2578 C CA . CYS A 1 349 ? -3.047 9.314 19.763 1.00 85.50 349 CYS A CA 1
ATOM 2579 C C . CYS A 1 349 ? -2.733 10.798 19.499 1.00 85.50 349 CYS A C 1
ATOM 2581 O O . CYS A 1 349 ? -2.904 11.294 18.386 1.00 85.50 349 CYS A O 1
ATOM 2583 N N . THR A 1 350 ? -2.204 11.502 20.500 1.00 89.25 350 THR A N 1
ATOM 2584 C CA . THR A 1 350 ? -1.920 12.945 20.406 1.00 89.25 350 THR A CA 1
ATOM 2585 C C . THR A 1 350 ? -0.670 13.297 19.593 1.00 89.25 350 THR A C 1
ATOM 2587 O O . THR A 1 350 ? -0.340 14.477 19.466 1.00 89.25 350 THR A O 1
ATOM 2590 N N . PHE A 1 351 ? 0.004 12.303 19.010 1.00 85.75 351 PHE A N 1
ATOM 2591 C CA . PHE A 1 351 ? 1.116 12.497 18.082 1.00 85.75 351 PHE A CA 1
ATOM 2592 C C . PHE A 1 351 ? 0.587 12.847 16.685 1.00 85.75 351 PHE A C 1
ATOM 2594 O O . PHE A 1 351 ? -0.421 12.306 16.224 1.00 85.75 3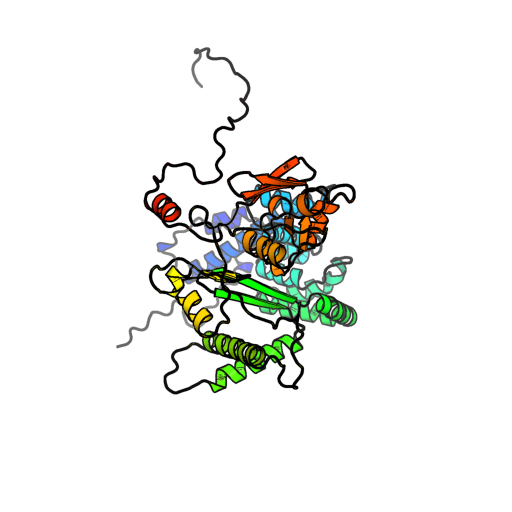51 PHE A O 1
ATOM 2601 N N . MET A 1 352 ? 1.257 13.772 16.009 1.00 83.31 352 MET A N 1
ATOM 2602 C CA . MET A 1 352 ? 0.882 14.280 14.689 1.00 83.31 352 MET A CA 1
ATOM 2603 C C . MET A 1 352 ? 0.862 13.157 13.647 1.00 83.31 352 MET A C 1
ATOM 2605 O O . MET A 1 352 ? 1.809 12.391 13.519 1.00 83.31 352 MET A O 1
ATOM 2609 N N . GLY A 1 353 ? -0.249 13.049 12.912 1.00 66.50 353 GLY A N 1
ATOM 2610 C CA . GLY A 1 353 ? -0.446 12.020 11.885 1.00 66.50 353 GLY A CA 1
ATOM 2611 C C . GLY A 1 353 ? -0.770 10.617 12.416 1.00 66.50 353 GLY A C 1
ATOM 2612 O O . GLY A 1 353 ? -1.056 9.725 11.622 1.00 66.50 353 GLY A O 1
ATOM 2613 N N . CYS A 1 354 ? -0.784 10.394 13.736 1.00 73.56 354 CYS A N 1
ATOM 2614 C CA . CYS A 1 354 ? -1.111 9.084 14.294 1.00 73.56 354 CYS A CA 1
ATOM 2615 C C . CYS A 1 354 ? -2.631 8.880 14.422 1.00 73.56 354 CYS A C 1
ATOM 2617 O O . CYS A 1 354 ? -3.309 9.535 15.214 1.00 73.56 354 CYS A O 1
ATOM 2619 N N . GLY A 1 355 ? -3.160 7.912 13.671 1.00 69.62 355 GLY A N 1
ATOM 2620 C CA . GLY A 1 355 ? -4.578 7.537 13.694 1.00 69.62 355 GLY A CA 1
ATOM 2621 C C . GLY A 1 355 ? -4.971 6.519 14.772 1.00 69.62 355 GLY A C 1
ATOM 2622 O O . GLY A 1 355 ? -6.117 6.082 14.785 1.00 69.62 355 GLY A O 1
ATOM 2623 N N . GLN A 1 356 ? -4.058 6.094 15.659 1.00 76.81 356 GLN A N 1
ATOM 2624 C CA . GLN A 1 356 ? -4.370 5.037 16.631 1.00 76.81 356 GLN A CA 1
ATOM 2625 C C . GLN A 1 356 ? -5.490 5.486 17.589 1.00 76.81 356 GLN A C 1
ATOM 2627 O O . GLN A 1 356 ? -5.310 6.505 18.256 1.00 76.81 356 GLN A O 1
ATOM 2632 N N . PRO A 1 357 ? -6.609 4.742 17.710 1.00 70.56 357 PRO A N 1
ATOM 2633 C CA . PRO A 1 357 ? -7.725 5.136 18.569 1.00 70.56 357 PRO A CA 1
ATOM 2634 C C . PRO A 1 357 ? -7.332 5.233 20.046 1.00 70.56 357 PRO A C 1
ATOM 2636 O O . PRO A 1 357 ? -6.648 4.344 20.559 1.00 70.56 357 PRO A O 1
ATOM 2639 N N . GLY A 1 358 ? -7.837 6.247 20.755 1.00 74.31 358 GLY A N 1
ATOM 2640 C CA . GLY A 1 358 ? -7.491 6.531 22.154 1.00 74.31 358 GLY A CA 1
ATOM 2641 C C . GLY A 1 358 ? -7.760 5.371 23.121 1.00 74.31 358 GLY A C 1
ATOM 2642 O O . GLY A 1 358 ? -7.017 5.165 24.072 1.00 74.31 358 GLY A O 1
ATOM 2643 N N . TRP A 1 359 ? -8.753 4.519 22.848 1.00 74.25 359 TRP A N 1
ATOM 2644 C CA . TRP A 1 359 ? -9.034 3.324 23.661 1.00 74.25 359 TRP A CA 1
ATOM 2645 C C . TRP A 1 359 ? -8.014 2.181 23.475 1.00 74.25 359 TRP A C 1
ATOM 2647 O O . TRP A 1 359 ? -7.992 1.230 24.265 1.00 74.25 359 TRP A O 1
ATOM 2657 N N . ARG A 1 360 ? -7.170 2.259 22.435 1.00 75.88 360 ARG A N 1
ATOM 2658 C CA . ARG A 1 360 ? -5.973 1.420 22.228 1.00 75.88 360 ARG A CA 1
ATOM 2659 C C . ARG A 1 360 ? -4.687 2.126 22.661 1.00 75.88 360 ARG A C 1
ATOM 2661 O O . ARG A 1 360 ? -3.609 1.562 22.474 1.00 75.88 360 ARG A O 1
ATOM 2668 N N . CYS A 1 361 ? -4.783 3.353 23.154 1.00 82.94 361 CYS A N 1
ATOM 2669 C CA . CYS A 1 361 ? -3.657 4.118 23.658 1.00 82.94 361 CYS A CA 1
ATOM 2670 C C . CYS A 1 361 ? -3.486 3.900 25.163 1.00 82.94 361 CYS A C 1
ATOM 2672 O O . CYS A 1 361 ? -4.407 3.503 25.877 1.00 82.94 361 CYS A O 1
ATOM 2674 N N . GLU A 1 362 ? -2.276 4.166 25.625 1.00 87.44 362 GLU A N 1
ATOM 2675 C CA . GLU A 1 362 ? -1.955 4.350 27.029 1.00 87.44 362 GLU A CA 1
ATOM 2676 C C . GLU A 1 362 ? -2.229 5.815 27.389 1.00 87.44 362 GLU A C 1
ATOM 2678 O O . GLU A 1 362 ? -2.094 6.705 26.544 1.00 87.44 362 GLU A O 1
ATOM 2683 N N . LEU A 1 363 ? -2.665 6.064 28.624 1.00 89.75 363 LEU A N 1
ATOM 2684 C CA . LEU A 1 363 ? -2.784 7.424 29.140 1.00 89.75 363 LEU A CA 1
ATOM 2685 C C . LEU A 1 363 ? -1.466 7.789 29.799 1.00 89.75 363 LEU A C 1
ATOM 2687 O O . LEU A 1 363 ? -1.071 7.149 30.772 1.00 89.75 363 LEU A O 1
ATOM 2691 N N . ASP A 1 364 ? -0.799 8.787 29.239 1.00 88.50 364 ASP A N 1
ATOM 2692 C CA . ASP A 1 364 ? 0.551 9.166 29.625 1.00 88.50 364 ASP A CA 1
ATOM 2693 C C . ASP A 1 364 ? 0.579 10.613 30.134 1.00 88.50 364 ASP A C 1
ATOM 2695 O O . ASP A 1 364 ? 0.091 11.539 29.471 1.00 88.50 364 ASP A O 1
ATOM 2699 N N . HIS A 1 365 ? 1.150 10.799 31.325 1.00 90.62 365 HIS A N 1
ATOM 2700 C CA . HIS A 1 365 ? 1.298 12.097 31.977 1.00 90.62 365 HIS A CA 1
ATOM 2701 C C . HIS A 1 365 ? 2.319 12.948 31.229 1.00 90.62 365 HIS A C 1
ATOM 2703 O O . HIS A 1 365 ? 3.478 12.564 31.146 1.00 90.62 365 HIS A O 1
ATOM 2709 N N . ARG A 1 366 ? 1.932 14.109 30.695 1.00 86.62 366 ARG A N 1
ATOM 2710 C CA . ARG A 1 366 ? 2.835 15.043 30.003 1.00 86.62 366 ARG A CA 1
ATOM 2711 C C . ARG A 1 366 ? 4.010 15.433 30.889 1.00 86.62 366 ARG A C 1
ATOM 2713 O O . ARG A 1 366 ? 5.155 15.222 30.496 1.00 86.62 366 ARG A O 1
ATOM 2720 N N . GLU A 1 367 ? 3.703 15.942 32.074 1.00 84.88 367 GLU A N 1
ATOM 2721 C CA . GLU A 1 367 ? 4.656 16.100 33.165 1.00 84.88 367 GLU A CA 1
ATOM 2722 C C . GLU A 1 367 ? 4.767 14.763 33.902 1.00 84.88 367 GLU A C 1
ATOM 2724 O O . GLU A 1 367 ? 3.739 14.274 34.384 1.00 84.88 367 GLU A O 1
ATOM 2729 N N . PRO A 1 368 ? 5.967 14.155 33.983 1.00 85.56 368 PRO A N 1
ATOM 2730 C CA . PRO A 1 368 ? 6.158 12.889 34.677 1.00 85.56 368 PRO A CA 1
ATOM 2731 C C . PRO A 1 368 ? 5.588 12.926 36.095 1.00 85.56 368 PRO A C 1
ATOM 2733 O O . PRO A 1 368 ? 5.749 13.911 36.813 1.00 85.56 368 PRO A O 1
ATOM 2736 N N . PHE A 1 369 ? 4.920 11.844 36.489 1.00 85.69 369 PHE A N 1
ATOM 2737 C CA . PHE A 1 369 ? 4.343 11.733 37.822 1.00 85.69 369 PHE A CA 1
ATOM 2738 C C . PHE A 1 369 ? 5.436 11.702 38.895 1.00 85.69 369 PHE A C 1
ATOM 2740 O O . PHE A 1 369 ? 6.345 10.872 38.836 1.00 85.69 369 PHE A O 1
ATOM 2747 N N . ASP A 1 370 ? 5.295 12.565 39.894 1.00 86.50 370 ASP A N 1
ATOM 2748 C CA . ASP A 1 370 ? 6.139 12.643 41.077 1.00 86.50 370 ASP A CA 1
ATOM 2749 C C . ASP A 1 370 ? 5.404 12.037 42.281 1.00 86.50 370 ASP A C 1
ATOM 2751 O O . ASP A 1 370 ? 4.297 12.454 42.635 1.00 86.50 370 ASP A O 1
ATOM 2755 N N . ALA A 1 371 ? 6.019 11.041 42.918 1.00 84.75 371 ALA A N 1
ATOM 2756 C CA . ALA A 1 371 ? 5.440 10.345 44.064 1.00 84.75 371 ALA A CA 1
ATOM 2757 C C . ALA A 1 371 ? 5.335 11.225 45.323 1.00 84.75 371 ALA A C 1
ATOM 2759 O O . ALA A 1 371 ? 4.534 10.912 46.202 1.00 84.75 371 ALA A O 1
ATOM 2760 N N . GLU A 1 372 ? 6.095 12.319 45.398 1.00 85.50 372 GLU A N 1
ATOM 2761 C CA . GLU A 1 372 ? 6.111 13.236 46.545 1.00 85.50 372 GLU A CA 1
ATOM 2762 C C . GLU A 1 372 ? 4.987 14.288 46.488 1.00 85.50 372 GLU A C 1
ATOM 2764 O O . GLU A 1 372 ? 4.756 15.022 47.451 1.00 85.50 372 GLU A O 1
ATOM 2769 N N . ARG A 1 373 ? 4.259 14.371 45.367 1.00 83.19 373 ARG A N 1
ATOM 2770 C CA . ARG A 1 373 ? 3.166 15.331 45.152 1.00 83.19 373 ARG A CA 1
ATOM 2771 C C . ARG A 1 373 ? 1.790 14.647 45.205 1.00 83.19 373 ARG A C 1
ATOM 2773 O O . ARG A 1 373 ? 1.669 13.478 44.828 1.00 83.19 373 ARG A O 1
ATOM 2780 N N . PRO A 1 374 ? 0.714 15.356 45.606 1.00 82.19 374 PRO A N 1
ATOM 2781 C CA . PRO A 1 374 ? -0.636 14.795 45.604 1.00 82.19 374 PRO A CA 1
ATOM 2782 C C . PRO A 1 374 ? -1.037 14.279 44.219 1.00 82.19 374 PRO A C 1
ATOM 2784 O O . PRO A 1 374 ? -0.830 14.931 43.192 1.00 82.19 374 PRO A O 1
ATOM 2787 N N . ALA A 1 375 ? -1.579 13.064 44.167 1.00 76.75 375 ALA A N 1
ATOM 2788 C CA . ALA A 1 375 ? -1.873 12.406 42.899 1.00 76.75 375 ALA A CA 1
ATOM 2789 C C . ALA A 1 375 ? -3.068 13.030 42.163 1.00 76.75 375 ALA A C 1
ATOM 2791 O O . ALA A 1 375 ? -3.098 13.000 40.935 1.00 76.75 375 ALA A O 1
ATOM 2792 N N . ASP A 1 376 ? -4.011 13.620 42.892 1.00 75.12 376 ASP A N 1
ATOM 2793 C CA . ASP A 1 376 ? -5.176 14.347 42.380 1.00 75.12 376 ASP A CA 1
ATOM 2794 C C . ASP A 1 376 ? -4.827 15.695 41.743 1.00 75.12 376 ASP A C 1
ATOM 2796 O O . ASP A 1 376 ? -5.582 16.184 40.906 1.00 75.12 376 ASP A O 1
ATOM 2800 N N . GLU A 1 377 ? -3.655 16.244 42.052 1.00 80.00 377 GLU A N 1
ATOM 2801 C CA . GLU A 1 377 ? -3.114 17.435 41.391 1.00 80.00 377 GLU A CA 1
ATOM 2802 C C . GLU A 1 377 ? -2.344 17.099 40.103 1.00 80.00 377 GLU A C 1
ATOM 2804 O O . GLU A 1 377 ? -2.188 17.945 39.223 1.00 80.00 377 GLU A O 1
ATOM 2809 N N . GLN A 1 378 ? -1.873 15.855 39.968 1.00 85.00 378 GLN A N 1
ATOM 2810 C CA . GLN A 1 378 ? -1.003 15.420 38.868 1.00 85.00 378 GLN A CA 1
ATOM 2811 C C . GLN A 1 378 ? -1.705 14.531 37.845 1.00 85.00 378 GLN A C 1
ATOM 2813 O O . GLN A 1 378 ? -1.400 14.592 36.657 1.00 85.00 378 GLN A O 1
ATOM 2818 N N . THR A 1 379 ? -2.630 13.685 38.292 1.00 85.12 379 THR A N 1
ATOM 2819 C CA . THR A 1 379 ? -3.395 12.749 37.461 1.00 85.12 379 THR A CA 1
ATOM 2820 C C . THR A 1 379 ? -4.743 13.382 37.160 1.00 85.12 379 THR A C 1
ATOM 2822 O O . THR A 1 379 ? -5.786 13.000 37.688 1.00 85.12 379 THR A O 1
ATOM 2825 N N . THR A 1 380 ? -4.679 14.411 36.326 1.00 83.19 380 THR A N 1
ATOM 2826 C CA . THR A 1 380 ? -5.812 15.228 35.890 1.00 83.19 380 THR A CA 1
ATOM 2827 C C . THR A 1 380 ? -5.942 15.132 34.382 1.00 83.19 380 THR A C 1
ATOM 2829 O O . THR A 1 380 ? -4.970 14.798 33.693 1.00 83.19 380 THR A O 1
ATOM 2832 N N . ALA A 1 381 ? -7.103 15.477 33.824 1.00 78.06 381 ALA A N 1
ATOM 2833 C CA . ALA A 1 381 ? -7.186 15.540 32.373 1.00 78.06 381 ALA A CA 1
ATOM 2834 C C . ALA A 1 381 ? -6.202 16.554 31.793 1.00 78.06 381 ALA A C 1
ATOM 2836 O O . ALA A 1 381 ? -5.675 16.334 30.710 1.00 78.06 381 ALA A O 1
ATOM 2837 N N . ALA A 1 382 ? -5.912 17.646 32.504 1.00 80.00 382 ALA A N 1
ATOM 2838 C CA . ALA A 1 382 ? -4.919 18.604 32.050 1.00 80.00 382 ALA A CA 1
ATOM 2839 C C . ALA A 1 382 ? -3.561 17.928 31.818 1.00 80.00 382 ALA A C 1
ATOM 2841 O O . ALA A 1 382 ? -2.944 18.203 30.799 1.00 80.00 382 ALA A O 1
ATOM 2842 N N . ASN A 1 383 ? -3.108 17.017 32.678 1.00 86.88 383 ASN A N 1
ATOM 2843 C CA . ASN A 1 383 ? -1.781 16.417 32.536 1.00 86.88 383 ASN A CA 1
ATOM 2844 C C . ASN A 1 383 ? -1.753 15.105 31.726 1.00 86.88 383 ASN A C 1
ATOM 2846 O O . ASN A 1 383 ? -0.693 14.708 31.263 1.00 86.88 383 ASN A O 1
ATOM 2850 N N . LEU A 1 384 ? -2.877 14.421 31.516 1.00 89.19 384 LEU A N 1
ATOM 2851 C CA . LEU A 1 384 ? -2.912 13.160 30.762 1.00 89.19 384 LEU A CA 1
ATOM 2852 C C . LEU A 1 384 ? -3.179 13.379 29.274 1.00 89.19 384 LEU A C 1
ATOM 2854 O O . LEU A 1 384 ? -4.048 14.174 28.933 1.00 89.19 384 LEU A O 1
ATOM 2858 N N . ASP A 1 385 ? -2.519 12.603 28.411 1.00 89.94 385 ASP A N 1
ATOM 2859 C CA . ASP A 1 385 ? -2.856 12.470 26.988 1.00 89.94 385 ASP A CA 1
ATOM 2860 C C . ASP A 1 385 ? -2.912 10.998 26.554 1.00 89.94 385 ASP A C 1
ATOM 2862 O O . ASP A 1 385 ? -2.155 10.162 27.050 1.00 89.94 385 ASP A O 1
ATOM 2866 N N . ALA A 1 386 ? -3.750 10.685 25.566 1.00 89.88 386 ALA A N 1
ATOM 2867 C CA . ALA A 1 386 ? -3.748 9.387 24.899 1.00 89.88 386 ALA A CA 1
ATOM 2868 C C . ALA A 1 386 ? -2.539 9.250 23.952 1.00 89.88 386 ALA A C 1
ATOM 2870 O O . ALA A 1 386 ? -2.409 9.993 22.975 1.00 89.88 386 ALA A O 1
ATOM 2871 N N . ARG A 1 387 ? -1.667 8.261 24.189 1.00 90.56 387 ARG A N 1
ATOM 2872 C CA . ARG A 1 387 ? -0.515 7.934 23.328 1.00 90.56 387 ARG A CA 1
ATOM 2873 C C . ARG A 1 387 ? -0.470 6.450 22.978 1.00 90.56 387 ARG A C 1
ATOM 2875 O O . ARG A 1 387 ? -0.689 5.591 23.825 1.00 90.56 387 ARG A O 1
ATOM 2882 N N . CYS A 1 388 ? -0.214 6.106 21.716 1.00 85.50 388 CYS A N 1
ATOM 2883 C CA . CYS A 1 388 ? 0.070 4.712 21.375 1.00 85.50 388 CYS A CA 1
ATOM 2884 C C . CYS A 1 388 ? 1.406 4.281 21.986 1.00 85.50 388 CYS A C 1
ATOM 2886 O O . CYS A 1 388 ? 2.249 5.126 22.278 1.00 85.50 388 CYS A O 1
ATOM 2888 N N . LYS A 1 389 ? 1.622 2.968 22.113 1.00 82.75 389 LYS A N 1
ATOM 2889 C CA . LYS A 1 389 ? 2.859 2.422 22.685 1.00 82.75 389 LYS A CA 1
ATOM 2890 C C . LYS A 1 389 ? 4.121 3.011 22.032 1.00 82.75 389 LYS A C 1
ATOM 2892 O O . LYS A 1 389 ? 5.007 3.469 22.738 1.00 82.75 389 LYS A O 1
ATOM 2897 N N . HIS A 1 390 ? 4.149 3.095 20.700 1.00 80.69 390 HIS A N 1
ATOM 2898 C CA . HIS A 1 390 ? 5.278 3.667 19.960 1.00 80.69 390 HIS A CA 1
ATOM 2899 C C . HIS A 1 390 ? 5.556 5.135 20.333 1.00 80.69 390 HIS A C 1
ATOM 2901 O O . HIS A 1 390 ? 6.676 5.485 20.685 1.00 80.69 390 HIS A O 1
ATOM 2907 N N . HIS A 1 391 ? 4.544 6.008 20.306 1.00 88.88 391 HIS A N 1
ATOM 2908 C CA . HIS A 1 391 ? 4.746 7.433 20.601 1.00 88.88 391 HIS A CA 1
ATOM 2909 C C . HIS A 1 391 ? 4.883 7.732 22.101 1.00 88.88 391 HIS A C 1
ATOM 2911 O O . HIS A 1 391 ? 5.447 8.760 22.471 1.00 88.88 391 HIS A O 1
ATOM 2917 N N . HIS A 1 392 ? 4.407 6.840 22.972 1.00 88.44 392 HIS A N 1
ATOM 2918 C CA . HIS A 1 392 ? 4.743 6.877 24.391 1.00 88.44 392 HIS A CA 1
ATOM 2919 C C . HIS A 1 392 ? 6.244 6.600 24.588 1.00 88.44 392 HIS A C 1
ATOM 2921 O O . HIS A 1 392 ? 6.923 7.381 25.249 1.00 88.44 392 HIS A O 1
ATOM 2927 N N . GLU A 1 393 ? 6.796 5.575 23.931 1.00 85.81 393 GLU A N 1
ATOM 2928 C CA . GLU A 1 393 ? 8.236 5.270 23.966 1.00 85.81 393 GLU A CA 1
ATOM 2929 C C . GLU A 1 393 ? 9.096 6.418 23.400 1.00 85.81 393 GLU A C 1
ATOM 2931 O O . GLU A 1 393 ? 10.131 6.750 23.985 1.00 85.81 393 GLU A O 1
ATOM 2936 N N . GLN A 1 394 ? 8.644 7.084 22.328 1.00 83.12 394 GLN A N 1
ATOM 2937 C CA . GLN A 1 394 ? 9.334 8.249 21.750 1.00 83.12 394 GLN A CA 1
ATOM 2938 C C . GLN A 1 394 ? 9.442 9.431 22.722 1.00 83.12 394 GLN A C 1
ATOM 2940 O O . GLN A 1 394 ? 10.474 10.099 22.773 1.00 83.12 394 GLN A O 1
ATOM 2945 N N . LYS A 1 395 ? 8.410 9.673 23.533 1.00 85.25 395 LYS A N 1
ATOM 2946 C CA . LYS A 1 395 ? 8.442 10.712 24.569 1.00 85.25 395 LYS A CA 1
ATOM 2947 C C . LYS A 1 395 ? 9.311 10.295 25.762 1.00 85.25 395 LYS A C 1
ATOM 2949 O O . LYS A 1 395 ? 10.084 11.096 26.274 1.00 85.25 395 LYS A O 1
ATOM 2954 N N . THR A 1 396 ? 9.199 9.043 26.204 1.00 80.88 396 THR A N 1
ATOM 2955 C CA . THR A 1 396 ? 9.920 8.548 27.388 1.00 80.88 396 THR A CA 1
ATOM 2956 C C . THR A 1 396 ? 11.421 8.397 27.140 1.00 80.88 396 THR A C 1
ATOM 2958 O O . THR A 1 396 ? 12.220 8.645 28.038 1.00 80.88 396 THR A O 1
ATOM 2961 N N . SER A 1 397 ? 11.818 7.981 25.935 1.00 75.94 397 SER A N 1
ATOM 2962 C CA . SER A 1 397 ? 13.205 7.590 25.633 1.00 75.94 397 SER A CA 1
ATOM 2963 C C . SER A 1 397 ? 13.735 8.059 24.275 1.00 75.94 397 SER A C 1
ATOM 2965 O O . SER A 1 397 ? 14.941 8.019 24.055 1.00 75.94 397 SER A O 1
ATOM 2967 N N . GLY A 1 398 ? 12.868 8.532 23.377 1.00 68.94 398 GLY A N 1
ATOM 2968 C CA . GLY A 1 398 ? 13.237 8.983 22.030 1.00 68.94 398 GLY A CA 1
ATOM 2969 C C . GLY A 1 398 ? 13.590 10.470 21.920 1.00 68.94 398 GLY A C 1
ATOM 2970 O O . GLY A 1 398 ? 13.812 10.953 20.815 1.00 68.94 398 GLY A O 1
ATOM 2971 N N . GLY A 1 399 ? 13.629 11.206 23.038 1.00 74.38 399 GLY A N 1
ATOM 2972 C CA . GLY A 1 399 ? 14.022 12.621 23.083 1.00 74.38 399 GLY A CA 1
ATOM 2973 C C . GLY A 1 399 ? 12.948 13.611 22.615 1.00 74.38 399 GLY A C 1
ATOM 2974 O O . GLY A 1 399 ? 13.238 14.797 22.476 1.00 74.38 399 GLY A O 1
ATOM 2975 N N . TRP A 1 400 ? 11.716 13.147 22.393 1.00 85.94 400 TRP A N 1
ATOM 2976 C CA . TRP A 1 400 ? 10.590 14.012 22.052 1.00 85.94 400 TRP A CA 1
ATOM 2977 C C . TRP A 1 400 ? 9.959 14.621 23.303 1.00 85.94 400 TRP A C 1
ATOM 2979 O O . TRP A 1 400 ? 9.723 13.936 24.296 1.00 85.94 400 TRP A O 1
ATOM 2989 N N . SER A 1 401 ? 9.606 15.901 23.233 1.00 84.69 401 SER A N 1
ATOM 2990 C CA . SER A 1 401 ? 8.838 16.585 24.277 1.00 84.69 401 SER A CA 1
ATOM 2991 C C . SER A 1 401 ? 7.512 17.092 23.730 1.00 84.69 401 SER A C 1
ATOM 2993 O O . SER A 1 401 ? 7.331 17.228 22.523 1.00 84.69 401 SER A O 1
ATOM 2995 N N . VAL A 1 402 ? 6.548 17.329 24.615 1.00 89.25 402 VAL A N 1
ATOM 2996 C CA . VAL A 1 402 ? 5.182 17.673 24.218 1.00 89.25 402 VAL A CA 1
ATOM 2997 C C . VAL A 1 402 ? 4.572 18.685 25.173 1.00 89.25 402 VAL A C 1
ATOM 2999 O O . VAL A 1 402 ? 4.615 18.513 26.391 1.00 89.25 402 VAL A O 1
ATOM 3002 N N . ARG A 1 403 ? 3.935 19.720 24.619 1.00 85.88 403 ARG A N 1
ATOM 3003 C CA . ARG A 1 403 ? 3.072 20.643 25.367 1.00 85.88 403 ARG A CA 1
ATOM 3004 C C . ARG A 1 403 ? 1.712 20.772 24.708 1.00 85.88 403 ARG A C 1
ATOM 3006 O O . ARG A 1 403 ? 1.562 20.595 23.505 1.00 85.88 403 ARG A O 1
ATOM 3013 N N . ARG A 1 404 ? 0.709 21.124 25.504 1.00 82.31 404 ARG A N 1
ATOM 3014 C CA . ARG A 1 404 ? -0.625 21.462 25.012 1.00 82.31 404 ARG A CA 1
ATOM 3015 C C . ARG A 1 404 ? -0.744 22.976 24.909 1.00 82.31 404 ARG A C 1
ATOM 3017 O O . ARG A 1 404 ? -0.414 23.673 25.864 1.00 82.31 404 ARG A O 1
ATOM 3024 N N . VAL A 1 405 ? -1.220 23.464 23.772 1.00 75.19 405 VAL A N 1
ATOM 3025 C CA . VAL A 1 405 ? -1.500 24.877 23.527 1.00 75.19 405 VAL A CA 1
ATOM 3026 C C . VAL A 1 405 ? -2.741 25.269 24.336 1.00 75.19 405 VAL A C 1
ATOM 3028 O O . VAL A 1 405 ? -3.820 24.697 24.120 1.00 75.19 405 VAL A O 1
ATOM 3031 N N . PRO A 1 406 ? -2.624 26.226 25.274 1.00 70.19 406 PRO A N 1
ATOM 3032 C CA . PRO A 1 406 ? -3.768 26.722 26.029 1.00 70.19 406 PRO A CA 1
ATOM 3033 C C . PRO A 1 406 ? -4.850 27.297 25.104 1.00 70.19 406 PRO A C 1
ATOM 3035 O O . PRO A 1 406 ? -4.549 27.899 24.077 1.00 70.19 406 PRO A O 1
ATOM 3038 N N . GLY A 1 407 ? -6.122 27.104 25.453 1.00 58.97 407 GLY A N 1
ATOM 3039 C CA . GLY A 1 407 ? -7.267 27.662 24.719 1.00 58.97 407 GLY A CA 1
ATOM 3040 C C . GLY A 1 407 ? -7.648 26.940 23.419 1.00 58.97 407 GLY A C 1
ATOM 3041 O O . GLY A 1 407 ? -8.834 26.822 23.140 1.00 58.97 407 GLY A O 1
ATOM 3042 N N . SER A 1 408 ? -6.692 26.398 22.655 1.00 63.72 408 SER A N 1
ATOM 3043 C CA . SER A 1 408 ? -6.987 25.637 21.423 1.00 63.72 408 SER A CA 1
ATOM 3044 C C . SER A 1 408 ? -7.036 24.126 21.639 1.00 63.72 408 SER A C 1
ATOM 3046 O O . SER A 1 408 ? -7.627 23.402 20.847 1.00 63.72 408 SER A O 1
ATOM 3048 N N . GLY A 1 409 ? -6.377 23.636 22.692 1.00 67.25 409 GLY A N 1
ATOM 3049 C CA . GLY A 1 409 ? -6.233 22.214 22.978 1.00 67.25 409 GLY A CA 1
ATOM 3050 C C . GLY A 1 409 ? -5.334 21.440 22.013 1.00 67.25 409 GLY A C 1
ATOM 3051 O O . GLY A 1 409 ? -5.265 20.215 22.115 1.00 67.25 409 GLY A O 1
ATOM 3052 N N . ALA A 1 410 ? -4.654 22.135 21.098 1.00 76.94 410 ALA A N 1
ATOM 3053 C CA . ALA A 1 410 ? -3.648 21.550 20.224 1.00 76.94 410 ALA A CA 1
ATOM 3054 C C . ALA A 1 410 ? -2.465 20.997 21.036 1.00 76.94 410 ALA A C 1
ATOM 3056 O O . ALA A 1 410 ? -2.173 21.484 22.126 1.00 76.94 410 ALA A O 1
ATOM 3057 N N . CYS A 1 411 ? -1.765 20.002 20.502 1.00 82.56 411 CYS A N 1
ATOM 3058 C CA . CYS A 1 411 ? -0.525 19.472 21.062 1.00 82.56 411 CYS A CA 1
ATOM 3059 C C . CYS A 1 411 ? 0.640 19.877 20.160 1.00 82.56 411 CYS A C 1
ATOM 3061 O O . CYS A 1 411 ? 0.637 19.578 18.967 1.00 82.56 411 CYS A O 1
ATOM 3063 N N . GLU A 1 412 ? 1.646 20.525 20.725 1.00 85.50 412 GLU A N 1
ATOM 3064 C CA . GLU A 1 412 ? 2.924 20.755 20.067 1.00 85.50 412 GLU A CA 1
ATOM 3065 C C . GLU A 1 412 ? 3.929 19.734 20.558 1.00 85.50 412 GLU A C 1
ATOM 3067 O O . GLU A 1 412 ? 4.138 19.593 21.763 1.00 85.50 412 GLU A O 1
ATOM 3072 N N . TRP A 1 413 ? 4.541 19.041 19.612 1.00 85.31 413 TRP A N 1
ATOM 3073 C CA . TRP A 1 413 ? 5.620 18.110 19.872 1.00 85.31 413 TRP A CA 1
ATOM 3074 C C . TRP A 1 413 ? 6.910 18.698 19.340 1.00 85.31 413 TRP A C 1
ATOM 3076 O O . TRP A 1 413 ? 6.949 19.165 18.202 1.00 85.31 413 TRP A O 1
ATOM 3086 N N . THR A 1 414 ? 7.946 18.652 20.159 1.00 79.00 414 THR A N 1
ATOM 3087 C CA . THR A 1 414 ? 9.283 19.093 19.793 1.00 79.00 414 THR A CA 1
ATOM 3088 C C . THR A 1 414 ? 10.175 17.874 19.690 1.00 79.00 414 THR A C 1
ATOM 3090 O O . THR A 1 414 ? 10.244 17.077 20.631 1.00 79.00 414 THR A O 1
ATOM 3093 N N . ASP A 1 415 ? 10.819 17.722 18.542 1.00 70.00 415 ASP A N 1
ATOM 3094 C CA . ASP A 1 415 ? 11.770 16.644 18.302 1.00 70.00 415 ASP A CA 1
ATOM 3095 C C . ASP A 1 415 ? 13.115 16.898 19.024 1.00 70.00 415 ASP A C 1
ATOM 3097 O O . ASP A 1 415 ? 13.335 17.985 19.575 1.00 70.00 415 ASP A O 1
ATOM 3101 N N . PRO A 1 416 ? 14.044 15.923 19.029 1.00 71.38 416 PRO A N 1
ATOM 3102 C CA . PRO A 1 416 ? 15.359 16.086 19.656 1.00 71.38 416 PRO A CA 1
ATOM 3103 C C . PRO A 1 416 ? 16.234 17.203 19.059 1.00 71.38 416 PRO A C 1
ATOM 3105 O O . PRO A 1 416 ? 17.228 17.588 19.675 1.00 71.38 416 PRO A O 1
ATOM 3108 N N . TRP A 1 417 ? 15.893 17.721 17.875 1.00 57.06 417 TRP A N 1
ATOM 3109 C CA . TRP A 1 417 ? 16.610 18.801 17.190 1.00 57.06 417 TRP A CA 1
ATOM 3110 C C . TRP A 1 417 ? 15.964 20.178 17.403 1.00 57.06 417 TRP A C 1
ATOM 3112 O O . TRP A 1 417 ? 16.469 21.182 16.901 1.00 57.06 417 TRP A O 1
ATOM 3122 N N . GLY A 1 418 ? 14.880 20.249 18.180 1.00 59.03 418 GLY A N 1
ATOM 3123 C CA . GLY A 1 418 ? 14.191 21.492 18.518 1.00 59.03 418 GLY A CA 1
ATOM 3124 C C . GLY A 1 418 ? 13.113 21.912 17.517 1.00 59.03 418 GLY A C 1
ATOM 3125 O O . GLY A 1 418 ? 12.529 22.989 17.669 1.00 59.03 418 GLY A O 1
ATOM 3126 N N . ILE A 1 419 ? 12.800 21.086 16.517 1.00 63.22 419 ILE A N 1
ATOM 3127 C CA . ILE A 1 419 ? 11.742 21.374 15.547 1.00 63.22 419 ILE A CA 1
ATOM 3128 C C . ILE A 1 419 ? 10.393 21.083 16.196 1.00 63.22 419 ILE A C 1
ATOM 3130 O O . ILE A 1 419 ? 10.162 20.007 16.743 1.00 63.22 419 ILE A O 1
ATOM 3134 N N . THR A 1 420 ? 9.491 22.063 16.146 1.00 72.69 420 THR A N 1
ATOM 3135 C CA . THR A 1 420 ? 8.154 21.948 16.736 1.00 72.69 420 THR A CA 1
ATOM 3136 C C . THR A 1 420 ? 7.104 21.674 15.668 1.00 72.69 420 THR A C 1
ATOM 3138 O O . THR A 1 420 ? 6.923 22.462 14.740 1.00 72.69 420 THR A O 1
ATOM 3141 N N . PHE A 1 421 ? 6.353 20.597 15.860 1.00 73.25 421 PHE A N 1
ATOM 3142 C CA . PHE A 1 421 ? 5.212 20.201 15.048 1.00 73.25 421 PHE A CA 1
ATOM 3143 C C . PHE A 1 421 ? 3.928 20.413 15.843 1.00 73.25 421 PHE A C 1
ATOM 3145 O O . PHE A 1 421 ? 3.903 20.189 17.051 1.00 73.25 421 PHE A O 1
ATOM 3152 N N . THR A 1 422 ? 2.832 20.794 15.187 1.00 77.44 422 THR A N 1
ATOM 3153 C CA . THR A 1 422 ? 1.547 21.036 15.861 1.00 77.44 422 THR A CA 1
ATOM 3154 C C . THR A 1 422 ? 0.478 20.065 15.372 1.00 77.44 422 THR A C 1
ATOM 3156 O O . THR A 1 422 ? 0.141 20.039 14.191 1.00 77.44 422 THR A O 1
ATOM 3159 N N . ARG A 1 423 ? -0.114 19.304 16.297 1.00 76.50 423 ARG A N 1
ATOM 3160 C CA . ARG A 1 423 ? -1.381 18.590 16.106 1.00 76.50 423 ARG A CA 1
ATOM 3161 C C . ARG A 1 423 ? -2.498 19.465 16.646 1.00 76.50 423 ARG A C 1
ATOM 3163 O O . ARG A 1 423 ? -2.530 19.773 17.832 1.00 76.50 423 ARG A O 1
ATOM 3170 N N . LEU A 1 424 ? -3.441 19.831 15.796 1.00 68.62 424 LEU A N 1
ATOM 3171 C CA . LEU A 1 424 ? -4.612 20.597 16.207 1.00 68.62 424 LEU A CA 1
ATOM 3172 C C . LEU A 1 424 ? -5.546 19.736 17.061 1.00 68.62 424 LEU A C 1
ATOM 3174 O O . LEU A 1 424 ? -5.648 18.529 16.836 1.00 68.62 424 LEU A O 1
ATOM 3178 N N . ALA A 1 425 ? -6.237 20.346 18.026 1.00 63.88 425 ALA A N 1
ATOM 3179 C CA . ALA A 1 425 ? -7.361 19.664 18.651 1.00 63.88 425 ALA A CA 1
ATOM 3180 C C . ALA A 1 425 ? -8.434 19.433 17.593 1.00 63.88 425 ALA A C 1
ATOM 3182 O O . ALA A 1 425 ? -8.831 20.368 16.897 1.00 63.88 425 ALA A O 1
ATOM 3183 N N . ILE A 1 426 ? -8.911 18.198 17.502 1.00 59.06 426 ILE A N 1
ATOM 3184 C CA . ILE A 1 426 ? -10.120 17.901 16.748 1.00 59.06 426 ILE A CA 1
ATOM 3185 C C . ILE A 1 426 ? -11.282 18.150 17.716 1.00 59.06 426 ILE A C 1
ATOM 3187 O O . ILE A 1 426 ? -11.344 17.485 18.753 1.00 59.06 426 ILE A O 1
ATOM 3191 N N . PRO A 1 427 ? -12.159 19.136 17.461 1.00 56.78 427 PRO A N 1
ATOM 3192 C CA . PRO A 1 427 ? -13.312 19.363 18.319 1.00 56.78 427 PRO A CA 1
ATOM 3193 C C . PRO A 1 427 ? -14.251 18.149 18.256 1.00 56.78 427 PRO A C 1
ATOM 3195 O O . PRO A 1 427 ? -14.629 17.725 17.168 1.00 56.78 427 PRO A O 1
ATOM 3198 N N . ILE A 1 428 ? -14.635 17.611 19.421 1.00 54.84 428 ILE A N 1
ATOM 3199 C CA . ILE A 1 428 ? -15.531 16.439 19.544 1.00 54.84 428 ILE A CA 1
ATOM 3200 C C . ILE A 1 428 ? -16.920 16.753 18.966 1.00 54.84 428 ILE A C 1
ATOM 3202 O O . ILE A 1 428 ? -17.578 15.901 18.382 1.00 54.84 428 ILE A O 1
ATOM 3206 N N . THR A 1 429 ? -17.365 18.000 19.121 1.00 52.31 429 THR A N 1
ATOM 3207 C CA . THR A 1 429 ? -18.613 18.512 18.554 1.00 52.31 429 THR A CA 1
ATOM 3208 C C . THR A 1 429 ? -18.349 19.842 17.868 1.00 52.31 429 THR A C 1
ATOM 3210 O O . THR A 1 429 ? -17.711 20.725 18.445 1.00 52.31 429 THR A O 1
ATOM 3213 N N . LEU A 1 430 ? -18.893 20.027 16.667 1.00 57.03 430 LEU A N 1
ATOM 3214 C CA . LEU A 1 430 ? -19.039 21.362 16.091 1.00 57.03 430 LEU A CA 1
ATOM 3215 C C . LEU A 1 430 ? -20.163 22.088 16.843 1.00 57.03 430 LEU A C 1
ATOM 3217 O O . LEU A 1 430 ? -21.189 21.487 17.139 1.00 57.03 430 LEU A O 1
ATOM 3221 N N . THR A 1 431 ? -19.998 23.368 17.166 1.00 58.34 431 THR A N 1
ATOM 3222 C CA . THR A 1 431 ? -21.104 24.181 17.696 1.00 58.34 431 THR A CA 1
ATOM 3223 C C . THR A 1 431 ? -21.810 24.901 16.552 1.00 58.34 431 THR A C 1
ATOM 3225 O O . THR A 1 431 ? -21.203 25.182 15.515 1.00 58.34 431 THR A O 1
ATOM 3228 N N . ALA A 1 432 ? -23.086 25.254 16.734 1.00 57.00 432 ALA A N 1
ATOM 3229 C CA . ALA A 1 432 ? -23.819 26.059 15.753 1.00 57.00 432 ALA A CA 1
ATOM 3230 C C . ALA A 1 432 ? -23.097 27.387 15.444 1.00 57.00 432 ALA A C 1
ATOM 3232 O O . ALA A 1 432 ? -23.044 27.810 14.292 1.00 57.00 432 ALA A O 1
ATOM 3233 N N . ALA A 1 433 ? -22.464 27.995 16.455 1.00 56.97 433 ALA A N 1
ATOM 3234 C CA . ALA A 1 433 ? -21.641 29.193 16.299 1.00 56.97 433 ALA A CA 1
ATOM 3235 C C . ALA A 1 433 ? -20.378 28.941 15.450 1.00 56.97 433 ALA A C 1
ATOM 3237 O O . ALA A 1 433 ? -20.083 29.730 14.554 1.00 56.97 433 ALA A O 1
ATOM 3238 N N . ALA A 1 434 ? -19.669 27.825 15.668 1.00 57.50 434 ALA A N 1
ATOM 3239 C CA . ALA A 1 434 ? -18.504 27.454 14.860 1.00 57.50 434 ALA A CA 1
ATOM 3240 C C . ALA A 1 434 ? -18.883 27.185 13.391 1.00 57.50 434 ALA A C 1
ATOM 3242 O O . ALA A 1 434 ? -18.182 27.611 12.476 1.00 57.50 434 ALA A O 1
ATOM 3243 N N . LEU A 1 435 ? -20.027 26.536 13.149 1.00 57.94 435 LEU A N 1
ATOM 3244 C CA . LEU A 1 435 ? -20.565 26.311 11.803 1.00 57.94 435 LEU A CA 1
ATOM 3245 C C . LEU A 1 435 ? -20.993 27.609 11.110 1.00 57.94 435 LEU A C 1
ATOM 3247 O O . LEU A 1 435 ? -20.732 27.769 9.918 1.00 57.94 435 LEU A O 1
ATOM 3251 N N . ALA A 1 436 ? -21.628 28.536 11.832 1.00 58.47 436 ALA A N 1
ATOM 3252 C CA . ALA A 1 436 ? -22.005 29.842 11.295 1.00 58.47 436 ALA A CA 1
ATOM 3253 C C . ALA A 1 436 ? -20.770 30.659 10.881 1.00 58.47 436 ALA A C 1
ATOM 3255 O O . ALA A 1 436 ? -20.752 31.222 9.788 1.00 58.47 436 ALA A O 1
ATOM 3256 N N . ALA A 1 437 ? -19.709 30.645 11.695 1.00 58.25 437 ALA A N 1
ATOM 3257 C CA . ALA A 1 437 ? -18.442 31.300 11.372 1.00 58.25 437 ALA A CA 1
ATOM 3258 C C . ALA A 1 437 ? -17.776 30.725 10.105 1.00 58.25 437 ALA A C 1
ATOM 3260 O O . ALA A 1 437 ? -17.205 31.475 9.323 1.00 58.25 437 ALA A O 1
ATOM 3261 N N . ILE A 1 438 ? -17.891 29.413 9.857 1.00 57.66 438 ILE A N 1
ATOM 3262 C CA . ILE A 1 438 ? -17.371 28.770 8.635 1.00 57.66 438 ILE A CA 1
ATOM 3263 C C . ILE A 1 438 ? -18.221 29.125 7.404 1.00 57.66 438 ILE A C 1
ATOM 3265 O O . ILE A 1 438 ? -17.675 29.388 6.336 1.00 57.66 438 ILE A O 1
ATOM 3269 N N . ARG A 1 439 ? -19.555 29.135 7.534 1.00 57.22 439 ARG A N 1
ATOM 3270 C CA . ARG A 1 439 ? -20.486 29.416 6.422 1.00 57.22 439 ARG A CA 1
ATOM 3271 C C . ARG A 1 439 ? -20.444 30.867 5.944 1.00 57.22 439 ARG A C 1
ATOM 3273 O O . ARG A 1 439 ? -20.764 31.121 4.788 1.00 57.22 439 ARG A O 1
ATOM 3280 N N . HIS A 1 440 ? -20.072 31.793 6.824 1.00 56.22 440 HIS A N 1
ATOM 3281 C CA . HIS A 1 440 ? -19.993 33.229 6.544 1.00 56.22 440 HIS A CA 1
ATOM 3282 C C . HIS A 1 440 ? -18.553 33.743 6.459 1.00 56.22 440 HIS A C 1
ATOM 3284 O O . HIS A 1 440 ? -18.319 34.941 6.601 1.00 56.22 440 HIS A O 1
ATOM 3290 N N . ARG A 1 441 ? -17.589 32.841 6.252 1.00 49.84 441 ARG A N 1
ATOM 3291 C CA . ARG A 1 441 ? -16.176 33.193 6.220 1.00 49.84 441 ARG A CA 1
ATOM 3292 C C . ARG A 1 441 ? -15.806 33.928 4.936 1.00 49.84 441 ARG A C 1
ATOM 3294 O O . ARG A 1 441 ? -16.133 33.463 3.844 1.00 49.84 441 ARG A O 1
ATOM 3301 N N . ASP A 1 442 ? -15.069 35.022 5.082 1.00 53.56 442 ASP A N 1
ATOM 3302 C CA . ASP A 1 442 ? -14.400 35.698 3.974 1.00 53.56 442 ASP A CA 1
ATOM 3303 C C . ASP A 1 442 ? -13.240 34.810 3.458 1.00 53.56 442 ASP A C 1
ATOM 3305 O O . ASP A 1 442 ? -12.409 34.375 4.265 1.00 53.56 442 ASP A O 1
ATOM 3309 N N . PRO A 1 443 ? -13.174 34.467 2.155 1.00 56.97 443 PRO A N 1
ATOM 3310 C CA . PRO A 1 443 ? -12.086 33.664 1.589 1.00 56.97 443 PRO A CA 1
ATOM 3311 C C . PRO A 1 443 ? -10.687 34.273 1.773 1.00 56.97 443 PRO A C 1
ATOM 3313 O O . PRO A 1 443 ? -9.712 33.518 1.704 1.00 56.97 443 PRO A O 1
ATOM 3316 N N . ASP A 1 444 ? -10.594 35.577 2.050 1.00 57.81 444 ASP A N 1
ATOM 3317 C CA . ASP A 1 444 ? -9.333 36.290 2.281 1.00 57.81 444 ASP A CA 1
ATOM 3318 C C . ASP A 1 444 ? -8.851 36.228 3.744 1.00 57.81 444 ASP A C 1
ATOM 3320 O O . ASP A 1 444 ? -7.746 36.678 4.065 1.00 57.81 444 ASP A O 1
ATOM 3324 N N . GLU A 1 445 ? -9.621 35.623 4.656 1.00 51.91 445 GLU A N 1
ATOM 3325 C CA . GLU A 1 445 ? -9.146 35.391 6.019 1.00 51.91 445 GLU A CA 1
ATOM 3326 C C . GLU A 1 445 ? -8.047 34.319 6.075 1.00 51.91 445 GLU A C 1
ATOM 3328 O O . GLU A 1 445 ? -8.175 33.238 5.479 1.00 51.91 445 GLU A O 1
ATOM 3333 N N . PRO A 1 446 ? -6.992 34.534 6.887 1.00 48.16 446 PRO A N 1
ATOM 3334 C CA . PRO A 1 446 ? -5.927 33.562 7.040 1.00 48.16 446 PRO A CA 1
ATOM 3335 C C . PRO A 1 446 ? -6.486 32.213 7.501 1.00 48.16 446 PRO A C 1
ATOM 3337 O O . PRO A 1 446 ? -7.265 32.077 8.458 1.00 48.16 446 PRO A O 1
ATOM 3340 N N . ARG A 1 447 ? -6.082 31.171 6.774 1.00 50.19 447 ARG A N 1
ATOM 3341 C CA . ARG A 1 447 ? -6.429 29.796 7.110 1.00 50.19 447 ARG A CA 1
ATOM 3342 C C . ARG A 1 447 ? -5.750 29.414 8.418 1.00 50.19 447 ARG A C 1
ATOM 3344 O O . ARG A 1 447 ? -4.639 29.843 8.726 1.00 50.19 447 ARG A O 1
ATOM 3351 N N . TRP A 1 448 ? -6.452 28.586 9.177 1.00 38.31 448 TRP A N 1
ATOM 3352 C CA . TRP A 1 448 ? -5.984 28.017 10.428 1.00 38.31 448 TRP A CA 1
ATOM 3353 C C . TRP A 1 448 ? -4.560 27.449 10.264 1.00 38.31 448 TRP A C 1
ATOM 3355 O O . TRP A 1 448 ? -4.364 26.485 9.527 1.00 38.31 448 TRP A O 1
ATOM 3365 N N . GLY A 1 449 ? -3.570 28.070 10.919 1.00 40.28 449 GLY A N 1
ATOM 3366 C CA . GLY A 1 449 ? -2.174 27.610 10.935 1.00 40.28 449 GLY A CA 1
ATOM 3367 C C . GLY A 1 449 ? -1.153 28.406 10.108 1.00 40.28 449 GLY A C 1
ATOM 3368 O O . GLY A 1 449 ? 0.036 28.116 10.223 1.00 40.28 449 GLY A O 1
ATOM 3369 N N . CYS A 1 450 ? -1.536 29.427 9.335 1.00 28.91 450 CYS A N 1
ATOM 3370 C CA . CYS A 1 450 ? -0.543 30.339 8.752 1.00 28.91 450 CYS A CA 1
ATOM 3371 C C . CYS A 1 450 ? -0.046 31.324 9.825 1.00 28.91 450 CYS A C 1
ATOM 3373 O O . CYS A 1 450 ? -0.807 32.164 10.304 1.00 28.91 450 CYS A O 1
ATOM 3375 N N . ARG A 1 451 ? 1.230 31.217 10.224 1.00 36.28 451 ARG A N 1
ATOM 3376 C CA . ARG A 1 451 ? 1.890 32.235 11.059 1.00 36.28 451 ARG A CA 1
ATOM 3377 C C . ARG A 1 451 ? 1.846 33.596 10.341 1.00 36.28 451 ARG A C 1
ATOM 3379 O O . ARG A 1 451 ? 2.194 33.636 9.161 1.00 36.28 451 ARG A O 1
ATOM 3386 N N . PRO A 1 452 ? 1.512 34.709 11.015 1.00 35.88 452 PRO A N 1
ATOM 3387 C CA . PRO A 1 452 ? 1.832 36.032 10.499 1.00 35.88 452 PRO A CA 1
ATOM 3388 C C . PRO A 1 452 ? 3.346 36.259 10.625 1.00 35.88 452 PRO A C 1
ATOM 3390 O O . PRO A 1 452 ? 3.888 36.142 11.721 1.00 35.88 452 PRO A O 1
ATOM 3393 N N . GLY A 1 453 ? 4.005 36.587 9.512 1.00 39.47 453 GLY A N 1
ATOM 3394 C CA . GLY A 1 453 ? 5.312 37.252 9.489 1.00 39.47 453 GLY A CA 1
ATOM 3395 C C . GLY A 1 453 ? 6.518 36.402 9.892 1.00 39.47 453 GLY A C 1
ATOM 3396 O O . GLY A 1 453 ? 7.009 36.494 11.013 1.00 39.47 453 GLY A O 1
ATOM 3397 N N . ALA A 1 454 ? 7.063 35.642 8.945 1.00 33.47 454 ALA A N 1
ATOM 3398 C CA . ALA A 1 454 ? 8.506 35.440 8.882 1.00 33.47 454 ALA A CA 1
ATOM 3399 C C . ALA A 1 454 ? 8.971 36.118 7.593 1.00 33.47 454 ALA A C 1
ATOM 3401 O O . ALA A 1 454 ? 8.779 35.572 6.507 1.00 33.47 454 ALA A O 1
ATOM 3402 N N . ASP A 1 455 ? 9.498 37.336 7.712 1.00 37.81 455 ASP A N 1
ATOM 3403 C CA . ASP A 1 455 ? 10.191 37.976 6.599 1.00 37.81 455 ASP A CA 1
ATOM 3404 C C . ASP A 1 455 ? 11.388 37.098 6.193 1.00 37.81 455 ASP A C 1
ATOM 3406 O O . ASP A 1 455 ? 12.076 36.553 7.068 1.00 37.81 455 ASP A O 1
ATOM 3410 N N . PRO A 1 456 ? 11.656 36.919 4.889 1.00 33.56 456 PRO A N 1
ATOM 3411 C CA . PRO A 1 456 ? 12.848 36.211 4.448 1.00 33.56 456 PRO A CA 1
ATOM 3412 C C . PRO A 1 456 ? 14.103 36.980 4.904 1.00 33.56 456 PRO A C 1
ATOM 3414 O O . PRO A 1 456 ? 14.112 38.213 4.865 1.00 33.56 456 PRO A O 1
ATOM 3417 N N . PRO A 1 457 ? 15.182 36.295 5.325 1.00 35.84 457 PRO A N 1
ATOM 3418 C CA . PRO A 1 457 ? 16.422 36.971 5.680 1.00 35.84 457 PRO A CA 1
ATOM 3419 C C . PRO A 1 457 ? 16.982 37.687 4.445 1.00 35.84 457 PRO A C 1
ATOM 3421 O O . PRO A 1 457 ? 17.189 37.079 3.393 1.00 35.84 457 PRO A O 1
ATOM 3424 N N . GLY A 1 458 ? 17.184 38.998 4.584 1.00 33.12 458 GLY A N 1
ATOM 3425 C CA . GLY A 1 458 ? 17.645 39.886 3.525 1.00 33.12 458 GLY A CA 1
ATOM 3426 C C . GLY A 1 458 ? 18.982 39.451 2.925 1.00 33.12 458 GLY A C 1
ATOM 3427 O O . GLY A 1 458 ? 19.960 39.226 3.638 1.00 33.12 458 GLY A O 1
ATOM 3428 N N . GLY A 1 459 ? 19.012 39.360 1.595 1.00 30.64 459 GLY A N 1
ATOM 3429 C CA . GLY A 1 459 ? 20.243 39.287 0.814 1.00 30.64 459 GLY A CA 1
ATOM 3430 C C . GLY A 1 459 ? 21.015 40.616 0.851 1.00 30.64 459 GLY A C 1
ATOM 3431 O O . GLY A 1 459 ? 20.444 41.658 1.183 1.00 30.64 459 GLY A O 1
ATOM 3432 N N . PRO A 1 460 ? 22.321 40.590 0.541 1.00 35.66 460 PRO A N 1
ATOM 3433 C CA . PRO A 1 460 ? 23.220 41.705 0.789 1.00 35.66 460 PRO A CA 1
ATOM 3434 C C . PRO A 1 460 ? 22.886 42.910 -0.095 1.00 35.66 460 PRO A C 1
ATOM 3436 O O . PRO A 1 460 ? 22.617 42.791 -1.288 1.00 35.66 460 PRO A O 1
ATOM 3439 N N . THR A 1 461 ? 22.949 44.086 0.520 1.00 41.75 461 THR A N 1
ATOM 3440 C CA . THR A 1 461 ? 22.842 45.402 -0.107 1.00 41.75 461 THR A CA 1
ATOM 3441 C C . THR A 1 461 ? 23.891 45.572 -1.210 1.00 41.75 461 THR A C 1
ATOM 3443 O O . THR A 1 461 ? 25.078 45.717 -0.916 1.00 41.75 461 THR A O 1
ATOM 3446 N N . GLY A 1 462 ? 23.447 45.580 -2.468 1.00 30.45 462 GLY A N 1
ATOM 3447 C CA . GLY A 1 462 ? 24.215 46.037 -3.625 1.00 30.45 462 GLY A CA 1
ATOM 3448 C C . GLY A 1 462 ? 23.773 47.445 -4.016 1.00 30.45 462 GLY A C 1
ATOM 3449 O O . GLY A 1 462 ? 22.592 47.686 -4.250 1.00 30.45 462 GLY A O 1
ATOM 3450 N N . SER A 1 463 ? 24.722 48.373 -4.017 1.00 33.19 463 SER A N 1
ATOM 3451 C CA . SER A 1 463 ? 24.578 49.804 -4.282 1.00 33.19 463 SER A CA 1
ATOM 3452 C C . SER A 1 463 ? 23.952 50.138 -5.638 1.00 33.19 463 SER A C 1
ATOM 3454 O O . SER A 1 463 ? 24.231 49.495 -6.648 1.00 33.19 463 SER A O 1
ATOM 3456 N N . ALA A 1 464 ? 23.162 51.209 -5.650 1.00 33.16 464 ALA A N 1
ATOM 3457 C CA . ALA A 1 464 ? 22.594 51.824 -6.837 1.00 33.16 464 ALA A CA 1
ATOM 3458 C C . ALA A 1 464 ? 23.663 52.465 -7.746 1.00 33.16 464 ALA A C 1
ATOM 3460 O O . ALA A 1 464 ? 24.480 53.241 -7.264 1.00 33.16 464 ALA A O 1
ATOM 3461 N N . GLY A 1 465 ? 23.564 52.160 -9.045 1.00 29.92 465 GLY A N 1
ATOM 3462 C CA . GLY A 1 465 ? 23.639 53.094 -10.178 1.00 29.92 465 GLY A CA 1
ATOM 3463 C C . GLY A 1 465 ? 24.960 53.794 -10.506 1.00 29.92 465 GLY A C 1
ATOM 3464 O O . GLY A 1 465 ? 25.357 54.717 -9.808 1.00 29.92 465 GLY A O 1
ATOM 3465 N N . ASP A 1 466 ? 25.502 53.483 -11.686 1.00 31.42 466 ASP A N 1
ATOM 3466 C CA . ASP A 1 466 ? 26.101 54.494 -12.567 1.00 31.42 466 ASP A CA 1
ATOM 3467 C C . ASP A 1 466 ? 25.591 54.249 -14.007 1.00 31.42 466 ASP A C 1
ATOM 3469 O O . ASP A 1 466 ? 25.671 53.104 -14.469 1.00 31.42 466 ASP A O 1
ATOM 3473 N N . PRO A 1 467 ? 24.974 55.231 -14.697 1.00 43.16 467 PRO A N 1
ATOM 3474 C CA . PRO A 1 467 ? 24.435 55.063 -16.039 1.00 43.16 467 PRO A CA 1
ATOM 3475 C C . PRO A 1 467 ? 25.306 55.801 -17.063 1.00 43.16 467 PRO A C 1
ATOM 3477 O O . PRO A 1 467 ? 25.066 56.973 -17.306 1.00 43.16 467 PRO A O 1
ATOM 3480 N N . ASP A 1 468 ? 26.275 55.124 -17.679 1.00 38.34 468 ASP A N 1
ATOM 3481 C CA . ASP A 1 468 ? 26.889 55.555 -18.946 1.00 38.34 468 ASP A CA 1
ATOM 3482 C C . ASP A 1 468 ? 27.810 54.446 -19.495 1.00 38.34 468 ASP A C 1
ATOM 3484 O O . ASP A 1 468 ? 28.914 54.262 -18.999 1.00 38.34 468 ASP A O 1
ATOM 3488 N N . GLU A 1 469 ? 27.353 53.674 -20.492 1.00 32.12 469 GLU A N 1
ATOM 3489 C CA . GLU A 1 469 ? 28.066 53.474 -21.776 1.00 32.12 469 GLU A CA 1
ATOM 3490 C C . GLU A 1 469 ? 27.343 52.475 -22.722 1.00 32.12 469 GLU A C 1
ATOM 3492 O O . GLU A 1 469 ? 26.631 51.582 -22.257 1.00 32.12 469 GLU A O 1
ATOM 3497 N N . PRO A 1 470 ? 27.468 52.642 -24.060 1.00 35.16 470 PRO A N 1
ATOM 3498 C CA . PRO A 1 470 ? 26.559 52.097 -25.073 1.00 35.16 470 PRO A CA 1
ATOM 3499 C C . PRO A 1 470 ? 27.138 50.843 -25.795 1.00 35.16 470 PRO A C 1
ATOM 3501 O O . PRO A 1 470 ? 28.188 50.335 -25.405 1.00 35.16 470 PRO A O 1
ATOM 3504 N N . PRO A 1 471 ? 26.438 50.276 -26.803 1.00 42.16 471 PRO A N 1
ATOM 3505 C CA . PRO A 1 471 ? 26.322 48.830 -26.987 1.00 42.16 471 PRO A CA 1
ATOM 3506 C C . PRO A 1 471 ? 27.319 48.242 -27.992 1.00 42.16 471 PRO A C 1
ATOM 3508 O O . PRO A 1 471 ? 27.720 48.923 -28.935 1.00 42.16 471 PRO A O 1
ATOM 3511 N N . PHE A 1 472 ? 27.579 46.938 -27.864 1.00 42.53 472 PHE A N 1
ATOM 3512 C CA . PHE A 1 472 ? 27.848 46.034 -28.987 1.00 42.53 472 PHE A CA 1
ATOM 3513 C C . PHE A 1 472 ? 27.209 44.671 -28.740 1.00 42.53 472 PHE A C 1
ATOM 3515 O O . PHE A 1 472 ? 27.293 44.188 -27.587 1.00 42.53 472 PHE A O 1
#

Foldseek 3Di:
DDDPDPDLDDPPDDQPPLLVVDQDPDLVVLVVVLPPDDPVPDRPSVVVSSVLSVLLSQLQVLLVLLQVLLVVQVPPPPHDQVQLVVCCVVVVHDSVVSSVSNLLSVLCVLAVVLSVCSNSSVDGPLLSCLLSVLQDPDDRSNVCNVLSVVLVVCSSVDDSVRSSVSSNVSNCVVPVPVVVVVLVVVQVVWDWDWAADDPPDIDIDTDHNPVVVCVLQVVLQVQLVVPPDPPPPDDSVRSSVVSNVVQVVVCQVVCADPVRHHPDDDPNHGPDWDKADDPCLLVVVDFWWIATQLHGTDTSVVSNVSCPPDDDDDFDADQPQRAGDDAFDQDQDGDPRQLVRQQLQQSAALDPPGSHRLVQFDWDFLPDDDPVDGNRVRRHSQGTHGHHPVVNCCCVPVQKHWDADPPFRWIWIAHNVGDIDIGTGDRNTDDPVNVVCVVPDDPPDDDPPDDPDDDDPDDDDDDDDDDDDDDD

Mean predicted aligned error: 17.4 Å

Nearest PDB structures (foldseek):
  6az1-assembly1_H  TM=2.479E-01  e=5.577E+00  Leishmania donovani

Radius of gyration: 30.72 Å; Cα contacts (8 Å, |Δi|>4): 505; chains: 1; bounding box: 64×80×88 Å